Protein AF-0000000066044391 (afdb_homodimer)

Solvent-accessible surface area (backbone atoms only — not comparable to full-atom values): 20456 Å² total; per-residue (Å²): 114,46,36,28,33,41,29,33,33,55,57,51,50,66,40,23,49,61,48,52,45,46,54,51,49,52,53,56,59,72,56,76,51,90,59,51,43,80,39,83,39,55,53,52,81,45,66,66,61,47,66,81,55,76,64,58,34,76,39,36,69,87,78,39,71,77,81,49,68,50,56,47,52,49,51,53,56,56,49,72,38,58,28,38,34,41,37,34,52,39,45,64,68,19,57,29,19,54,38,42,30,60,58,63,59,52,37,68,68,40,56,50,29,20,29,24,49,34,16,26,31,75,77,4,15,59,53,14,43,50,51,49,49,47,19,39,33,75,61,37,40,26,41,62,30,85,52,72,40,62,44,43,41,32,79,65,68,30,43,50,35,26,68,73,63,21,38,68,35,67,62,23,54,50,50,38,58,74,69,43,45,58,58,46,51,52,49,22,50,52,41,30,55,56,49,62,71,45,79,66,122,116,45,38,27,33,41,29,33,33,54,56,51,49,66,40,22,50,62,50,53,45,47,53,51,49,52,54,54,58,71,56,76,49,88,58,53,42,80,39,82,39,56,52,53,81,46,65,65,59,46,66,81,55,78,64,58,35,76,39,35,68,86,78,39,70,78,82,49,67,49,55,47,52,49,51,53,55,57,50,71,38,59,28,39,34,41,37,33,51,37,44,65,69,20,57,30,19,53,38,42,29,60,56,62,60,50,36,70,67,38,56,52,29,18,28,25,50,35,15,25,31,76,79,4,16,60,52,14,42,52,52,49,50,46,19,39,35,75,60,38,40,26,42,62,30,85,51,72,39,64,45,43,40,31,79,66,67,30,43,50,34,26,68,73,63,21,39,70,37,67,62,23,52,51,50,37,56,74,69,43,46,57,58,46,50,52,49,19,51,52,41,30,55,56,48,62,72,44,80,65,126

Organism: Nectria sp. (NCBI:txid1755444)

Foldseek 3Di:
DFEEEEEQQDQDVPALSVVVSVLLVVLQVVDDDPVYHYHYDYLNVLVDDQQDFPDQQVCPPVNHHGDDPSLVVLLVVLLRGQEYEYEFEADPQEGDPRSVSSVRSHAPSQALGEYEYFYEEQFQHVRHQVVVQCCSCVPSHHHYQPQYQGQHADPDPQRVCRVPVSHGDPVSVVVCVVVCSSVSSVSSVVSSVVSSPDDRD/DFEEEEEQQDQDVPALSVVVSVLLVVLQVVDDDPVYHYHYDYLNVLVDDQQDFPDQQVCPPVNHHGDDPSLVVLLVVLLRGQAYEYEFEADPQEGDPRNVSSVRSHAPSQALGEYEYFYEAQFQHVRHQVVVQCCSCVPSHHHYQPQYQGQHADPDPQRVCRVPVSHGDPVSVVVCVVVCSSVSSVSSVVSSVVSSPDDRD

pLDDT: mean 96.24, std 4.88, range [59.78, 98.94]

Radius of gyration: 21.35 Å; Cα contacts (8 Å, |Δi|>4): 854; chains: 2; bounding box: 52×64×43 Å

Structure (mmCIF, N/CA/C/O backbone):
data_AF-0000000066044391-model_v1
#
loop_
_entity.id
_entity.type
_entity.pdbx_description
1 polymer 'NAD(P)H-dependent FMN reductase ntnL'
#
loop_
_atom_site.group_PDB
_atom_site.id
_atom_site.type_symbol
_atom_site.label_atom_id
_atom_site.label_alt_id
_atom_site.label_comp_id
_atom_site.label_asym_id
_atom_site.label_entity_id
_atom_site.label_seq_id
_atom_site.pdbx_PDB_ins_code
_atom_site.Cartn_x
_atom_site.Cartn_y
_atom_site.Cartn_z
_atom_site.occupancy
_atom_site.B_iso_or_equiv
_atom_site.auth_seq_id
_atom_site.auth_comp_id
_atom_site.auth_asym_id
_atom_site.auth_atom_id
_atom_site.pdbx_PDB_model_num
ATOM 1 N N . MET A 1 1 ? -11.797 -29.219 -12.312 1 88.69 1 MET A N 1
ATOM 2 C CA . MET A 1 1 ? -10.453 -28.703 -12.062 1 88.69 1 MET A CA 1
ATOM 3 C C . MET A 1 1 ? -10.5 -27.281 -11.547 1 88.69 1 MET A C 1
ATOM 5 O O . MET A 1 1 ? -11.203 -26.438 -12.109 1 88.69 1 MET A O 1
ATOM 9 N N . ALA A 1 2 ? -9.852 -27.078 -10.406 1 94.5 2 ALA A N 1
ATOM 10 C CA . ALA A 1 2 ? -9.852 -25.734 -9.836 1 94.5 2 ALA A CA 1
ATOM 11 C C . ALA A 1 2 ? -8.828 -24.844 -10.523 1 94.5 2 ALA A C 1
ATOM 13 O O . ALA A 1 2 ? -7.715 -25.297 -10.836 1 94.5 2 ALA A O 1
ATOM 14 N N . LYS A 1 3 ? -9.172 -23.656 -10.828 1 97.31 3 LYS A N 1
ATOM 15 C CA . LYS A 1 3 ? -8.273 -22.688 -11.43 1 97.31 3 LYS A CA 1
ATOM 16 C C . LYS A 1 3 ? -7.602 -21.812 -10.367 1 97.31 3 LYS A C 1
ATOM 18 O O . LYS A 1 3 ? -8.281 -21.219 -9.531 1 97.31 3 LYS A O 1
ATOM 23 N N . ILE A 1 4 ? -6.281 -21.781 -10.445 1 97.62 4 ILE A N 1
ATOM 24 C CA . ILE A 1 4 ? -5.473 -20.969 -9.531 1 97.62 4 ILE A CA 1
ATOM 25 C C . ILE A 1 4 ? -4.777 -19.859 -10.312 1 97.62 4 ILE A C 1
ATOM 27 O O . ILE A 1 4 ? -4.098 -20.125 -11.305 1 97.62 4 ILE A O 1
ATOM 31 N N . ALA A 1 5 ? -4.965 -18.641 -9.922 1 98.75 5 ALA A N 1
ATOM 32 C CA . ALA A 1 5 ? -4.258 -17.531 -10.555 1 98.75 5 ALA A CA 1
ATOM 33 C C . ALA A 1 5 ? -2.863 -17.359 -9.969 1 98.75 5 ALA A C 1
ATOM 35 O O . ALA A 1 5 ? -2.707 -17.25 -8.75 1 98.75 5 ALA A O 1
ATOM 36 N N . LEU A 1 6 ? -1.839 -17.469 -10.781 1 98.81 6 LEU A N 1
ATOM 37 C CA . LEU A 1 6 ? -0.506 -16.984 -10.43 1 98.81 6 LEU A CA 1
ATOM 38 C C . LEU A 1 6 ? -0.366 -15.492 -10.742 1 98.81 6 LEU A C 1
ATOM 40 O O . LEU A 1 6 ? -0.185 -15.109 -11.898 1 98.81 6 LEU A O 1
ATOM 44 N N . ILE A 1 7 ? -0.467 -14.695 -9.711 1 98.94 7 ILE A N 1
ATOM 45 C CA . ILE A 1 7 ? -0.642 -13.258 -9.891 1 98.94 7 ILE A CA 1
ATOM 46 C C . ILE A 1 7 ? 0.713 -12.562 -9.805 1 98.94 7 ILE A C 1
ATOM 48 O O . ILE A 1 7 ? 1.393 -12.633 -8.773 1 98.94 7 ILE A O 1
ATOM 52 N N . LEU A 1 8 ? 1.102 -11.953 -10.914 1 98.88 8 LEU A N 1
ATOM 53 C CA . LEU A 1 8 ? 2.232 -11.031 -10.898 1 98.88 8 LEU A CA 1
ATOM 54 C C . LEU A 1 8 ? 1.831 -9.688 -10.305 1 98.88 8 LEU A C 1
ATOM 56 O O . LEU A 1 8 ? 1.086 -8.922 -10.922 1 98.88 8 LEU A O 1
ATOM 60 N N . GLY A 1 9 ? 2.367 -9.367 -9.141 1 98.69 9 GLY A N 1
ATOM 61 C CA . GLY A 1 9 ? 1.879 -8.266 -8.328 1 98.69 9 GLY A CA 1
ATOM 62 C C . GLY A 1 9 ? 2.465 -6.926 -8.727 1 98.69 9 GLY A C 1
ATOM 63 O O . GLY A 1 9 ? 1.819 -5.891 -8.562 1 98.69 9 GLY A O 1
ATOM 64 N N . SER A 1 10 ? 3.703 -6.922 -9.227 1 97.56 10 SER A N 1
ATOM 65 C CA . SER A 1 10 ? 4.359 -5.664 -9.57 1 97.56 10 SER A CA 1
ATOM 66 C C . SER A 1 10 ? 3.766 -5.062 -10.836 1 97.56 10 SER A C 1
ATOM 68 O O . SER A 1 10 ? 3.48 -5.781 -11.797 1 97.56 10 SER A O 1
ATOM 70 N N . VAL A 1 11 ? 3.639 -3.766 -10.875 1 96.12 11 VAL A N 1
ATOM 71 C CA . VAL A 1 11 ? 3.109 -3.078 -12.047 1 96.12 11 VAL A CA 1
ATOM 72 C C . VAL A 1 11 ? 4.172 -2.148 -12.625 1 96.12 11 VAL A C 1
ATOM 74 O O . VAL A 1 11 ? 3.912 -1.414 -13.586 1 96.12 11 VAL A O 1
ATOM 77 N N . ARG A 1 12 ? 5.344 -2.162 -12.07 1 93.06 12 ARG A N 1
ATOM 78 C CA . ARG A 1 12 ? 6.41 -1.256 -12.484 1 93.06 12 ARG A CA 1
ATOM 79 C C . ARG A 1 12 ? 6.938 -1.628 -13.867 1 93.06 12 ARG A C 1
ATOM 81 O O . ARG A 1 12 ? 6.828 -2.779 -14.289 1 93.06 12 ARG A O 1
ATOM 88 N N . SER A 1 13 ? 7.465 -0.585 -14.594 1 91.69 13 SER A N 1
ATOM 89 C CA . SER A 1 13 ? 8.227 -0.796 -15.828 1 91.69 13 SER A CA 1
ATOM 90 C C . SER A 1 13 ? 9.555 -0.048 -15.789 1 91.69 13 SER A C 1
ATOM 92 O O . SER A 1 13 ? 9.586 1.173 -15.617 1 91.69 13 SER A O 1
ATOM 94 N N . PRO A 1 14 ? 10.602 -0.828 -16.016 1 93.38 14 PRO A N 1
ATOM 95 C CA . PRO A 1 14 ? 10.688 -2.289 -16.078 1 93.38 14 PRO A CA 1
ATOM 96 C C . PRO A 1 14 ? 10.453 -2.959 -14.727 1 93.38 14 PRO A C 1
ATOM 98 O O . PRO A 1 14 ? 10.414 -2.281 -13.695 1 93.38 14 PRO A O 1
ATOM 101 N N . ARG A 1 15 ? 10.227 -4.258 -14.773 1 95.44 15 ARG A N 1
ATOM 102 C CA . ARG A 1 15 ? 10.039 -4.977 -13.516 1 95.44 15 ARG A CA 1
ATOM 103 C C . ARG A 1 15 ? 10.711 -6.344 -13.562 1 95.44 15 ARG A C 1
ATOM 105 O O . ARG A 1 15 ? 10.586 -7.066 -14.555 1 95.44 15 ARG A O 1
ATOM 112 N N . VAL A 1 16 ? 11.367 -6.699 -12.508 1 98 16 VAL A N 1
ATOM 113 C CA . VAL A 1 16 ? 11.984 -8.008 -12.352 1 98 16 VAL A CA 1
ATOM 114 C C . VAL A 1 16 ? 10.914 -9.055 -12.07 1 98 16 VAL A C 1
ATOM 116 O O . VAL A 1 16 ? 11.148 -10.258 -12.219 1 98 16 VAL A O 1
ATOM 119 N N . GLY A 1 17 ? 9.703 -8.57 -11.695 1 98.38 17 GLY A N 1
ATOM 120 C CA . GLY A 1 17 ? 8.594 -9.445 -11.375 1 98.38 17 GLY A CA 1
ATOM 121 C C . GLY A 1 17 ? 8.266 -10.43 -12.484 1 98.38 17 GLY A C 1
ATOM 122 O O . GLY A 1 17 ? 7.793 -11.539 -12.219 1 98.38 17 GLY A O 1
ATOM 123 N N . ASN A 1 18 ? 8.5 -10.039 -13.742 1 98.25 18 ASN A N 1
ATOM 124 C CA . ASN A 1 18 ? 8.289 -10.953 -14.859 1 98.25 18 ASN A CA 1
ATOM 125 C C . ASN A 1 18 ? 9.141 -12.219 -14.719 1 98.25 18 ASN A C 1
ATOM 127 O O . ASN A 1 18 ? 8.617 -13.328 -14.805 1 98.25 18 ASN A O 1
ATOM 131 N N . ASP A 1 19 ? 10.414 -12 -14.492 1 98.69 19 ASP A N 1
ATOM 132 C CA . ASP A 1 19 ? 11.352 -13.117 -14.391 1 98.69 19 ASP A CA 1
ATOM 133 C C . ASP A 1 19 ? 11.102 -13.93 -13.125 1 98.69 19 ASP A C 1
ATOM 135 O O . ASP A 1 19 ? 11.156 -15.164 -13.156 1 98.69 19 ASP A O 1
ATOM 139 N N . VAL A 1 20 ? 10.844 -13.266 -11.977 1 98.81 20 VAL A N 1
ATOM 140 C CA . VAL A 1 20 ? 10.594 -13.938 -10.711 1 98.81 20 VAL A CA 1
ATOM 141 C C . VAL A 1 20 ? 9.352 -14.82 -10.828 1 98.81 20 VAL A C 1
ATOM 143 O O . VAL A 1 20 ? 9.383 -16 -10.469 1 98.81 20 VAL A O 1
ATOM 146 N N . THR A 1 21 ? 8.289 -14.234 -11.328 1 98.81 21 THR A N 1
ATOM 147 C CA . THR A 1 21 ? 7.055 -14.992 -11.484 1 98.81 21 THR A CA 1
ATOM 148 C C . THR A 1 21 ? 7.238 -16.141 -12.477 1 98.81 21 THR A C 1
ATOM 150 O O . THR A 1 21 ? 6.656 -17.203 -12.312 1 98.81 21 THR A O 1
ATOM 153 N N . GLY A 1 22 ? 8.016 -15.891 -13.531 1 98.38 22 GLY A N 1
ATOM 154 C CA . GLY A 1 22 ? 8.367 -16.969 -14.453 1 98.38 22 GLY A CA 1
ATOM 155 C C . GLY A 1 22 ? 9.07 -18.125 -13.781 1 98.38 22 GLY A C 1
ATOM 156 O O . GLY A 1 22 ? 8.734 -19.281 -14.023 1 98.38 22 GLY A O 1
ATOM 157 N N . TRP A 1 23 ? 10.047 -17.828 -12.984 1 98.44 23 TRP A N 1
ATOM 158 C CA . TRP A 1 23 ? 10.766 -18.859 -12.234 1 98.44 23 TRP A CA 1
ATOM 159 C C . TRP A 1 23 ? 9.812 -19.641 -11.336 1 98.44 23 TRP A C 1
ATOM 161 O O . TRP A 1 23 ? 9.875 -20.875 -11.289 1 98.44 23 TRP A O 1
ATOM 171 N N . VAL A 1 24 ? 8.922 -18.922 -10.609 1 98.62 24 VAL A N 1
ATOM 172 C CA . VAL A 1 24 ? 7.922 -19.562 -9.758 1 98.62 24 VAL A CA 1
ATOM 173 C C . VAL A 1 24 ? 7.02 -20.453 -10.602 1 98.62 24 VAL A C 1
ATOM 175 O O . VAL A 1 24 ? 6.723 -21.594 -10.211 1 98.62 24 VAL A O 1
ATOM 178 N N . HIS A 1 25 ? 6.582 -19.938 -11.711 1 98 25 HIS A N 1
ATOM 179 C CA . HIS A 1 25 ? 5.719 -20.688 -12.609 1 98 25 HIS A CA 1
ATOM 180 C C . HIS A 1 25 ? 6.379 -22 -13.039 1 98 25 HIS A C 1
ATOM 182 O O . HIS A 1 25 ? 5.738 -23.047 -13.055 1 98 25 HIS A O 1
ATOM 188 N N . ASP A 1 26 ? 7.672 -21.953 -13.383 1 97 26 ASP A N 1
ATOM 189 C CA . ASP A 1 26 ? 8.422 -23.141 -13.773 1 97 26 ASP A CA 1
ATOM 190 C C . ASP A 1 26 ? 8.453 -24.172 -12.648 1 97 26 ASP A C 1
ATOM 192 O O . ASP A 1 26 ? 8.312 -25.375 -12.891 1 97 26 ASP A O 1
ATOM 196 N N . VAL A 1 27 ? 8.656 -23.703 -11.469 1 97.31 27 VAL A N 1
ATOM 197 C CA . VAL A 1 27 ? 8.664 -24.594 -10.305 1 97.31 27 VAL A CA 1
ATOM 198 C C . VAL A 1 27 ? 7.305 -25.266 -10.156 1 97.31 27 VAL A C 1
ATOM 200 O O . VAL A 1 27 ? 7.227 -26.484 -9.977 1 97.31 27 VAL A O 1
ATOM 203 N N . LEU A 1 28 ? 6.238 -24.484 -10.227 1 96.5 28 LEU A N 1
ATOM 204 C CA . LEU A 1 28 ? 4.883 -25 -10.047 1 96.5 28 LEU A CA 1
ATOM 205 C C . LEU A 1 28 ? 4.543 -26.016 -11.125 1 96.5 28 LEU A C 1
ATOM 207 O O . LEU A 1 28 ? 3.854 -27.016 -10.852 1 96.5 28 LEU A O 1
ATOM 211 N N . LYS A 1 29 ? 5.043 -25.844 -12.273 1 93.25 29 LYS A N 1
ATOM 212 C CA . LYS A 1 29 ? 4.77 -26.734 -13.398 1 93.25 29 LYS A CA 1
ATOM 213 C C . LYS A 1 29 ? 5.562 -28.031 -13.273 1 93.25 29 LYS A C 1
ATOM 215 O O . LYS A 1 29 ? 5.25 -29.016 -13.945 1 93.25 29 LYS A O 1
ATOM 220 N N . SER A 1 30 ? 6.582 -27.938 -12.547 1 90.94 30 SER A N 1
ATOM 221 C CA . SER A 1 30 ? 7.422 -29.109 -12.406 1 90.94 30 SER A CA 1
ATOM 222 C C . SER A 1 30 ? 6.691 -30.234 -11.656 1 90.94 30 SER A C 1
ATOM 224 O O . SER A 1 30 ? 7.105 -31.391 -11.703 1 90.94 30 SER A O 1
ATOM 226 N N . ARG A 1 31 ? 5.59 -29.906 -10.969 1 85 31 ARG A N 1
ATOM 227 C CA . ARG A 1 31 ? 4.719 -30.891 -10.312 1 85 31 ARG A CA 1
ATOM 228 C C . ARG A 1 31 ? 3.277 -30.734 -10.797 1 85 31 ARG A C 1
ATOM 230 O O . ARG A 1 31 ? 2.432 -30.188 -10.086 1 85 31 ARG A O 1
ATOM 237 N N . PRO A 1 32 ? 3.125 -31.234 -11.891 1 70.56 32 PRO A N 1
ATOM 238 C CA . PRO A 1 32 ? 1.766 -31.094 -12.414 1 70.56 32 PRO A CA 1
ATOM 239 C C . PRO A 1 32 ? 0.73 -31.859 -11.586 1 70.56 32 PRO A C 1
ATOM 241 O O . PRO A 1 32 ? 1.048 -32.875 -10.984 1 70.56 32 PRO A O 1
ATOM 244 N N . SER A 1 33 ? -0.237 -31.141 -11.297 1 75.31 33 SER A N 1
ATOM 245 C CA . SER A 1 33 ? -1.387 -31.734 -10.617 1 75.31 33 SER A CA 1
ATOM 246 C C . SER A 1 33 ? -2.598 -31.797 -11.547 1 75.31 33 SER A C 1
ATOM 248 O O . SER A 1 33 ? -2.854 -30.859 -12.305 1 75.31 33 SER A O 1
ATOM 250 N N . ASP A 1 34 ? -3.268 -32.844 -11.438 1 78.81 34 ASP A N 1
ATOM 251 C CA . ASP A 1 34 ? -4.438 -33.062 -12.281 1 78.81 34 ASP A CA 1
ATOM 252 C C . ASP A 1 34 ? -5.645 -32.281 -11.742 1 78.81 34 ASP A C 1
ATOM 254 O O . ASP A 1 34 ? -6.629 -32.094 -12.461 1 78.81 34 ASP A O 1
ATOM 258 N N . ASP A 1 35 ? -5.52 -31.812 -10.633 1 88.88 35 ASP A N 1
ATOM 259 C CA . ASP A 1 35 ? -6.723 -31.234 -10.039 1 88.88 35 ASP A CA 1
ATOM 260 C C . ASP A 1 35 ? -6.625 -29.719 -9.961 1 88.88 35 ASP A C 1
ATOM 262 O O . ASP A 1 35 ? -7.566 -29.047 -9.516 1 88.88 35 ASP A O 1
ATOM 266 N N . LEU A 1 36 ? -5.453 -29.203 -10.43 1 93.19 36 LEU A N 1
ATOM 267 C CA . LEU A 1 36 ? -5.273 -27.766 -10.391 1 93.19 36 LEU A CA 1
ATOM 268 C C . LEU A 1 36 ? -4.801 -27.234 -11.742 1 93.19 36 LEU A C 1
ATOM 270 O O . LEU A 1 36 ? -3.967 -27.859 -12.398 1 93.19 36 LEU A O 1
ATOM 274 N N . GLN A 1 37 ? -5.359 -26.203 -12.164 1 95.19 37 GLN A N 1
ATOM 275 C CA . GLN A 1 37 ? -4.883 -25.438 -13.312 1 95.19 37 GLN A CA 1
ATOM 276 C C . GLN A 1 37 ? -4.332 -24.078 -12.883 1 95.19 37 GLN A C 1
ATOM 278 O O . GLN A 1 37 ? -5.07 -23.25 -12.359 1 95.19 37 GLN A O 1
ATOM 283 N N . ILE A 1 38 ? -3.074 -23.906 -13.094 1 96.56 38 ILE A N 1
ATOM 284 C CA . ILE A 1 38 ? -2.436 -22.641 -12.727 1 96.56 38 ILE A CA 1
ATOM 285 C C . ILE A 1 38 ? -2.396 -21.719 -13.938 1 96.56 38 ILE A C 1
ATOM 287 O O . ILE A 1 38 ? -1.862 -22.078 -14.992 1 96.56 38 ILE A O 1
ATOM 291 N N . GLU A 1 39 ? -2.93 -20.516 -13.844 1 97.19 39 GLU A N 1
ATOM 292 C CA . GLU A 1 39 ? -2.986 -19.547 -14.93 1 97.19 39 GLU A CA 1
ATOM 293 C C . GLU A 1 39 ? -2.338 -18.234 -14.516 1 97.19 39 GLU A C 1
ATOM 295 O O . GLU A 1 39 ? -2.594 -17.719 -13.422 1 97.19 39 GLU A O 1
ATOM 300 N N . PRO A 1 40 ? -1.477 -17.719 -15.391 1 98.19 40 PRO A N 1
ATOM 301 C CA . PRO A 1 40 ? -0.887 -16.422 -15.086 1 98.19 40 PRO A CA 1
ATOM 302 C C . PRO A 1 40 ? -1.917 -15.289 -15.094 1 98.19 40 PRO A C 1
ATOM 304 O O . PRO A 1 40 ? -2.844 -15.297 -15.906 1 98.19 40 PRO A O 1
ATOM 307 N N . LEU A 1 41 ? -1.849 -14.43 -14.25 1 98.81 41 LEU A N 1
ATOM 308 C CA . LEU A 1 41 ? -2.621 -13.195 -14.172 1 98.81 41 LEU A CA 1
ATOM 309 C C . LEU A 1 41 ? -1.728 -12.023 -13.805 1 98.81 41 LEU A C 1
ATOM 311 O O . LEU A 1 41 ? -1.113 -12.016 -12.734 1 98.81 41 LEU A O 1
ATOM 315 N N . VAL A 1 42 ? -1.63 -11.023 -14.68 1 98.75 42 VAL A N 1
ATOM 316 C CA . VAL A 1 42 ? -0.718 -9.898 -14.508 1 98.75 42 VAL A CA 1
ATOM 317 C C . VAL A 1 42 ? -1.51 -8.641 -14.156 1 98.75 42 VAL A C 1
ATOM 319 O O . VAL A 1 42 ? -2.311 -8.156 -14.953 1 98.75 42 VAL A O 1
ATOM 322 N N . ILE A 1 43 ? -1.275 -8.078 -12.969 1 98.81 43 ILE A N 1
ATOM 323 C CA . ILE A 1 43 ? -2.031 -6.922 -12.492 1 98.81 43 ILE A CA 1
ATOM 324 C C . ILE A 1 43 ? -1.905 -5.777 -13.5 1 98.81 43 ILE A C 1
ATOM 326 O O . ILE A 1 43 ? -2.891 -5.102 -13.805 1 98.81 43 ILE A O 1
ATOM 330 N N . ALA A 1 44 ? -0.728 -5.609 -14.047 1 98.19 44 ALA A N 1
ATOM 331 C CA . ALA A 1 44 ? -0.45 -4.484 -14.938 1 98.19 44 ALA A CA 1
ATOM 332 C C . ALA A 1 44 ? -1.343 -4.531 -16.172 1 98.19 44 ALA A C 1
ATOM 334 O O . ALA A 1 44 ? -1.627 -3.496 -16.781 1 98.19 44 ALA A O 1
ATOM 335 N N . ASP A 1 45 ? -1.843 -5.719 -16.578 1 98.19 45 ASP A N 1
ATOM 336 C CA . ASP A 1 45 ? -2.652 -5.887 -17.781 1 98.19 45 ASP A CA 1
ATOM 337 C C . ASP A 1 45 ? -4.027 -5.246 -17.609 1 98.19 45 ASP A C 1
ATOM 339 O O . ASP A 1 45 ? -4.75 -5.043 -18.594 1 98.19 45 ASP A O 1
ATOM 343 N N . PHE A 1 46 ? -4.398 -4.906 -16.438 1 98.62 46 PHE A N 1
ATOM 344 C CA . PHE A 1 46 ? -5.738 -4.391 -16.188 1 98.62 46 PHE A 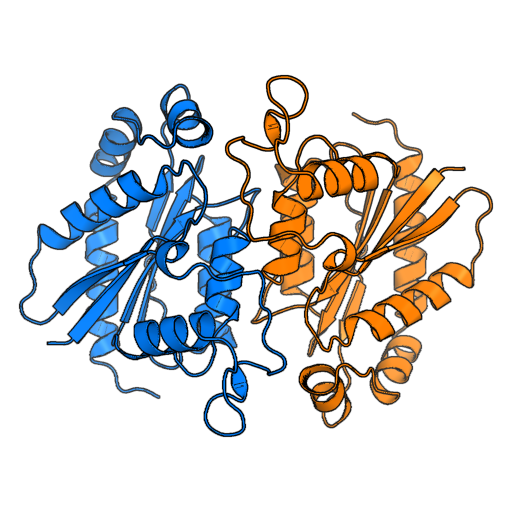CA 1
ATOM 345 C C . PHE A 1 46 ? -5.723 -2.869 -16.094 1 98.62 46 PHE A C 1
ATOM 347 O O . PHE A 1 46 ? -6.777 -2.234 -16 1 98.62 46 PHE A O 1
ATOM 354 N N . ASN A 1 47 ? -4.547 -2.254 -16.047 1 97.38 47 ASN A N 1
ATOM 355 C CA . ASN A 1 47 ? -4.395 -0.803 -16.047 1 97.38 47 ASN A CA 1
ATOM 356 C C . ASN A 1 47 ? -5.262 -0.148 -14.984 1 97.38 47 ASN A C 1
ATOM 358 O O . ASN A 1 47 ? -6.039 0.763 -15.281 1 97.38 47 ASN A O 1
ATOM 362 N N . LEU A 1 48 ? -5.117 -0.611 -13.773 1 98.38 48 LEU A N 1
ATOM 363 C CA . LEU A 1 48 ? -5.883 -0.057 -12.664 1 98.38 48 LEU A CA 1
ATOM 364 C C . LEU A 1 48 ? -5.293 1.273 -12.203 1 98.38 48 LEU A C 1
ATOM 366 O O . LEU A 1 48 ? -4.164 1.321 -11.711 1 98.38 48 LEU A O 1
ATOM 370 N N . PRO A 1 49 ? -5.973 2.367 -12.406 1 97.94 49 PRO A N 1
ATOM 371 C CA . PRO A 1 49 ? -5.539 3.592 -11.727 1 97.94 49 PRO A CA 1
ATOM 372 C C . PRO A 1 49 ? -5.598 3.479 -10.203 1 97.94 49 PRO A C 1
ATOM 374 O O . PRO A 1 49 ? -6.031 2.451 -9.68 1 97.94 49 PRO A O 1
ATOM 377 N N . VAL A 1 50 ? -5.055 4.488 -9.508 1 98.06 50 VAL A N 1
ATOM 378 C CA . VAL A 1 50 ? -5.391 4.531 -8.086 1 98.06 50 VAL A CA 1
ATOM 379 C C . VAL A 1 50 ? -6.91 4.539 -7.914 1 98.06 50 VAL A C 1
ATOM 381 O O . VAL A 1 50 ? -7.621 5.211 -8.664 1 98.06 50 VAL A O 1
ATOM 384 N N . TYR A 1 51 ? -7.398 3.744 -6.996 1 97.56 51 TYR A N 1
ATOM 385 C CA . TYR A 1 51 ? -8.82 3.439 -6.898 1 97.56 51 TYR A CA 1
ATOM 386 C C . TYR A 1 51 ? -9.664 4.66 -7.246 1 97.56 51 TYR A C 1
ATOM 388 O O . TYR A 1 51 ? -9.57 5.699 -6.586 1 97.56 51 TYR A O 1
ATOM 396 N N . ASP A 1 52 ? -10.523 4.508 -8.25 1 96.94 52 ASP A N 1
ATOM 397 C CA . ASP A 1 52 ? -11.227 5.68 -8.766 1 96.94 52 ASP A CA 1
ATOM 398 C C . ASP A 1 52 ? -12.711 5.395 -8.945 1 96.94 52 ASP A C 1
ATOM 400 O O . ASP A 1 52 ? -13.359 5.977 -9.82 1 96.94 52 ASP A O 1
ATOM 404 N N . GLU A 1 53 ? -13.281 4.469 -8.227 1 96.12 53 GLU A N 1
ATOM 405 C CA . GLU A 1 53 ? -14.719 4.227 -8.188 1 96.12 53 GLU A CA 1
ATOM 406 C C . GLU A 1 53 ? -15.391 5.066 -7.102 1 96.12 53 GLU A C 1
ATOM 408 O O . GLU A 1 53 ? -14.82 5.277 -6.031 1 96.12 53 GLU A O 1
ATOM 413 N N . PRO A 1 54 ? -16.594 5.469 -7.27 1 93.12 54 PRO A N 1
ATOM 414 C CA . PRO A 1 54 ? -17.328 6.238 -6.262 1 93.12 54 PRO A CA 1
ATOM 415 C C . PRO A 1 54 ? -18.031 5.348 -5.234 1 93.12 54 PRO A C 1
ATOM 417 O O . PRO A 1 54 ? -18.906 5.812 -4.512 1 93.12 54 PRO A O 1
ATOM 420 N N . VAL A 1 55 ? -17.688 3.998 -5.234 1 92.12 55 VAL A N 1
ATOM 421 C CA . VAL A 1 55 ? -18.375 3.049 -4.367 1 92.12 55 VAL A CA 1
ATOM 422 C C . VAL A 1 55 ? -17.359 2.271 -3.535 1 92.12 55 VAL A C 1
ATOM 424 O O . VAL A 1 55 ? -16.219 2.076 -3.961 1 92.12 55 VAL A O 1
ATOM 427 N N . MET A 1 56 ? -17.766 1.844 -2.414 1 91.69 56 MET A N 1
ATOM 428 C CA . MET A 1 56 ? -16.953 0.95 -1.593 1 91.69 56 MET A CA 1
ATOM 429 C C . MET A 1 56 ? -16.984 -0.47 -2.146 1 91.69 56 MET A C 1
ATOM 431 O O . MET A 1 56 ? -18.047 -1.029 -2.385 1 91.69 56 MET A O 1
ATOM 435 N N . PRO A 1 57 ? -15.844 -1.074 -2.279 1 95.19 57 PRO A N 1
ATOM 436 C CA . PRO A 1 57 ? -15.805 -2.418 -2.863 1 95.19 57 PRO A CA 1
ATOM 437 C C . PRO A 1 57 ? -16.672 -3.418 -2.104 1 95.19 57 PRO A C 1
ATOM 439 O O . PRO A 1 57 ? -17.281 -4.301 -2.713 1 95.19 57 PRO A O 1
ATOM 442 N N . ALA A 1 58 ? -16.812 -3.258 -0.822 1 93.94 58 ALA A N 1
ATOM 443 C CA . ALA A 1 58 ? -17.578 -4.188 -0.001 1 93.94 58 ALA A CA 1
ATOM 444 C C . ALA A 1 58 ? -19.047 -4.16 -0.376 1 93.94 58 ALA A C 1
ATOM 446 O O . ALA A 1 58 ? -19.797 -5.09 -0.063 1 93.94 58 ALA A O 1
ATOM 447 N N . MET A 1 59 ? -19.516 -3.131 -1.032 1 93.94 59 MET A N 1
ATOM 448 C CA . MET A 1 59 ? -20.922 -2.984 -1.388 1 93.94 59 MET A CA 1
ATOM 449 C C . MET A 1 59 ? -21.203 -3.57 -2.768 1 93.94 59 MET A C 1
ATOM 451 O O . MET A 1 59 ? -22.359 -3.668 -3.186 1 93.94 59 MET A O 1
ATOM 455 N N . VAL A 1 60 ? -20.234 -3.938 -3.494 1 95.5 60 VAL A N 1
ATOM 456 C CA . VAL A 1 60 ? -20.344 -4.477 -4.844 1 95.5 60 VAL A CA 1
ATOM 457 C C . VAL A 1 60 ? -20.344 -6.004 -4.797 1 95.5 60 VAL A C 1
ATOM 459 O O . VAL A 1 60 ? -19.484 -6.609 -4.145 1 95.5 60 VAL A O 1
ATOM 462 N N . PRO A 1 61 ? -21.219 -6.691 -5.422 1 93.81 61 PRO A N 1
ATOM 463 C CA . PRO A 1 61 ? -22.234 -6.16 -6.336 1 93.81 61 PRO A CA 1
ATOM 464 C C . PRO A 1 61 ? -23.609 -6.043 -5.688 1 93.81 61 PRO A C 1
ATOM 466 O O . PRO A 1 61 ? -24.562 -5.566 -6.32 1 93.81 61 PRO A O 1
ATOM 469 N N . ALA A 1 62 ? -23.766 -6.422 -4.473 1 91.19 62 ALA A N 1
ATOM 470 C CA . ALA A 1 62 ? -25.094 -6.598 -3.879 1 91.19 62 ALA A CA 1
ATOM 471 C C . ALA A 1 62 ? -25.828 -5.266 -3.768 1 91.19 62 ALA A C 1
ATOM 473 O O . ALA A 1 62 ? -27.031 -5.191 -4.016 1 91.19 62 ALA A O 1
ATOM 474 N N . MET A 1 63 ? -25.172 -4.246 -3.5 1 92.12 63 MET A N 1
ATOM 475 C CA . MET A 1 63 ? -25.797 -2.959 -3.232 1 92.12 63 MET A CA 1
ATOM 476 C C . MET A 1 63 ? -25.422 -1.931 -4.293 1 92.12 63 MET A C 1
ATOM 478 O O . MET A 1 63 ? -26.188 -1.016 -4.582 1 92.12 63 MET A O 1
ATOM 482 N N . LYS A 1 64 ? -24.234 -2.045 -4.766 1 93.81 64 LYS A N 1
ATOM 483 C CA . LYS A 1 64 ? -23.703 -1.127 -5.766 1 93.81 64 LYS A CA 1
ATOM 484 C C . LYS A 1 64 ? -23 -1.886 -6.891 1 93.81 64 LYS A C 1
ATOM 486 O O . LYS A 1 64 ? -22.984 -3.119 -6.902 1 93.81 64 LYS A O 1
ATOM 491 N N . GLN A 1 65 ? -22.594 -1.098 -7.922 1 96.06 65 GLN A N 1
ATOM 492 C CA . GLN A 1 65 ? -21.859 -1.668 -9.047 1 96.06 65 GLN A CA 1
ATOM 493 C C . GLN A 1 65 ? -20.641 -0.824 -9.391 1 96.06 65 GLN A C 1
ATOM 495 O O . GLN A 1 65 ? -20.641 0.396 -9.211 1 96.06 65 GLN A O 1
ATOM 500 N N . PHE A 1 66 ? -19.609 -1.511 -9.805 1 97.44 66 PHE A N 1
ATOM 501 C CA . PHE A 1 66 ? -18.5 -0.764 -10.383 1 97.44 66 PHE A CA 1
ATOM 502 C C . PHE A 1 66 ? -18.953 0.023 -11.602 1 97.44 66 PHE A C 1
ATOM 504 O O . PHE A 1 66 ? -19.797 -0.447 -12.375 1 97.44 66 PHE A O 1
ATOM 511 N N . THR A 1 67 ? -18.391 1.134 -11.797 1 97.38 67 THR A N 1
ATOM 512 C CA . THR A 1 67 ? -18.797 1.989 -12.906 1 97.38 67 THR A CA 1
ATOM 513 C C . THR A 1 67 ? -17.75 1.94 -14.031 1 97.38 67 THR A C 1
ATOM 515 O O . THR A 1 67 ? -18.078 2.176 -15.195 1 97.38 67 THR A O 1
ATOM 518 N N . LYS A 1 68 ? -16.5 1.671 -13.75 1 98 68 LYS A N 1
ATOM 519 C CA . LYS A 1 68 ? -15.414 1.726 -14.719 1 98 68 LYS A CA 1
ATOM 520 C C . LYS A 1 68 ? -15.117 0.344 -15.297 1 98 68 LYS A C 1
ATOM 522 O O . LYS A 1 68 ? -15.156 -0.656 -14.578 1 98 68 LYS A O 1
ATOM 527 N N . GLU A 1 69 ? -14.773 0.284 -16.562 1 98.5 69 GLU A N 1
ATOM 528 C CA . GLU A 1 69 ? -14.523 -0.975 -17.266 1 98.5 69 GLU A CA 1
ATOM 529 C C . GLU A 1 69 ? -13.344 -1.722 -16.641 1 98.5 69 GLU A C 1
ATOM 531 O O . GLU A 1 69 ? -13.375 -2.947 -16.516 1 98.5 69 GLU A O 1
ATOM 536 N N . HIS A 1 70 ? -12.25 -1.024 -16.297 1 98.69 70 HIS A N 1
ATOM 537 C CA . HIS A 1 70 ? -11.094 -1.69 -15.711 1 98.69 70 HIS A CA 1
ATOM 538 C C . HIS A 1 70 ? -11.453 -2.371 -14.398 1 98.69 70 HIS A C 1
ATOM 540 O O . HIS A 1 70 ? -10.945 -3.457 -14.102 1 98.69 70 HIS A O 1
ATOM 546 N N . SER A 1 71 ? -12.359 -1.723 -13.586 1 98.5 71 SER A N 1
ATOM 547 C CA . SER A 1 71 ? -12.82 -2.318 -12.336 1 98.5 71 SER A CA 1
ATOM 548 C C . SER A 1 71 ? -13.625 -3.588 -12.586 1 98.5 71 SER A C 1
ATOM 550 O O . SER A 1 71 ? -13.414 -4.605 -11.93 1 98.5 71 SER A O 1
ATOM 552 N N . LYS A 1 72 ? -14.5 -3.492 -13.539 1 98.5 72 LYS A N 1
ATOM 553 C CA . LYS A 1 72 ? -15.336 -4.633 -13.891 1 98.5 72 LYS A CA 1
ATOM 554 C C . LYS A 1 72 ? -14.5 -5.801 -14.406 1 98.5 72 LYS A C 1
ATOM 556 O O . LYS A 1 72 ? -14.727 -6.949 -14.023 1 98.5 72 LYS A O 1
ATOM 561 N N . ARG A 1 73 ? -13.555 -5.512 -15.281 1 98.75 73 ARG A N 1
ATOM 562 C CA . ARG A 1 73 ? -12.688 -6.547 -15.836 1 98.75 73 ARG A CA 1
ATOM 563 C C . ARG A 1 73 ? -11.852 -7.203 -14.734 1 98.75 73 ARG A C 1
ATOM 565 O O . ARG A 1 73 ? -11.695 -8.422 -14.719 1 98.75 73 ARG A O 1
ATOM 572 N N . TRP A 1 74 ? -11.289 -6.402 -13.859 1 98.81 74 TRP A N 1
ATOM 573 C CA . TRP A 1 74 ? -10.484 -6.91 -12.742 1 98.81 74 TRP A CA 1
ATOM 574 C C . TRP A 1 74 ? -11.328 -7.777 -11.82 1 98.81 74 TRP A C 1
ATOM 576 O O . TRP A 1 74 ? -10.93 -8.891 -11.469 1 98.81 74 TRP A O 1
ATOM 586 N N . SER A 1 75 ? -12.492 -7.27 -11.453 1 98.69 75 SER A N 1
ATOM 587 C CA . SER A 1 75 ? -13.422 -8.016 -10.609 1 98.69 75 SER A CA 1
ATOM 588 C C . SER A 1 75 ? -13.789 -9.352 -11.242 1 98.69 75 SER A C 1
ATOM 590 O O . SER A 1 75 ? -13.719 -10.391 -10.586 1 98.69 75 SER A O 1
ATOM 592 N N . ALA A 1 76 ? -14.141 -9.336 -12.484 1 98.69 76 ALA A N 1
ATOM 593 C CA . ALA A 1 76 ? -14.539 -10.547 -13.195 1 98.69 76 ALA A CA 1
ATOM 594 C C . ALA A 1 76 ? -13.391 -11.547 -13.258 1 98.69 76 ALA A C 1
ATOM 596 O O . ALA A 1 76 ? -13.594 -12.75 -13.062 1 98.69 76 ALA A O 1
ATOM 597 N N . ALA A 1 77 ? -12.227 -11.055 -13.57 1 98.81 77 ALA A N 1
ATOM 598 C CA . ALA A 1 77 ? -11.062 -11.93 -13.656 1 98.81 77 ALA A CA 1
ATOM 599 C C . ALA A 1 77 ? -10.797 -12.617 -12.32 1 98.81 77 ALA A C 1
ATOM 601 O O . ALA A 1 77 ? -10.711 -13.844 -12.25 1 98.81 77 ALA A O 1
ATOM 602 N N . ILE A 1 78 ? -10.719 -11.875 -11.258 1 98.81 78 ILE A N 1
ATOM 603 C CA . ILE A 1 78 ? -10.406 -12.406 -9.938 1 98.81 78 ILE A CA 1
ATOM 604 C C . ILE A 1 78 ? -11.492 -13.383 -9.5 1 98.81 78 ILE A C 1
ATOM 606 O O . ILE A 1 78 ? -11.203 -14.461 -8.984 1 98.81 78 ILE A O 1
ATOM 610 N N . ALA A 1 79 ? -12.734 -13.031 -9.742 1 98.31 79 ALA A N 1
ATOM 611 C CA . ALA A 1 79 ? -13.875 -13.852 -9.328 1 98.31 79 ALA A CA 1
ATOM 612 C C . ALA A 1 79 ? -13.852 -15.211 -10.016 1 98.31 79 ALA A C 1
ATOM 614 O O . ALA A 1 79 ? -14.398 -16.188 -9.492 1 98.31 79 ALA A O 1
ATOM 615 N N . SER A 1 80 ? -13.25 -15.312 -11.148 1 98.44 80 SER A N 1
ATOM 616 C CA . SER A 1 80 ? -13.32 -16.531 -11.961 1 98.44 80 SER A CA 1
ATOM 617 C C . SER A 1 80 ? -12.391 -17.609 -11.422 1 98.44 80 SER A C 1
ATOM 619 O O . SER A 1 80 ? -12.492 -18.766 -11.82 1 98.44 80 SER A O 1
ATOM 621 N N . TYR A 1 81 ? -11.484 -17.281 -10.5 1 98.56 81 TYR A N 1
ATOM 622 C CA . TYR A 1 81 ? -10.539 -18.266 -9.953 1 98.56 81 TYR A CA 1
ATOM 623 C C . TYR A 1 81 ? -11.023 -18.781 -8.602 1 98.56 81 TYR A C 1
ATOM 625 O O . TYR A 1 81 ? -11.812 -18.125 -7.922 1 98.56 81 TYR A O 1
ATOM 633 N N . GLN A 1 82 ? -10.531 -19.953 -8.227 1 97.81 82 GLN A N 1
ATOM 634 C CA . GLN A 1 82 ? -10.898 -20.594 -6.973 1 97.81 82 GLN A CA 1
ATOM 635 C C . GLN A 1 82 ? -9.812 -20.422 -5.918 1 97.81 82 GLN A C 1
ATOM 637 O O . GLN A 1 82 ? -10.039 -20.688 -4.734 1 97.81 82 GLN A O 1
ATOM 642 N N . GLY A 1 83 ? -8.609 -19.938 -6.336 1 98.12 83 GLY A N 1
ATOM 643 C CA . GLY A 1 83 ? -7.496 -19.641 -5.445 1 98.12 83 GLY A CA 1
ATOM 644 C C . GLY A 1 83 ? -6.387 -18.859 -6.109 1 98.12 83 GLY A C 1
ATOM 645 O O . GLY A 1 83 ? -6.445 -18.578 -7.309 1 98.12 83 GLY A O 1
ATOM 646 N N . TYR A 1 84 ? -5.371 -18.578 -5.297 1 98.81 84 TYR A N 1
ATOM 647 C CA . TYR A 1 84 ? -4.391 -17.625 -5.809 1 98.81 84 TYR A CA 1
ATOM 648 C C . TYR A 1 84 ? -2.996 -17.953 -5.281 1 98.81 84 TYR A C 1
ATOM 650 O O . TYR A 1 84 ? -2.852 -18.516 -4.199 1 98.81 84 TYR A O 1
ATOM 658 N N . ILE A 1 85 ? -2.035 -17.594 -6.023 1 98.81 85 ILE A N 1
ATOM 659 C CA . ILE A 1 85 ? -0.645 -17.422 -5.621 1 98.81 85 ILE A CA 1
ATOM 660 C C . ILE A 1 85 ? -0.178 -16.016 -5.996 1 98.81 85 ILE A C 1
ATOM 662 O O . ILE A 1 85 ? -0.021 -15.703 -7.18 1 98.81 85 ILE A O 1
ATOM 666 N N . PHE A 1 86 ? 0.01 -15.188 -5.027 1 98.94 86 PHE A N 1
ATOM 667 C CA . PHE A 1 86 ? 0.527 -13.844 -5.258 1 98.94 86 PHE A CA 1
ATOM 668 C C . PHE A 1 86 ? 2.051 -13.844 -5.258 1 98.94 86 PHE A C 1
ATOM 670 O O . PHE A 1 86 ? 2.68 -14.336 -4.316 1 98.94 86 PHE A O 1
ATOM 677 N N . VAL A 1 87 ? 2.668 -13.359 -6.27 1 98.94 87 VAL A N 1
ATOM 678 C CA . VAL A 1 87 ? 4.094 -13.047 -6.316 1 98.94 87 VAL A CA 1
ATOM 679 C C . VAL A 1 87 ? 4.289 -11.539 -6.266 1 98.94 87 VAL A C 1
ATOM 681 O O . VAL A 1 87 ? 3.959 -10.828 -7.223 1 98.94 87 VAL A O 1
ATOM 684 N N . ILE A 1 88 ? 4.871 -11.047 -5.121 1 98.94 88 ILE A N 1
ATOM 685 C CA . ILE A 1 88 ? 4.789 -9.609 -4.902 1 98.94 88 ILE A CA 1
ATOM 686 C C . ILE A 1 88 ? 6.172 -9.062 -4.551 1 98.94 88 ILE A C 1
ATOM 688 O O . ILE A 1 88 ? 6.973 -9.742 -3.91 1 98.94 88 ILE A O 1
ATOM 692 N N . PRO A 1 89 ? 6.441 -7.824 -4.988 1 98.5 89 PRO A N 1
ATOM 693 C CA . PRO A 1 89 ? 7.66 -7.137 -4.559 1 98.5 89 PRO A CA 1
ATOM 694 C C . PRO A 1 89 ? 7.516 -6.473 -3.191 1 98.5 89 PRO A C 1
ATOM 696 O O . PRO A 1 89 ? 6.398 -6.309 -2.699 1 98.5 89 PRO A O 1
ATOM 699 N N . GLU A 1 90 ? 8.602 -6.207 -2.625 1 97.94 90 GLU A N 1
ATOM 700 C CA . GLU A 1 90 ? 8.641 -5.273 -1.507 1 97.94 90 GLU A CA 1
ATOM 701 C C . GLU A 1 90 ? 9.219 -3.926 -1.933 1 97.94 90 GLU A C 1
ATOM 703 O O . GLU A 1 90 ? 10.328 -3.863 -2.467 1 97.94 90 GLU A O 1
ATOM 708 N N . TYR A 1 91 ? 8.43 -2.85 -1.759 1 96.81 91 TYR A N 1
ATOM 709 C CA . TYR A 1 91 ? 8.898 -1.487 -1.971 1 96.81 91 TYR A CA 1
ATOM 710 C C . TYR A 1 91 ? 9 -0.732 -0.651 1 96.81 91 TYR A C 1
ATOM 712 O O . TYR A 1 91 ? 8.039 -0.684 0.118 1 96.81 91 TYR A O 1
ATOM 720 N N . ASN A 1 92 ? 10.211 -0.234 -0.383 1 96.44 92 ASN A N 1
ATOM 721 C CA . ASN A 1 92 ? 10.461 0.647 0.753 1 96.44 92 ASN A CA 1
ATOM 722 C C . ASN A 1 92 ? 9.938 0.046 2.053 1 96.44 92 ASN A C 1
ATOM 724 O O . ASN A 1 92 ? 9.219 0.71 2.805 1 96.44 92 ASN A O 1
ATOM 728 N N . GLY A 1 93 ? 10.133 -1.233 2.262 1 96.44 93 GLY A N 1
ATOM 729 C CA . GLY A 1 93 ? 9.867 -1.878 3.539 1 96.44 93 GLY A CA 1
ATOM 730 C C . GLY A 1 93 ? 8.43 -2.334 3.688 1 96.44 93 GLY A C 1
ATOM 731 O O . GLY A 1 93 ? 7.941 -2.521 4.805 1 96.44 93 GLY A O 1
ATOM 732 N N . GLY A 1 94 ? 7.742 -2.521 2.623 1 97.81 94 GLY A N 1
ATOM 733 C CA . GLY A 1 94 ? 6.371 -2.99 2.723 1 97.81 94 GLY A CA 1
ATOM 734 C C . GLY A 1 94 ? 5.754 -3.322 1.378 1 97.81 94 GLY A C 1
ATOM 735 O O . GLY A 1 94 ? 6.445 -3.328 0.357 1 97.81 94 GLY A O 1
ATOM 736 N N . ILE A 1 95 ? 4.488 -3.613 1.431 1 98.38 95 ILE A N 1
ATOM 737 C CA . ILE A 1 95 ? 3.738 -3.936 0.221 1 98.38 95 ILE A CA 1
ATOM 738 C C . ILE A 1 95 ? 3.812 -2.766 -0.759 1 98.38 95 ILE A C 1
ATOM 740 O O . ILE A 1 95 ? 3.738 -1.604 -0.354 1 98.38 95 ILE A O 1
ATOM 744 N N . ALA A 1 96 ? 4.059 -3.061 -2.039 1 98.06 96 ALA A N 1
ATOM 745 C CA . ALA A 1 96 ? 4.09 -2.025 -3.066 1 98.06 96 ALA A CA 1
ATOM 746 C C . ALA A 1 96 ? 2.721 -1.368 -3.227 1 98.06 96 ALA A C 1
ATOM 748 O O . ALA A 1 96 ? 1.692 -2.047 -3.186 1 98.06 96 ALA A O 1
ATOM 749 N N . GLY A 1 97 ? 2.713 -0.051 -3.457 1 98.12 97 GLY A N 1
ATO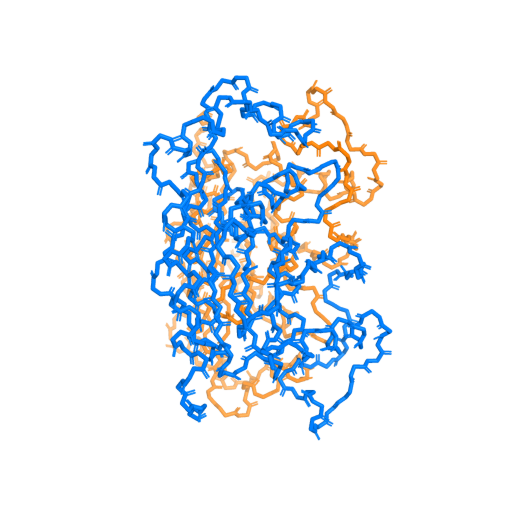M 750 C CA . GLY A 1 97 ? 1.469 0.685 -3.617 1 98.12 97 GLY A CA 1
ATOM 751 C C . GLY A 1 97 ? 0.565 0.103 -4.688 1 98.12 97 GLY A C 1
ATOM 752 O O . GLY A 1 97 ? -0.641 -0.04 -4.48 1 98.12 97 GLY A O 1
ATOM 753 N N . GLY A 1 98 ? 1.15 -0.233 -5.832 1 97.75 98 GLY A N 1
ATOM 754 C CA . GLY A 1 98 ? 0.371 -0.785 -6.93 1 97.75 98 GLY A CA 1
ATOM 755 C C . GLY A 1 98 ? -0.272 -2.117 -6.594 1 97.75 98 GLY A C 1
ATOM 756 O O . GLY A 1 98 ? -1.419 -2.371 -6.965 1 97.75 98 GLY A O 1
ATOM 757 N N . THR A 1 99 ? 0.47 -2.98 -5.914 1 98.56 99 THR A N 1
ATOM 758 C CA . THR A 1 99 ? -0.072 -4.266 -5.48 1 98.56 99 THR A CA 1
ATOM 759 C C . THR A 1 99 ? -1.227 -4.062 -4.504 1 98.56 99 THR A C 1
ATOM 761 O O . THR A 1 99 ? -2.293 -4.656 -4.66 1 98.56 99 THR A O 1
ATOM 764 N N . LYS A 1 100 ? -1.005 -3.197 -3.502 1 98.56 100 LYS A N 1
ATOM 765 C CA . LYS A 1 100 ? -2.025 -2.934 -2.492 1 98.56 100 LYS A CA 1
ATOM 766 C C . LYS A 1 100 ? -3.268 -2.307 -3.117 1 98.56 100 LYS A C 1
ATOM 768 O O . LYS A 1 100 ? -4.395 -2.625 -2.727 1 98.56 100 LYS A O 1
ATOM 773 N N . ASN A 1 101 ? -3.006 -1.375 -4.047 1 98.44 101 ASN A N 1
ATOM 774 C CA . ASN A 1 101 ? -4.109 -0.751 -4.766 1 98.44 101 ASN A CA 1
ATOM 775 C C . ASN A 1 101 ? -4.992 -1.792 -5.449 1 98.44 101 ASN A C 1
ATOM 777 O O . ASN A 1 101 ? -6.219 -1.744 -5.336 1 98.44 101 ASN A O 1
ATOM 781 N N . ALA A 1 102 ? -4.375 -2.762 -6.137 1 98.62 102 ALA A N 1
ATOM 782 C CA . ALA A 1 102 ? -5.117 -3.801 -6.844 1 98.62 102 ALA A CA 1
ATOM 783 C C . ALA A 1 102 ? -5.941 -4.645 -5.875 1 98.62 102 ALA A C 1
ATOM 785 O O . ALA A 1 102 ? -7.09 -4.992 -6.164 1 98.62 102 ALA A O 1
ATOM 786 N N . VAL A 1 103 ? -5.363 -4.98 -4.738 1 98.38 103 VAL A N 1
ATOM 787 C CA . VAL A 1 103 ? -6.059 -5.766 -3.725 1 98.38 103 VAL A CA 1
ATOM 788 C C . VAL A 1 103 ? -7.227 -4.965 -3.158 1 98.38 103 VAL A C 1
ATOM 790 O O . VAL A 1 103 ? -8.328 -5.496 -2.986 1 98.38 103 VAL A O 1
ATOM 793 N N . ASP A 1 104 ? -7.062 -3.652 -2.938 1 97.62 104 ASP A N 1
ATOM 794 C CA . ASP A 1 104 ? -8.055 -2.773 -2.326 1 97.62 104 ASP A CA 1
ATOM 795 C C . ASP A 1 104 ? -9.227 -2.518 -3.277 1 97.62 104 ASP A C 1
ATOM 797 O O . ASP A 1 104 ? -10.281 -2.053 -2.855 1 97.62 104 ASP A O 1
ATOM 801 N N . TYR A 1 105 ? -9.047 -2.807 -4.535 1 98.12 105 TYR A N 1
ATOM 802 C CA . TYR A 1 105 ? -10.086 -2.566 -5.527 1 98.12 105 TYR A CA 1
ATOM 803 C C . TYR A 1 105 ? -11.305 -3.445 -5.266 1 98.12 105 TYR A C 1
ATOM 805 O O . TYR A 1 105 ? -12.406 -3.143 -5.723 1 98.12 105 TYR A O 1
ATOM 813 N N . LEU A 1 106 ? -11.047 -4.562 -4.594 1 98.19 106 LEU A N 1
ATOM 814 C CA . LEU A 1 106 ? -12.07 -5.59 -4.473 1 98.19 106 LEU A CA 1
ATOM 815 C C . LEU A 1 106 ? -12.305 -5.961 -3.012 1 98.19 106 LEU A C 1
ATOM 817 O O . LEU A 1 106 ? -11.484 -5.645 -2.15 1 98.19 106 LEU A O 1
ATOM 821 N N . TYR A 1 107 ? -13.375 -6.621 -2.744 1 97.62 107 TYR A N 1
ATOM 822 C CA . TYR A 1 107 ? -13.633 -7.176 -1.421 1 97.62 107 TYR A CA 1
ATOM 823 C C . TYR A 1 107 ? -14.383 -8.5 -1.521 1 97.62 107 TYR A C 1
ATOM 825 O O . TYR A 1 107 ? -13.852 -9.547 -1.15 1 97.62 107 TYR A O 1
ATOM 833 N N . ASN A 1 108 ? -15.523 -8.523 -2.158 1 97.69 108 ASN A N 1
ATOM 834 C CA . ASN A 1 108 ? -16.422 -9.672 -2.127 1 97.69 108 ASN A CA 1
ATOM 835 C C . ASN A 1 108 ? -15.922 -10.812 -3.006 1 97.69 108 ASN A C 1
ATOM 837 O O . ASN A 1 108 ? -16.438 -11.93 -2.936 1 97.69 108 ASN A O 1
ATOM 841 N N . GLU A 1 109 ? -14.898 -10.617 -3.822 1 98 109 GLU A N 1
ATOM 842 C CA . GLU A 1 109 ? -14.305 -11.648 -4.668 1 98 109 GLU A CA 1
ATOM 843 C C . GLU A 1 109 ? -13.414 -12.578 -3.854 1 98 109 GLU A C 1
ATOM 845 O O . GLU A 1 109 ? -13.125 -13.703 -4.281 1 98 109 GLU A O 1
ATOM 850 N N . TRP A 1 110 ? -12.992 -12.195 -2.598 1 97.75 110 TRP A N 1
ATOM 851 C CA . TRP A 1 110 ? -11.859 -12.812 -1.92 1 97.75 110 TRP A CA 1
ATOM 852 C C . TRP A 1 110 ? -12.328 -13.844 -0.901 1 97.75 110 TRP A C 1
ATOM 854 O O . TRP A 1 110 ? -11.781 -14.945 -0.824 1 97.75 110 TRP A O 1
ATOM 864 N N . PRO A 1 111 ? -13.438 -13.602 -0.117 1 97.31 111 PRO A N 1
ATOM 865 C CA . PRO A 1 111 ? -13.719 -14.406 1.073 1 97.31 111 PRO A CA 1
ATOM 866 C C . PRO A 1 111 ? -13.82 -15.898 0.766 1 97.31 111 PRO A C 1
ATOM 868 O O . PRO A 1 111 ? -14.453 -16.281 -0.219 1 97.31 111 PRO A O 1
ATOM 871 N N . GLY A 1 112 ? -13.062 -16.578 1.632 1 97.5 112 GLY A N 1
ATOM 872 C CA . GLY A 1 112 ? -13.141 -18.031 1.634 1 97.5 112 GLY A CA 1
ATOM 873 C C . GLY A 1 112 ? -12.18 -18.688 0.664 1 97.5 112 GLY A C 1
ATOM 874 O O . GLY A 1 112 ? -12 -19.906 0.687 1 97.5 112 GLY A O 1
ATOM 875 N N . LYS A 1 113 ? -11.57 -17.969 -0.234 1 98 113 LYS A N 1
ATOM 876 C CA . LYS A 1 113 ? -10.68 -18.547 -1.24 1 98 113 LYS A CA 1
ATOM 877 C C . LYS A 1 113 ? -9.25 -18.641 -0.718 1 98 113 LYS A C 1
ATOM 879 O O . LYS A 1 113 ? -8.773 -17.75 -0.027 1 98 113 LYS A O 1
ATOM 884 N N . PRO A 1 114 ? -8.539 -19.703 -1.008 1 98.5 114 PRO A N 1
ATOM 885 C CA . PRO A 1 114 ? -7.164 -19.875 -0.538 1 98.5 114 PRO A CA 1
ATOM 886 C C . PRO A 1 114 ? -6.164 -19.031 -1.322 1 98.5 114 PRO A C 1
ATOM 888 O O . PRO A 1 114 ? -6.379 -18.75 -2.504 1 98.5 114 PRO A O 1
ATOM 891 N N . VAL A 1 115 ? -5.074 -18.672 -0.634 1 98.81 115 VAL A N 1
ATOM 892 C CA . VAL A 1 115 ? -4.035 -17.875 -1.281 1 98.81 115 VAL A CA 1
ATOM 893 C C . VAL A 1 115 ? -2.678 -18.188 -0.659 1 98.81 115 VAL A C 1
ATOM 895 O O . VAL A 1 115 ? -2.57 -18.359 0.559 1 98.81 115 VAL A O 1
ATOM 898 N N . ALA A 1 116 ? -1.701 -18.375 -1.455 1 98.81 116 ALA A N 1
ATOM 899 C CA . ALA A 1 116 ? -0.302 -18.375 -1.036 1 98.81 116 ALA A CA 1
ATOM 900 C C . ALA A 1 116 ? 0.392 -17.078 -1.423 1 98.81 116 ALA A C 1
ATOM 902 O O . ALA A 1 116 ? 0.066 -16.469 -2.447 1 98.81 116 ALA A O 1
ATOM 903 N N . ILE A 1 117 ? 1.361 -16.656 -0.62 1 98.94 117 ILE A N 1
ATOM 904 C CA . ILE A 1 117 ? 2.088 -15.422 -0.882 1 98.94 117 ILE A CA 1
ATOM 905 C C . ILE A 1 117 ? 3.578 -15.727 -1.03 1 98.94 117 ILE A C 1
ATOM 907 O O . ILE A 1 117 ? 4.184 -16.344 -0.154 1 98.94 117 ILE A O 1
ATOM 911 N N . ILE A 1 118 ? 4.121 -15.344 -2.096 1 98.94 118 ILE A N 1
ATOM 912 C CA . ILE A 1 118 ? 5.547 -15.367 -2.404 1 98.94 118 ILE A CA 1
ATOM 913 C C . ILE A 1 118 ? 6.062 -13.945 -2.602 1 98.94 118 ILE A C 1
ATOM 915 O O . ILE A 1 118 ? 5.516 -13.188 -3.408 1 98.94 118 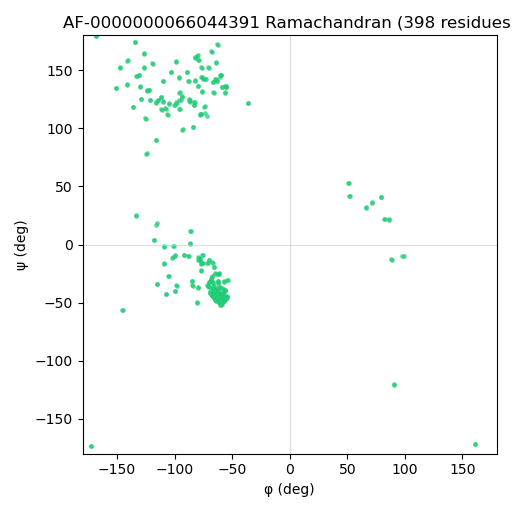ILE A O 1
ATOM 919 N N . SER A 1 119 ? 7.047 -13.562 -1.829 1 98.94 119 SER A N 1
ATOM 920 C CA . SER A 1 119 ? 7.566 -12.203 -1.94 1 98.94 119 SER A CA 1
ATOM 921 C C . SER A 1 119 ? 9.039 -12.211 -2.326 1 98.94 119 SER A C 1
ATOM 923 O O . SER A 1 119 ? 9.734 -13.203 -2.131 1 98.94 119 SER A O 1
ATOM 925 N N . TYR A 1 120 ? 9.461 -11.133 -2.908 1 98.81 120 TYR A N 1
ATOM 926 C CA . TYR A 1 120 ? 10.859 -11 -3.295 1 98.81 120 TYR A CA 1
ATOM 927 C C . TYR A 1 120 ? 11.359 -9.578 -3.043 1 98.81 120 TYR A C 1
ATOM 929 O O . TYR A 1 120 ? 10.57 -8.641 -2.971 1 98.81 120 TYR A O 1
ATOM 937 N N . GLY A 1 121 ? 12.578 -9.43 -2.926 1 97.06 121 GLY A N 1
ATOM 938 C CA . GLY A 1 121 ? 13.328 -8.211 -2.664 1 97.06 121 GLY A CA 1
ATOM 939 C C . GLY A 1 121 ? 14.727 -8.469 -2.145 1 97.06 121 GLY A C 1
ATOM 940 O O . GLY A 1 121 ? 15.195 -9.609 -2.162 1 97.06 121 GLY A O 1
ATOM 941 N N . THR A 1 122 ? 15.383 -7.406 -1.725 1 94.56 122 THR A N 1
ATOM 942 C CA . THR A 1 122 ? 16.75 -7.523 -1.25 1 94.56 122 THR A CA 1
ATOM 943 C C . THR A 1 122 ? 16.859 -8.539 -0.116 1 94.56 122 THR A C 1
ATOM 945 O O . THR A 1 122 ? 17.766 -9.367 -0.092 1 94.56 122 THR A O 1
ATOM 948 N N . GLN A 1 123 ? 15.891 -8.586 0.795 1 95.25 123 GLN A N 1
ATOM 949 C CA . GLN A 1 123 ? 15.875 -9.531 1.903 1 95.25 123 GLN A CA 1
ATOM 950 C C . GLN A 1 123 ? 14.695 -10.492 1.797 1 95.25 123 GLN A C 1
ATOM 952 O O . GLN A 1 123 ? 14.219 -11.008 2.809 1 95.25 123 GLN A O 1
ATOM 957 N N . GLY A 1 124 ? 14.141 -10.586 0.636 1 98.12 124 GLY A N 1
ATOM 958 C CA . GLY A 1 124 ? 13.094 -11.57 0.386 1 98.12 124 GLY A CA 1
ATOM 959 C C . GLY A 1 124 ? 11.695 -10.992 0.485 1 98.12 124 GLY A C 1
ATOM 960 O O . GLY A 1 124 ? 10.711 -11.68 0.203 1 98.12 124 GLY A O 1
ATOM 961 N N . GLY A 1 125 ? 11.602 -9.781 0.959 1 98.12 125 GLY A N 1
ATOM 962 C CA . GLY A 1 125 ? 10.305 -9.125 0.995 1 98.12 125 GLY A CA 1
ATOM 963 C C . GLY A 1 125 ? 9.438 -9.578 2.152 1 98.12 125 GLY A C 1
ATOM 964 O O . GLY A 1 125 ? 8.234 -9.781 1.99 1 98.12 125 GLY A O 1
ATOM 965 N N . ASN A 1 126 ? 10.062 -9.758 3.344 1 98.06 126 ASN A N 1
ATOM 966 C CA . ASN A 1 126 ? 9.367 -10.32 4.5 1 98.06 126 ASN A CA 1
ATOM 967 C C . ASN A 1 126 ? 8.266 -9.383 4.996 1 98.06 126 ASN A C 1
ATOM 969 O O . ASN A 1 126 ? 7.176 -9.844 5.359 1 98.06 126 ASN A O 1
ATOM 973 N N . ARG A 1 127 ? 8.469 -8.078 5.039 1 98.12 127 ARG A N 1
ATOM 974 C CA . ARG A 1 127 ? 7.465 -7.133 5.52 1 98.12 127 ARG A CA 1
ATOM 975 C C . ARG A 1 127 ? 6.27 -7.07 4.574 1 98.12 127 ARG A C 1
ATOM 977 O O . ARG A 1 127 ? 5.117 -7.074 5.02 1 98.12 127 ARG A O 1
ATOM 984 N N . ALA A 1 128 ? 6.566 -7.027 3.273 1 98.56 128 ALA A N 1
ATOM 985 C CA . ALA A 1 128 ? 5.488 -7.027 2.287 1 98.56 128 ALA A CA 1
ATOM 986 C C . ALA A 1 128 ? 4.641 -8.289 2.402 1 98.56 128 ALA A C 1
ATOM 988 O O . ALA A 1 128 ? 3.408 -8.227 2.346 1 98.56 128 ALA A O 1
ATOM 989 N N . ASN A 1 129 ? 5.293 -9.453 2.551 1 98.81 129 ASN A N 1
ATOM 990 C CA . ASN A 1 129 ? 4.613 -10.734 2.711 1 98.81 129 ASN A CA 1
ATOM 991 C C . ASN A 1 129 ? 3.688 -10.727 3.922 1 98.81 129 ASN A C 1
ATOM 993 O O . ASN A 1 129 ? 2.508 -11.062 3.807 1 98.81 129 ASN A O 1
ATOM 997 N N . ALA A 1 130 ? 4.203 -10.273 5.008 1 98.31 130 ALA A N 1
ATOM 998 C CA . ALA A 1 130 ? 3.441 -10.258 6.254 1 98.31 130 ALA A CA 1
ATOM 999 C C . ALA A 1 130 ? 2.252 -9.305 6.152 1 98.31 130 ALA A C 1
ATOM 1001 O O . ALA A 1 130 ? 1.144 -9.641 6.574 1 98.31 130 ALA A O 1
ATOM 1002 N N . GLN A 1 131 ? 2.494 -8.133 5.645 1 98.5 131 GLN A N 1
ATOM 1003 C CA . GLN A 1 131 ? 1.454 -7.113 5.527 1 98.5 131 GLN A CA 1
ATOM 1004 C C . GLN A 1 131 ? 0.306 -7.602 4.648 1 98.5 131 GLN A C 1
ATOM 1006 O O . GLN A 1 131 ? -0.863 -7.469 5.016 1 98.5 131 GLN A O 1
ATOM 1011 N N . LEU A 1 132 ? 0.645 -8.18 3.51 1 98.69 132 LEU A N 1
ATOM 1012 C CA . LEU A 1 132 ? -0.409 -8.672 2.629 1 98.69 132 LEU A CA 1
ATOM 1013 C C . LEU A 1 132 ? -1.139 -9.852 3.258 1 98.69 132 LEU A C 1
ATOM 1015 O O . LEU A 1 132 ? -2.369 -9.93 3.199 1 98.69 132 LEU A O 1
ATOM 1019 N N . SER A 1 133 ? -0.392 -10.773 3.848 1 98.56 133 SER A N 1
ATOM 1020 C CA . SER A 1 133 ? -0.995 -11.93 4.504 1 98.56 133 SER A CA 1
ATOM 1021 C C . SER A 1 133 ? -2.02 -11.5 5.551 1 98.56 133 SER A C 1
ATOM 1023 O O . SER A 1 133 ? -3.133 -12.023 5.59 1 98.56 133 SER A O 1
ATOM 1025 N N . GLU A 1 134 ? -1.623 -10.547 6.309 1 97.62 134 GLU A N 1
ATOM 1026 C CA . GLU A 1 134 ? -2.512 -10.062 7.359 1 97.62 134 GLU A CA 1
ATOM 1027 C C . GLU A 1 134 ? -3.77 -9.43 6.773 1 97.62 134 GLU A C 1
ATOM 1029 O O . GLU A 1 134 ? -4.879 -9.711 7.227 1 97.62 134 GLU A O 1
ATOM 1034 N N . SER A 1 135 ? -3.605 -8.562 5.812 1 97.75 135 SER A N 1
ATOM 1035 C CA . SER A 1 135 ? -4.742 -7.922 5.152 1 97.75 135 SER A CA 1
ATOM 1036 C C . SER A 1 135 ? -5.703 -8.961 4.578 1 97.75 135 SER A C 1
ATOM 1038 O O . SER A 1 135 ? -6.906 -8.898 4.824 1 97.75 135 SER A O 1
ATOM 1040 N N . LEU A 1 136 ? -5.16 -9.961 3.867 1 98.31 136 LEU A N 1
ATOM 1041 C CA . LEU A 1 136 ? -5.969 -10.953 3.166 1 98.31 136 LEU A CA 1
ATOM 1042 C C . LEU A 1 136 ? -6.664 -11.883 4.152 1 98.31 136 LEU A C 1
ATOM 1044 O O . LEU A 1 136 ? -7.805 -12.305 3.922 1 98.31 136 LEU A O 1
ATOM 1048 N N . GLU A 1 137 ? -6 -12.195 5.215 1 97.75 137 GLU A N 1
ATOM 1049 C CA . GLU A 1 137 ? -6.555 -13.148 6.172 1 97.75 137 GLU A CA 1
ATOM 1050 C C . GLU A 1 137 ? -7.566 -12.477 7.098 1 97.75 137 GLU A C 1
ATOM 1052 O O . GLU A 1 137 ? -8.703 -12.93 7.219 1 97.75 137 GLU A O 1
ATOM 1057 N N . LEU A 1 138 ? -7.258 -11.375 7.703 1 95.19 138 LEU A N 1
ATOM 1058 C CA . LEU A 1 138 ? -8.008 -10.812 8.82 1 95.19 138 LEU A CA 1
ATOM 1059 C C . LEU A 1 138 ? -9.188 -9.984 8.32 1 95.19 138 LEU A C 1
ATOM 1061 O O . LEU A 1 138 ? -10.258 -9.977 8.93 1 95.19 138 LEU A O 1
ATOM 1065 N N . VAL A 1 139 ? -8.969 -9.305 7.191 1 94.19 139 VAL A N 1
ATOM 1066 C CA . VAL A 1 139 ? -10 -8.367 6.75 1 94.19 139 VAL A CA 1
ATOM 1067 C C . VAL A 1 139 ? -10.734 -8.938 5.535 1 94.19 139 VAL A C 1
ATOM 1069 O O . VAL A 1 139 ? -11.961 -8.969 5.504 1 94.19 139 VAL A O 1
ATOM 1072 N N . MET A 1 140 ? -10.008 -9.492 4.648 1 96.06 140 MET A N 1
ATOM 1073 C CA . MET A 1 140 ? -10.609 -9.953 3.404 1 96.06 140 MET A CA 1
ATOM 1074 C C . MET A 1 140 ? -11.117 -11.383 3.547 1 96.06 140 MET A C 1
ATOM 1076 O O . MET A 1 140 ? -11.719 -11.93 2.617 1 96.06 140 MET A O 1
ATOM 1080 N N . LYS A 1 141 ? -10.797 -12.094 4.645 1 97.31 141 LYS A N 1
ATOM 1081 C CA . LYS A 1 141 ? -11.344 -13.391 5.051 1 97.31 141 LYS A CA 1
ATOM 1082 C C . LYS A 1 141 ? -10.938 -14.492 4.074 1 97.31 141 LYS A C 1
ATOM 1084 O O . LYS A 1 141 ? -11.742 -15.367 3.754 1 97.31 141 LYS A O 1
ATOM 1089 N N . MET A 1 142 ? -9.773 -14.336 3.498 1 98.31 142 MET A N 1
ATOM 1090 C CA . MET A 1 142 ? -9.211 -15.414 2.686 1 98.31 142 MET A CA 1
ATOM 1091 C C . MET A 1 142 ? -8.578 -16.484 3.566 1 98.31 142 MET A C 1
ATOM 1093 O O . MET A 1 142 ? -8.359 -16.266 4.758 1 98.31 142 MET A O 1
ATOM 1097 N N . LYS A 1 143 ? -8.352 -17.672 2.996 1 98.5 143 LYS A N 1
ATOM 1098 C CA . LYS A 1 143 ? -7.566 -18.734 3.629 1 98.5 143 LYS A CA 1
ATOM 1099 C C . LYS A 1 143 ? -6.105 -18.656 3.195 1 98.5 143 LYS A C 1
ATOM 1101 O O . LYS A 1 143 ? -5.746 -19.172 2.131 1 98.5 143 LYS A O 1
ATOM 1106 N N . VAL A 1 144 ? -5.277 -18.078 4.035 1 98.75 144 VAL A N 1
ATOM 1107 C CA . VAL A 1 144 ? -3.885 -17.828 3.668 1 98.75 144 VAL A CA 1
ATOM 1108 C C . VAL A 1 144 ? -3.041 -19.062 4.012 1 98.75 144 VAL A C 1
ATOM 1110 O O . VAL A 1 144 ? -3.066 -19.531 5.148 1 98.75 144 VAL A O 1
ATOM 1113 N N . ALA A 1 145 ? -2.383 -19.562 3.004 1 98.62 145 ALA A N 1
ATOM 1114 C CA . ALA A 1 145 ? -1.459 -20.672 3.238 1 98.62 145 ALA A CA 1
ATOM 1115 C C . ALA A 1 145 ? -0.416 -20.297 4.289 1 98.62 145 ALA A C 1
ATOM 1117 O O . ALA A 1 145 ? 0.141 -19.203 4.258 1 98.62 145 ALA A O 1
ATOM 1118 N N . PRO A 1 146 ? -0.119 -21.188 5.234 1 98.38 146 PRO A N 1
ATOM 1119 C CA . PRO A 1 146 ? 0.8 -20.875 6.332 1 98.38 146 PRO A CA 1
ATOM 1120 C C . PRO A 1 146 ? 2.234 -20.656 5.855 1 98.38 146 PRO A C 1
ATOM 1122 O O . PRO A 1 146 ? 2.973 -19.859 6.441 1 98.38 146 PRO A O 1
ATOM 1125 N N . THR A 1 147 ? 2.66 -21.328 4.82 1 98.38 147 THR A N 1
ATOM 1126 C CA . THR A 1 147 ? 4.023 -21.188 4.32 1 98.38 147 THR A CA 1
ATOM 1127 C C . THR A 1 147 ? 4.18 -19.859 3.58 1 98.38 147 THR A C 1
ATOM 1129 O O . THR A 1 147 ? 3.475 -19.594 2.602 1 98.38 147 THR A O 1
ATOM 1132 N N . LYS A 1 148 ? 5.02 -19.062 4.066 1 98.06 148 LYS A N 1
ATOM 1133 C CA . LYS A 1 148 ? 5.422 -17.812 3.412 1 98.06 148 LYS A CA 1
ATOM 1134 C C . LYS A 1 148 ? 6.758 -17.984 2.689 1 98.06 148 LYS A C 1
ATOM 1136 O O . LYS A 1 148 ? 7.762 -18.344 3.307 1 98.06 148 LYS A O 1
ATOM 1141 N N . VAL A 1 149 ? 6.746 -17.781 1.434 1 98.81 149 VAL A N 1
ATOM 1142 C CA . VAL A 1 149 ? 7.965 -17.969 0.655 1 98.81 149 VAL A CA 1
ATOM 1143 C C . VAL A 1 149 ? 8.656 -16.641 0.42 1 98.81 149 VAL A C 1
ATOM 1145 O O . VAL A 1 149 ? 8.039 -15.688 -0.081 1 98.81 149 VAL A O 1
ATOM 1148 N N . LEU A 1 150 ? 9.867 -16.531 0.836 1 98.81 150 LEU A N 1
ATOM 1149 C CA . LEU A 1 150 ? 10.672 -15.328 0.668 1 98.81 150 LEU A CA 1
ATOM 1150 C C . LEU A 1 150 ? 11.82 -15.578 -0.306 1 98.81 150 LEU A C 1
ATOM 1152 O O . LEU A 1 150 ? 12.578 -16.531 -0.146 1 98.81 150 LEU A O 1
ATOM 1156 N N . LEU A 1 151 ? 11.953 -14.734 -1.33 1 98.88 151 LEU A N 1
ATOM 1157 C CA . LEU A 1 151 ? 12.984 -14.875 -2.354 1 98.88 151 LEU A CA 1
ATOM 1158 C C . LEU A 1 151 ? 13.938 -13.688 -2.332 1 98.88 151 LEU A C 1
ATOM 1160 O O . LEU A 1 151 ? 13.703 -12.688 -3.018 1 98.88 151 LEU A O 1
ATOM 1164 N N . PRO A 1 152 ? 15.023 -13.766 -1.545 1 98.62 152 PRO A N 1
ATOM 1165 C CA . PRO A 1 152 ? 16 -12.672 -1.492 1 98.62 152 PRO A CA 1
ATOM 1166 C C . PRO A 1 152 ? 16.891 -12.625 -2.727 1 98.62 152 PRO A C 1
ATOM 1168 O O . PRO A 1 152 ? 17.281 -13.672 -3.262 1 98.62 152 PRO A O 1
ATOM 1171 N N . PHE A 1 153 ? 17.203 -11.477 -3.158 1 98.06 153 PHE A N 1
ATOM 1172 C CA . PHE A 1 153 ? 18.188 -11.344 -4.227 1 98.06 153 PHE A CA 1
ATOM 1173 C C . PHE A 1 153 ? 19.609 -11.547 -3.695 1 98.06 153 PHE A C 1
ATOM 1175 O O . PHE A 1 153 ? 19.922 -11.117 -2.582 1 98.06 153 PHE A O 1
ATOM 1182 N N . ALA A 1 154 ? 20.375 -12.148 -4.516 1 97.38 154 ALA A N 1
ATOM 1183 C CA . ALA A 1 154 ? 21.797 -12.18 -4.188 1 97.38 154 ALA A CA 1
ATOM 1184 C C . ALA A 1 154 ? 22.391 -10.773 -4.16 1 97.38 154 ALA A C 1
ATOM 1186 O O . ALA A 1 154 ? 22.078 -9.945 -5.02 1 97.38 154 ALA A O 1
ATOM 1187 N N . ALA A 1 155 ? 23.25 -10.547 -3.225 1 93.81 155 ALA A N 1
ATOM 1188 C CA . ALA A 1 155 ? 23.844 -9.227 -3.049 1 93.81 155 ALA A CA 1
ATOM 1189 C C . ALA A 1 155 ? 24.688 -8.836 -4.258 1 93.81 155 ALA A C 1
ATOM 1191 O O . ALA A 1 155 ? 25.125 -9.695 -5.023 1 93.81 155 ALA A O 1
ATOM 1192 N N . GLY A 1 156 ? 24.844 -7.543 -4.414 1 93 156 GLY A N 1
ATOM 1193 C CA . GLY A 1 156 ? 25.734 -7.039 -5.453 1 93 156 GLY A CA 1
ATOM 1194 C C . GLY A 1 156 ? 25.031 -6.801 -6.773 1 93 156 GLY A C 1
ATOM 1195 O O . GLY A 1 156 ? 24.016 -6.102 -6.828 1 93 156 GLY A O 1
ATOM 1196 N N . THR A 1 157 ? 25.484 -7.496 -7.828 1 93.31 157 THR A N 1
ATOM 1197 C CA . THR A 1 157 ? 25.062 -7.203 -9.195 1 93.31 157 THR A CA 1
ATOM 1198 C C . THR A 1 157 ? 23.609 -7.609 -9.406 1 93.31 157 THR A C 1
ATOM 1200 O O . THR A 1 157 ? 22.875 -6.949 -10.141 1 93.31 157 THR A O 1
ATOM 1203 N N . ASP A 1 158 ? 23.125 -8.609 -8.789 1 96.12 158 ASP A N 1
ATOM 1204 C CA . ASP A 1 158 ? 21.75 -9.094 -8.977 1 96.12 158 ASP A CA 1
ATOM 1205 C C . ASP A 1 158 ? 20.734 -8.086 -8.461 1 96.12 158 ASP A C 1
ATOM 1207 O O . ASP A 1 158 ? 19.688 -7.887 -9.07 1 96.12 158 ASP A O 1
ATOM 1211 N N . VAL A 1 159 ? 21.078 -7.469 -7.359 1 93.5 159 VAL A N 1
ATOM 1212 C CA . VAL A 1 159 ? 20.172 -6.473 -6.805 1 93.5 159 VAL A CA 1
ATOM 1213 C C . VAL A 1 159 ? 20.062 -5.285 -7.762 1 93.5 159 VAL A C 1
ATOM 1215 O O . VAL A 1 159 ? 18.953 -4.828 -8.07 1 93.5 159 VAL A O 1
ATOM 1218 N N . PHE A 1 160 ? 21.188 -4.902 -8.227 1 91.19 160 PHE A N 1
ATOM 1219 C CA . PHE A 1 160 ? 21.25 -3.756 -9.125 1 91.19 160 PHE A CA 1
ATOM 1220 C C . PHE A 1 160 ? 20.469 -4.035 -10.414 1 91.19 160 PHE A C 1
ATOM 1222 O O . PHE A 1 160 ? 19.672 -3.217 -10.852 1 91.19 160 PHE A O 1
ATOM 1229 N N . SER A 1 161 ? 20.703 -5.188 -11.008 1 94.56 161 SER A N 1
ATOM 1230 C CA . SER A 1 161 ? 20.031 -5.562 -12.25 1 94.56 161 SER A CA 1
ATOM 1231 C C . SER A 1 161 ? 18.531 -5.695 -12.047 1 94.56 161 SER A C 1
ATOM 1233 O O . SER A 1 161 ? 17.75 -5.297 -12.906 1 94.56 161 SER A O 1
ATOM 1235 N N . ALA A 1 162 ? 18.141 -6.266 -10.93 1 94.75 162 ALA A N 1
ATOM 1236 C CA . ALA A 1 162 ? 16.734 -6.418 -10.625 1 94.75 162 ALA A CA 1
ATOM 1237 C C . ALA A 1 162 ? 16.031 -5.062 -10.523 1 94.75 162 ALA A C 1
ATOM 1239 O O . ALA A 1 162 ? 14.984 -4.852 -11.133 1 94.75 162 ALA A O 1
ATOM 1240 N N . ILE A 1 163 ? 16.656 -4.137 -9.836 1 88.62 163 ILE A N 1
ATOM 1241 C CA . ILE A 1 163 ? 16.031 -2.861 -9.477 1 88.62 163 ILE A CA 1
ATOM 1242 C C . ILE A 1 163 ? 16.078 -1.912 -10.672 1 88.62 163 ILE A C 1
ATOM 1244 O O . ILE A 1 163 ? 15.109 -1.208 -10.961 1 88.62 163 ILE A O 1
ATOM 1248 N N . ASN A 1 164 ? 17.141 -1.934 -11.445 1 88.25 164 ASN A N 1
ATOM 1249 C CA . ASN A 1 164 ? 17.344 -0.929 -12.484 1 88.25 164 ASN A CA 1
ATOM 1250 C C . ASN A 1 164 ? 16.906 -1.447 -13.852 1 88.25 164 ASN A C 1
ATOM 1252 O O . ASN A 1 164 ? 16.359 -0.698 -14.656 1 88.25 164 ASN A O 1
ATOM 1256 N N . ASP A 1 165 ? 17.141 -2.74 -14.07 1 92.69 165 ASP A N 1
ATOM 1257 C CA . ASP A 1 165 ? 16.938 -3.271 -15.414 1 92.69 165 ASP A CA 1
ATOM 1258 C C . ASP A 1 165 ? 15.711 -4.18 -15.461 1 92.69 165 ASP A C 1
ATOM 1260 O O . ASP A 1 165 ? 15.227 -4.516 -16.547 1 92.69 165 ASP A O 1
ATOM 1264 N N . GLY A 1 166 ? 15.258 -4.609 -14.32 1 95.94 166 GLY A N 1
ATOM 1265 C CA . GLY A 1 166 ? 14.141 -5.535 -14.273 1 95.94 166 GLY A CA 1
ATOM 1266 C C . GLY A 1 166 ? 14.5 -6.934 -14.742 1 95.94 166 GLY A C 1
ATOM 1267 O O . GLY A 1 166 ? 13.711 -7.598 -15.414 1 95.94 166 GLY A O 1
ATOM 1268 N N . VAL A 1 167 ? 15.734 -7.305 -14.391 1 97.19 167 VAL A N 1
ATOM 1269 C CA . VAL A 1 167 ? 16.234 -8.609 -14.82 1 97.19 167 VAL A CA 1
ATOM 1270 C C . VAL A 1 167 ? 16.641 -9.43 -13.594 1 97.19 167 VAL A C 1
ATOM 1272 O O . VAL A 1 167 ? 17.328 -8.922 -12.703 1 97.19 167 VAL A O 1
ATOM 1275 N N . LEU A 1 168 ? 16.234 -10.648 -13.547 1 98.19 168 LEU A N 1
ATOM 1276 C CA . LEU A 1 168 ? 16.594 -11.562 -12.469 1 98.19 168 LEU A CA 1
ATOM 1277 C C . LEU A 1 168 ? 17.969 -12.18 -12.727 1 98.19 168 LEU A C 1
ATOM 1279 O O . LEU A 1 168 ? 18.172 -12.828 -13.758 1 98.19 168 LEU A O 1
ATOM 1283 N N . GLY A 1 169 ? 18.859 -12.008 -11.828 1 97.56 169 GLY A N 1
ATOM 1284 C CA . GLY A 1 169 ? 20.203 -12.516 -11.977 1 97.56 169 GLY A CA 1
ATOM 1285 C C . GLY A 1 169 ? 20.328 -14 -11.695 1 97.56 169 GLY A C 1
ATOM 1286 O O . GLY A 1 169 ? 19.531 -14.555 -10.93 1 97.56 169 GLY A O 1
ATOM 1287 N N . GLU A 1 170 ? 21.359 -14.633 -12.195 1 97.06 170 GLU A N 1
ATOM 1288 C CA . GLU A 1 170 ? 21.594 -16.062 -12.062 1 97.06 170 GLU A CA 1
ATOM 1289 C C . GLU A 1 170 ? 21.969 -16.438 -10.633 1 97.06 170 GLU A C 1
ATOM 1291 O O . GLU A 1 170 ? 21.609 -17.516 -10.156 1 97.06 170 GLU A O 1
ATOM 1296 N N . GLU A 1 171 ? 22.672 -15.57 -10.031 1 98.12 171 GLU A N 1
ATOM 1297 C CA . GLU A 1 171 ? 23.109 -15.875 -8.672 1 98.12 171 GLU A CA 1
ATOM 1298 C C . GLU A 1 171 ? 21.922 -15.953 -7.715 1 98.12 171 GLU A C 1
ATOM 1300 O O . GLU A 1 171 ? 21.922 -16.766 -6.793 1 98.12 171 GLU A O 1
ATOM 1305 N N . SER A 1 172 ? 20.969 -15.133 -7.871 1 98.62 172 SER A N 1
ATOM 1306 C CA . SER A 1 172 ? 19.75 -15.188 -7.074 1 98.62 172 SER A CA 1
ATOM 1307 C C . SER A 1 172 ? 19 -16.5 -7.281 1 98.62 172 SER A C 1
ATOM 1309 O O . SER A 1 172 ? 18.641 -17.172 -6.316 1 98.62 172 SER A O 1
ATOM 1311 N N . GLN A 1 173 ? 18.859 -16.906 -8.508 1 98 173 GLN A N 1
ATOM 1312 C CA . GLN A 1 173 ? 18.156 -18.141 -8.828 1 98 173 GLN A CA 1
ATOM 1313 C C . GLN A 1 173 ? 18.875 -19.359 -8.227 1 98 173 GLN A C 1
ATOM 1315 O O . GLN A 1 173 ? 18.234 -20.25 -7.676 1 98 173 GLN A O 1
ATOM 1320 N N . LYS A 1 174 ? 20.203 -19.328 -8.406 1 97.56 174 LYS A N 1
ATOM 1321 C CA . LYS A 1 174 ? 21 -20.406 -7.84 1 97.56 174 LYS A CA 1
ATOM 1322 C C . LYS A 1 174 ? 20.844 -20.469 -6.324 1 97.56 174 LYS A C 1
ATOM 1324 O O . LYS A 1 174 ? 20.656 -21.547 -5.754 1 97.56 174 LYS A O 1
ATOM 1329 N N . ALA A 1 175 ? 20.906 -19.297 -5.695 1 98.19 175 ALA A N 1
ATOM 1330 C CA . ALA A 1 175 ? 20.781 -19.203 -4.242 1 98.19 175 ALA A CA 1
ATOM 1331 C C . ALA A 1 175 ? 19.406 -19.719 -3.791 1 98.19 175 ALA A C 1
ATOM 1333 O O . ALA A 1 175 ? 19.297 -20.391 -2.768 1 98.19 175 ALA A O 1
ATOM 1334 N N . TRP A 1 176 ? 18.328 -19.391 -4.5 1 98.56 176 TRP A N 1
ATOM 1335 C CA . TRP A 1 176 ? 16.984 -19.859 -4.184 1 98.56 176 TRP A CA 1
ATOM 1336 C C . TRP A 1 176 ? 16.906 -21.375 -4.234 1 98.56 176 TRP A C 1
ATOM 1338 O O . TRP A 1 176 ? 16.375 -22.016 -3.324 1 98.56 176 TRP A O 1
ATOM 1348 N N . ALA A 1 177 ? 17.453 -21.922 -5.32 1 96.81 177 ALA A N 1
ATOM 1349 C CA . ALA A 1 177 ? 17.438 -23.375 -5.492 1 96.81 177 ALA A CA 1
ATOM 1350 C C . ALA A 1 177 ? 18.188 -24.062 -4.355 1 96.81 177 ALA A C 1
ATOM 1352 O O . ALA A 1 177 ? 17.703 -25.047 -3.793 1 96.81 177 ALA A O 1
ATOM 1353 N N . GLU A 1 178 ? 19.344 -23.516 -4.023 1 97.94 178 GLU A N 1
ATOM 1354 C CA . GLU A 1 178 ? 20.188 -24.109 -2.986 1 97.94 178 GLU A CA 1
ATOM 1355 C C . GLU A 1 178 ? 19.531 -23.984 -1.611 1 97.94 178 GLU A C 1
ATOM 1357 O O . GLU A 1 178 ? 19.734 -24.844 -0.744 1 97.94 178 GLU A O 1
ATOM 1362 N N . ALA A 1 179 ? 18.766 -22.969 -1.444 1 98.12 179 ALA A N 1
ATOM 1363 C CA . ALA A 1 179 ? 18.141 -22.703 -0.151 1 98.12 179 ALA A CA 1
ATOM 1364 C C . ALA A 1 179 ? 16.828 -23.453 -0.012 1 98.12 179 ALA A C 1
ATOM 1366 O O . ALA A 1 179 ? 16.094 -23.266 0.962 1 98.12 179 ALA A O 1
ATOM 1367 N N . GLY A 1 180 ? 16.422 -24.219 -1 1 98 180 GLY A N 1
ATOM 1368 C CA . GLY A 1 180 ? 15.234 -25.047 -0.919 1 98 180 GLY A CA 1
ATOM 1369 C C . GLY A 1 180 ? 13.961 -24.297 -1.21 1 98 180 GLY A C 1
ATOM 1370 O O . GLY A 1 180 ? 12.883 -24.672 -0.747 1 98 180 GLY A O 1
ATOM 1371 N N . LYS A 1 181 ? 14.086 -23.188 -1.909 1 98.62 181 LYS A N 1
ATOM 1372 C CA . LYS A 1 181 ? 12.914 -22.359 -2.168 1 98.62 181 LYS A CA 1
ATOM 1373 C C . LYS A 1 181 ? 11.938 -23.078 -3.102 1 98.62 181 LYS A C 1
ATOM 1375 O O . LYS A 1 181 ? 10.727 -22.828 -3.053 1 98.62 181 LYS A O 1
ATOM 1380 N N . LYS A 1 182 ? 12.438 -23.969 -3.967 1 98.06 182 LYS A N 1
ATOM 1381 C CA . LYS A 1 182 ? 11.547 -24.766 -4.805 1 98.06 182 LYS A CA 1
ATOM 1382 C C . LYS A 1 182 ? 10.609 -25.625 -3.953 1 98.06 182 LYS A C 1
ATOM 1384 O O . LYS A 1 182 ? 9.398 -25.656 -4.203 1 98.06 182 LYS A O 1
ATOM 1389 N N . GLU A 1 183 ? 11.148 -26.219 -2.998 1 97.94 183 GLU A N 1
ATOM 1390 C CA . GLU A 1 183 ? 10.359 -27.047 -2.09 1 97.94 183 GLU A CA 1
ATOM 1391 C C . GLU A 1 183 ? 9.359 -26.203 -1.309 1 97.94 183 GLU A C 1
ATOM 1393 O O . GLU A 1 183 ? 8.227 -26.625 -1.063 1 97.94 183 GLU A O 1
ATOM 1398 N N . ASP A 1 184 ? 9.789 -25.016 -0.896 1 98.5 184 ASP A N 1
ATOM 1399 C CA . ASP A 1 184 ? 8.898 -24.109 -0.182 1 98.5 184 ASP A CA 1
ATOM 1400 C C . ASP A 1 184 ? 7.699 -23.719 -1.048 1 98.5 184 ASP A C 1
ATOM 1402 O O . ASP A 1 184 ? 6.566 -23.672 -0.564 1 98.5 184 ASP A O 1
ATOM 1406 N N . ILE A 1 185 ? 7.949 -23.422 -2.312 1 98.44 185 ILE A N 1
ATOM 1407 C CA . ILE A 1 185 ? 6.898 -23.031 -3.25 1 98.44 185 ILE A CA 1
ATOM 1408 C C . ILE A 1 185 ? 5.91 -24.188 -3.426 1 98.44 185 ILE A C 1
ATOM 1410 O O . ILE A 1 185 ? 4.695 -23.969 -3.387 1 98.44 185 ILE A O 1
ATOM 1414 N N . LEU A 1 186 ? 6.402 -25.375 -3.607 1 97.5 186 LEU A N 1
ATOM 1415 C CA . LEU A 1 186 ? 5.543 -26.547 -3.795 1 97.5 186 LEU A CA 1
ATOM 1416 C C . LEU A 1 186 ? 4.754 -26.844 -2.525 1 97.5 186 LEU A C 1
ATOM 1418 O O . LEU A 1 186 ? 3.6 -27.266 -2.594 1 97.5 186 LEU A O 1
ATOM 1422 N N . LYS A 1 187 ? 5.402 -26.656 -1.428 1 97.88 187 LYS A N 1
ATOM 1423 C CA . LYS A 1 187 ? 4.688 -26.797 -0.164 1 97.88 187 LYS A CA 1
ATOM 1424 C C . LYS A 1 187 ? 3.525 -25.812 -0.066 1 97.88 187 LYS A C 1
ATOM 1426 O O . LYS A 1 187 ? 2.426 -26.188 0.351 1 97.88 187 LYS A O 1
ATOM 1431 N N . ALA A 1 188 ? 3.762 -24.578 -0.408 1 97.81 188 ALA A N 1
ATOM 1432 C CA . ALA A 1 188 ? 2.715 -23.562 -0.404 1 97.81 188 ALA A CA 1
ATOM 1433 C C . ALA A 1 188 ? 1.563 -23.953 -1.325 1 97.81 188 ALA A C 1
ATOM 1435 O O . ALA A 1 188 ? 0.394 -23.766 -0.986 1 97.81 188 ALA A O 1
ATOM 1436 N N . LEU A 1 189 ? 1.901 -24.484 -2.484 1 96.69 189 LEU A N 1
ATOM 1437 C CA . LEU A 1 189 ? 0.875 -24.969 -3.406 1 96.69 189 LEU A CA 1
ATOM 1438 C C . LEU A 1 189 ? 0.054 -26.078 -2.777 1 96.69 189 LEU A C 1
ATOM 1440 O O . LEU A 1 189 ? -1.174 -26.094 -2.896 1 96.69 189 LEU A O 1
ATOM 1444 N N . ASP A 1 190 ? 0.723 -27.047 -2.129 1 96.31 190 ASP A N 1
ATOM 1445 C CA . ASP A 1 190 ? 0.026 -28.141 -1.465 1 96.31 190 ASP A CA 1
ATOM 1446 C C . ASP A 1 190 ? -0.944 -27.609 -0.409 1 96.31 190 ASP A C 1
ATOM 1448 O O . ASP A 1 190 ? -2.043 -28.156 -0.246 1 96.31 190 ASP A O 1
ATOM 1452 N N . GLU A 1 191 ? -0.539 -26.641 0.222 1 97.56 191 GLU A N 1
ATOM 1453 C CA . GLU A 1 191 ? -1.393 -26.047 1.244 1 97.56 191 GLU A CA 1
ATOM 1454 C C . GLU A 1 191 ? -2.613 -25.375 0.62 1 97.56 191 GLU A C 1
ATOM 1456 O O . GLU A 1 191 ? -3.719 -25.453 1.157 1 97.56 191 GLU A O 1
ATOM 1461 N N . VAL A 1 192 ? -2.416 -24.672 -0.497 1 96.75 192 VAL A N 1
ATOM 1462 C CA . VAL A 1 192 ? -3.543 -24.094 -1.22 1 96.75 192 VAL A CA 1
ATOM 1463 C C . VAL A 1 192 ? -4.52 -25.188 -1.621 1 96.75 192 VAL A C 1
ATOM 1465 O O . VAL A 1 192 ? -5.734 -25.031 -1.464 1 96.75 192 VAL A O 1
ATOM 1468 N N . LYS A 1 193 ? -4.008 -26.281 -2.092 1 95.31 193 LYS A N 1
ATOM 1469 C CA . LYS A 1 193 ? -4.832 -27.422 -2.49 1 95.31 193 LYS A CA 1
ATOM 1470 C C . LYS A 1 193 ? -5.648 -27.953 -1.314 1 95.31 193 LYS A C 1
ATOM 1472 O O . LYS A 1 193 ? -6.84 -28.234 -1.459 1 95.31 193 LYS A O 1
ATOM 1477 N N . GLU A 1 194 ? -4.969 -28.094 -0.237 1 96 194 GLU A N 1
ATOM 1478 C CA . GLU A 1 194 ? -5.648 -28.594 0.959 1 96 194 GLU A CA 1
ATOM 1479 C C . GLU A 1 194 ? -6.742 -27.625 1.408 1 96 194 GLU A C 1
ATOM 1481 O O . GLU A 1 194 ? -7.828 -28.047 1.811 1 96 194 GLU A O 1
ATOM 1486 N N . LEU A 1 195 ? -6.488 -26.359 1.318 1 97.25 195 LEU A N 1
ATOM 1487 C CA . LEU A 1 195 ? -7.441 -25.328 1.733 1 97.25 195 LEU A CA 1
ATOM 1488 C C . LEU A 1 195 ? -8.648 -25.297 0.8 1 97.25 195 LEU A C 1
ATOM 1490 O O . LEU A 1 195 ? -9.766 -25 1.231 1 97.25 195 LEU A O 1
ATOM 1494 N N . LEU A 1 196 ? -8.422 -25.625 -0.47 1 95.56 196 LEU A N 1
ATOM 1495 C CA . LEU A 1 196 ? -9.5 -25.672 -1.455 1 95.56 196 LEU A CA 1
ATOM 1496 C C . LEU A 1 196 ? -10.531 -26.734 -1.079 1 95.56 196 LEU A C 1
ATOM 1498 O O . LEU A 1 196 ? -11.719 -26.578 -1.391 1 95.56 196 LEU A O 1
ATOM 1502 N N . LYS A 1 197 ? -10.039 -27.766 -0.445 1 93.38 197 LYS A N 1
ATOM 1503 C CA . LYS A 1 197 ? -10.906 -28.891 -0.102 1 93.38 197 LYS A CA 1
ATOM 1504 C C . LYS A 1 197 ? -11.742 -28.578 1.136 1 93.38 197 LYS A C 1
ATOM 1506 O O . LYS A 1 197 ? -12.711 -29.281 1.422 1 93.38 197 LYS A O 1
ATOM 1511 N N . GLN A 1 198 ? -11.367 -27.578 1.771 1 91.25 198 GLN A N 1
ATOM 1512 C CA . GLN A 1 198 ? -12.102 -27.203 2.977 1 91.25 198 GLN A CA 1
ATOM 1513 C C . GLN A 1 198 ? -13.352 -26.406 2.633 1 91.25 198 GLN A C 1
ATOM 1515 O O . GLN A 1 198 ? -13.359 -25.641 1.672 1 91.25 198 GLN A O 1
ATOM 1520 N N . PRO A 1 199 ? -14.398 -26.672 3.357 1 79.69 199 PRO A N 1
ATOM 1521 C CA . PRO A 1 199 ? -15.617 -25.891 3.125 1 79.69 199 PRO A CA 1
ATOM 1522 C C . PRO A 1 199 ? -15.422 -24.391 3.363 1 79.69 199 PRO A C 1
ATOM 1524 O O . PRO A 1 199 ? -14.562 -24 4.156 1 79.69 199 PRO A O 1
ATOM 1527 N N . LYS A 1 200 ? -16.094 -23.688 2.562 1 71.88 200 LYS A N 1
ATOM 1528 C CA . LYS A 1 200 ? -16.094 -22.25 2.738 1 71.88 200 LYS A CA 1
ATOM 1529 C C . LYS A 1 200 ? -16.906 -21.844 3.969 1 71.88 200 LYS A C 1
ATOM 1531 O O . LYS A 1 200 ? -18.016 -22.328 4.18 1 71.88 200 LYS A O 1
ATOM 1536 N N . GLU A 1 201 ? -16.25 -21.375 4.984 1 60.22 201 GLU A N 1
ATOM 1537 C CA . GLU A 1 201 ? -17.031 -20.969 6.145 1 60.22 201 GLU A CA 1
ATOM 1538 C C . GLU A 1 201 ? -18.078 -19.922 5.762 1 60.22 201 GLU A C 1
ATOM 1540 O O . GLU A 1 201 ? -17.875 -19.156 4.824 1 60.22 201 GLU A O 1
ATOM 1545 N N . MET B 1 1 ? 11.211 30.562 9.195 1 88.62 1 MET B N 1
ATOM 1546 C CA . MET B 1 1 ? 10.078 29.734 9.594 1 88.62 1 MET B CA 1
ATOM 1547 C C . MET B 1 1 ? 10.047 28.422 8.805 1 88.62 1 MET B C 1
ATOM 1549 O O . MET B 1 1 ? 10.195 28.438 7.578 1 88.62 1 MET B O 1
ATOM 1553 N N . ALA B 1 2 ? 9.984 27.344 9.547 1 94.56 2 ALA B N 1
ATOM 1554 C CA . ALA B 1 2 ? 9.953 26.047 8.875 1 94.56 2 ALA B CA 1
ATOM 1555 C C . ALA B 1 2 ? 8.555 25.719 8.359 1 94.56 2 ALA B C 1
ATOM 1557 O O . ALA B 1 2 ? 7.562 25.984 9.039 1 94.56 2 ALA B O 1
ATOM 1558 N N . LYS B 1 3 ? 8.445 25.234 7.184 1 97.38 3 LYS B N 1
ATOM 1559 C CA . LYS B 1 3 ? 7.176 24.828 6.594 1 97.38 3 LYS B CA 1
ATOM 1560 C C . LYS B 1 3 ? 6.91 23.344 6.82 1 97.38 3 LYS B C 1
ATOM 1562 O O . LYS B 1 3 ? 7.746 22.5 6.492 1 97.38 3 LYS B O 1
ATOM 1567 N N . ILE B 1 4 ? 5.727 23.094 7.363 1 97.62 4 ILE B N 1
ATOM 1568 C CA . ILE B 1 4 ? 5.285 21.719 7.617 1 97.62 4 ILE B CA 1
ATOM 1569 C C . ILE B 1 4 ? 4.074 21.391 6.738 1 97.62 4 ILE B C 1
ATOM 1571 O O . ILE B 1 4 ? 3.088 22.141 6.738 1 97.62 4 ILE B O 1
ATOM 1575 N N . ALA B 1 5 ? 4.152 20.359 5.973 1 98.75 5 ALA B N 1
ATOM 1576 C CA . ALA B 1 5 ? 3.002 19.938 5.18 1 98.75 5 ALA B CA 1
ATOM 1577 C C . ALA B 1 5 ? 2.047 19.078 6.008 1 98.75 5 ALA B C 1
ATOM 1579 O O . ALA B 1 5 ? 2.461 18.094 6.621 1 98.75 5 ALA B O 1
ATOM 1580 N N . LEU B 1 6 ? 0.817 19.516 6.148 1 98.81 6 LEU B N 1
ATOM 1581 C CA . LEU B 1 6 ? -0.267 18.641 6.598 1 98.81 6 LEU B CA 1
ATOM 1582 C C . LEU B 1 6 ? -0.862 17.859 5.43 1 98.81 6 LEU B C 1
ATOM 1584 O O . LEU B 1 6 ? -1.644 18.406 4.648 1 98.81 6 LEU B O 1
ATOM 1588 N N . ILE B 1 7 ? -0.468 16.625 5.332 1 98.94 7 ILE B N 1
ATOM 1589 C CA . ILE B 1 7 ? -0.72 15.852 4.121 1 98.94 7 ILE B CA 1
ATOM 1590 C C . ILE B 1 7 ? -1.994 15.031 4.289 1 98.94 7 ILE B C 1
ATOM 1592 O O . ILE B 1 7 ? -2.078 14.18 5.18 1 98.94 7 ILE B O 1
ATOM 1596 N N . LEU B 1 8 ? -2.988 15.336 3.457 1 98.88 8 LEU B N 1
ATOM 1597 C CA . LEU B 1 8 ? -4.152 14.469 3.33 1 98.88 8 LEU B CA 1
ATOM 1598 C C . LEU B 1 8 ? -3.832 13.25 2.469 1 98.88 8 LEU B C 1
ATOM 1600 O O . LEU B 1 8 ? -3.658 13.375 1.254 1 98.88 8 LEU B O 1
ATOM 1604 N N . GLY B 1 9 ? -3.822 12.086 3.078 1 98.69 9 GLY B N 1
ATOM 1605 C CA . GLY B 1 9 ? -3.271 10.891 2.465 1 98.69 9 GLY B CA 1
ATOM 1606 C C . GLY B 1 9 ? -4.262 10.172 1.566 1 98.69 9 GLY B C 1
ATOM 1607 O O . GLY B 1 9 ? -3.869 9.523 0.593 1 98.69 9 GLY B O 1
ATOM 1608 N N . SER B 1 10 ? -5.547 10.25 1.884 1 97.62 10 SER B N 1
ATOM 1609 C CA . SER B 1 10 ? -6.555 9.539 1.105 1 97.62 10 SER B CA 1
ATOM 1610 C C . SER B 1 10 ? -6.773 10.195 -0.252 1 97.62 10 SER B C 1
ATOM 1612 O O . SER B 1 10 ? -6.812 11.43 -0.352 1 97.62 10 SER B O 1
ATOM 1614 N N . VAL B 1 11 ? -6.977 9.406 -1.268 1 96.31 11 VAL B N 1
ATOM 1615 C CA . VAL B 1 11 ? -7.223 9.93 -2.607 1 96.31 11 VAL B CA 1
ATOM 1616 C C . VAL B 1 11 ? -8.609 9.508 -3.084 1 96.31 11 VAL B C 1
ATOM 1618 O O . VAL B 1 11 ? -8.992 9.781 -4.223 1 96.31 11 VAL B O 1
ATOM 1621 N N . ARG B 1 12 ? -9.352 8.852 -2.254 1 93.38 12 ARG B N 1
ATOM 1622 C CA . ARG B 1 12 ? -10.664 8.32 -2.631 1 93.38 12 ARG B CA 1
ATOM 1623 C C . ARG B 1 12 ? -11.68 9.445 -2.811 1 93.38 12 ARG B C 1
ATOM 1625 O O . ARG B 1 12 ? -11.523 10.523 -2.23 1 93.38 12 ARG B O 1
ATOM 1632 N N . SER B 1 13 ? -12.719 9.18 -3.682 1 91.94 13 SER B N 1
ATOM 1633 C CA . SER B 1 13 ? -13.898 10.031 -3.789 1 91.94 13 SER B CA 1
ATOM 1634 C C . SER B 1 13 ? -15.18 9.211 -3.689 1 91.94 13 SER B C 1
ATOM 1636 O O . SER B 1 13 ? -15.398 8.281 -4.477 1 91.94 13 SER B O 1
ATOM 1638 N N . PRO B 1 14 ? -16 9.641 -2.752 1 93.81 14 PRO B N 1
ATOM 1639 C CA . PRO B 1 14 ? -15.773 10.617 -1.69 1 93.81 14 PRO B CA 1
ATOM 1640 C C . PRO B 1 14 ? -14.789 10.133 -0.63 1 93.81 14 PRO B C 1
ATOM 1642 O O . PRO B 1 14 ? -14.422 8.953 -0.623 1 93.81 14 PRO B O 1
ATOM 1645 N N . ARG B 1 15 ? -14.336 11.055 0.179 1 95.62 15 ARG B N 1
ATOM 1646 C CA . ARG B 1 15 ? -13.43 10.664 1.249 1 95.62 15 ARG B CA 1
ATOM 1647 C C . ARG B 1 15 ? -13.719 11.438 2.529 1 95.62 15 ARG B C 1
ATOM 1649 O O . ARG B 1 15 ? -13.93 12.656 2.492 1 95.62 15 ARG B O 1
ATOM 1656 N N . VAL B 1 16 ? -13.695 10.766 3.637 1 98.06 16 VAL B N 1
ATOM 1657 C CA . VAL B 1 16 ? -13.859 11.375 4.949 1 98.06 16 VAL B CA 1
ATOM 1658 C C . VAL B 1 16 ? -12.578 12.094 5.352 1 98.06 16 VAL B C 1
ATOM 1660 O O . VAL B 1 16 ? -12.586 12.93 6.254 1 98.06 16 VAL B O 1
ATOM 1663 N N . GLY B 1 17 ? -11.469 11.758 4.629 1 98.38 17 GLY B N 1
ATOM 1664 C CA . GLY B 1 17 ? -10.172 12.352 4.91 1 98.38 17 GLY B CA 1
ATOM 1665 C C . GLY B 1 17 ? -10.195 13.867 4.906 1 98.38 17 GLY B C 1
ATOM 16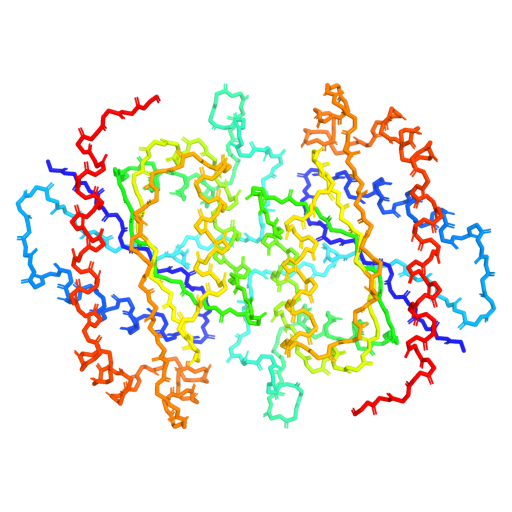66 O O . GLY B 1 17 ? -9.414 14.508 5.617 1 98.38 17 GLY B O 1
ATOM 1667 N N . ASN B 1 18 ? -11.07 14.484 4.094 1 98.25 18 ASN B N 1
ATOM 1668 C CA . ASN B 1 18 ? -11.203 15.93 4.09 1 98.25 18 ASN B CA 1
ATOM 1669 C C . ASN B 1 18 ? -11.586 16.469 5.469 1 98.25 18 ASN B C 1
ATOM 1671 O O . ASN B 1 18 ? -10.93 17.375 5.992 1 98.25 18 ASN B O 1
ATOM 1675 N N . ASP B 1 19 ? -12.617 15.867 6.027 1 98.69 19 ASP B N 1
ATOM 1676 C CA . ASP B 1 19 ? -13.125 16.312 7.324 1 98.69 19 ASP B CA 1
ATOM 1677 C C . ASP B 1 19 ? -12.133 15.984 8.438 1 98.69 19 ASP B C 1
ATOM 1679 O O . ASP B 1 19 ? -11.914 16.797 9.344 1 98.69 19 ASP B O 1
ATOM 1683 N N . VAL B 1 20 ? -11.523 14.773 8.414 1 98.81 20 VAL B N 1
ATOM 1684 C CA . VAL B 1 20 ? -10.562 14.359 9.43 1 98.81 20 VAL B CA 1
ATOM 1685 C C . VAL B 1 20 ? -9.359 15.297 9.422 1 98.81 20 VAL B C 1
ATOM 1687 O O . VAL B 1 20 ? -8.953 15.805 10.477 1 98.81 20 VAL B O 1
ATOM 1690 N N . THR B 1 21 ? -8.82 15.523 8.258 1 98.81 21 THR B N 1
ATOM 1691 C CA . THR B 1 21 ? -7.668 16.406 8.148 1 98.81 21 THR B CA 1
ATOM 1692 C C . THR B 1 21 ? -8.039 17.828 8.562 1 98.81 21 THR B C 1
ATOM 1694 O O . THR B 1 21 ? -7.219 18.547 9.148 1 98.81 21 THR B O 1
ATOM 1697 N N . GLY B 1 22 ? -9.242 18.266 8.211 1 98.31 22 GLY B N 1
ATOM 1698 C CA . GLY B 1 22 ? -9.734 19.547 8.68 1 98.31 22 GLY B CA 1
ATOM 1699 C C . GLY B 1 22 ? -9.758 19.656 10.195 1 98.31 22 GLY B C 1
ATOM 1700 O O . GLY B 1 22 ? -9.328 20.672 10.75 1 98.31 22 GLY B O 1
ATOM 1701 N N . TRP B 1 23 ? -10.281 18.672 10.844 1 98.44 23 TRP B N 1
ATOM 1702 C CA . TRP B 1 23 ? -10.32 18.641 12.297 1 98.44 23 TRP B CA 1
ATOM 1703 C C . TRP B 1 23 ? -8.906 18.719 12.875 1 98.44 23 TRP B C 1
ATOM 1705 O O . TRP B 1 23 ? -8.664 19.469 13.82 1 98.44 23 TRP B O 1
ATOM 1715 N N . VAL B 1 24 ? -7.977 17.938 12.312 1 98.62 24 VAL B N 1
ATOM 1716 C CA . VAL B 1 24 ? -6.582 17.953 12.734 1 98.62 24 VAL B CA 1
ATOM 1717 C C . VAL B 1 24 ? -6 19.344 12.539 1 98.62 24 VAL B C 1
ATOM 1719 O O . VAL B 1 24 ? -5.309 19.875 13.414 1 98.62 24 VAL B O 1
ATOM 1722 N N . HIS B 1 25 ? -6.266 19.906 11.391 1 98 25 HIS B N 1
ATOM 1723 C CA . HI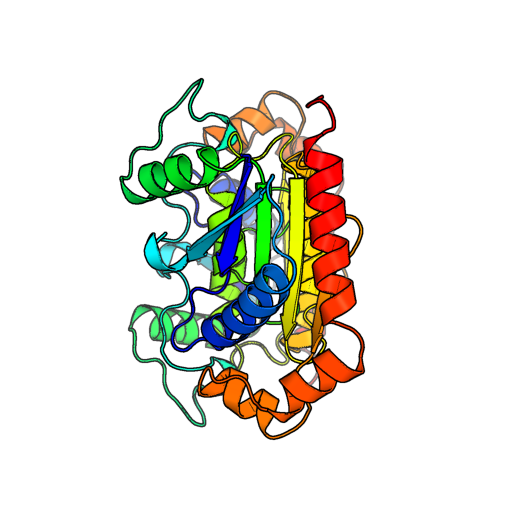S B 1 25 ? -5.777 21.234 11.078 1 98 25 HIS B CA 1
ATOM 1724 C C . HIS B 1 25 ? -6.254 22.25 12.117 1 98 25 HIS B C 1
ATOM 1726 O O . HIS B 1 25 ? -5.48 23.094 12.57 1 98 25 HIS B O 1
ATOM 1732 N N . ASP B 1 26 ? -7.527 22.172 12.516 1 96.94 26 ASP B N 1
ATOM 1733 C CA . ASP B 1 26 ? -8.086 23.078 13.523 1 96.94 26 ASP B CA 1
ATOM 1734 C C . ASP B 1 26 ? -7.363 22.922 14.859 1 96.94 26 ASP B C 1
ATOM 1736 O O . ASP B 1 26 ? -7.086 23.906 15.539 1 96.94 26 ASP B O 1
ATOM 1740 N N . VAL B 1 27 ? -7.082 21.719 15.211 1 97.31 27 VAL B N 1
ATOM 1741 C CA . VAL B 1 27 ? -6.352 21.453 16.438 1 97.31 27 VAL B CA 1
ATOM 1742 C C . VAL B 1 27 ? -4.965 22.094 16.375 1 97.31 27 VAL B C 1
ATOM 1744 O O . VAL B 1 27 ? -4.543 22.781 17.312 1 97.31 27 VAL B O 1
ATOM 1747 N N . LEU B 1 28 ? -4.27 21.875 15.273 1 96.5 28 LEU B N 1
ATOM 1748 C CA . LEU B 1 28 ? -2.912 22.391 15.109 1 96.5 28 LEU B CA 1
ATOM 1749 C C . LEU B 1 28 ? -2.896 23.906 15.148 1 96.5 28 LEU B C 1
ATOM 1751 O O . LEU B 1 28 ? -1.961 24.516 15.68 1 96.5 28 LEU B O 1
ATOM 1755 N N . LYS B 1 29 ? -3.896 24.516 14.672 1 93.19 29 LYS B N 1
ATOM 1756 C CA . LYS B 1 29 ? -3.99 25.969 14.617 1 93.19 29 LYS B CA 1
ATOM 1757 C C . LYS B 1 29 ? -4.328 26.547 15.992 1 93.19 29 LYS B C 1
ATOM 1759 O O . LYS B 1 29 ? -4.16 27.75 16.219 1 93.19 29 LYS B O 1
ATOM 1764 N N . SER B 1 30 ? -4.875 25.719 16.766 1 90.94 30 SER B N 1
ATOM 1765 C CA . SER B 1 30 ? -5.27 26.203 18.078 1 90.94 30 SER B CA 1
ATOM 1766 C C . SER B 1 30 ? -4.055 26.547 18.938 1 90.94 30 SER B C 1
ATOM 1768 O O . SER B 1 30 ? -4.176 27.25 19.938 1 90.94 30 SER B O 1
ATOM 1770 N N . ARG B 1 31 ? -2.857 26.094 18.547 1 85.31 31 ARG B N 1
ATOM 1771 C CA . ARG B 1 31 ? -1.592 26.453 19.172 1 85.31 31 ARG B CA 1
ATOM 1772 C C . ARG B 1 31 ? -0.618 27.031 18.156 1 85.31 31 ARG B C 1
ATOM 1774 O O . ARG B 1 31 ? 0.312 26.359 17.719 1 85.31 31 ARG B O 1
ATOM 1781 N N . PRO B 1 32 ? -0.873 28.203 17.906 1 71.38 32 PRO B N 1
ATOM 1782 C CA . PRO B 1 32 ? 0.011 28.797 16.891 1 71.38 32 PRO B CA 1
ATOM 1783 C C . PRO B 1 32 ? 1.457 28.922 17.375 1 71.38 32 PRO B C 1
ATOM 1785 O O . PRO B 1 32 ? 1.706 29.062 18.578 1 71.38 32 PRO B O 1
ATOM 1788 N N . SER B 1 33 ? 2.262 28.484 16.547 1 75.69 33 SER B N 1
ATOM 1789 C CA . SER B 1 33 ? 3.697 28.625 16.766 1 75.69 33 SER B CA 1
ATOM 1790 C C . SER B 1 33 ? 4.312 29.625 15.797 1 75.69 33 SER B C 1
ATOM 1792 O O . SER B 1 33 ? 3.949 29.656 14.617 1 75.69 33 SER B O 1
ATOM 1794 N N . ASP B 1 34 ? 5.184 30.359 16.297 1 78.88 34 ASP B N 1
ATOM 1795 C CA . ASP B 1 34 ? 5.844 31.359 15.469 1 78.88 34 ASP B CA 1
ATOM 1796 C C . ASP B 1 34 ? 6.945 30.734 14.617 1 78.88 34 ASP B C 1
ATOM 1798 O O . ASP B 1 34 ? 7.418 31.344 13.656 1 78.88 34 ASP B O 1
ATOM 1802 N N . ASP B 1 35 ? 7.25 29.594 14.891 1 88.75 35 ASP B N 1
ATOM 1803 C CA . ASP B 1 35 ? 8.43 29.047 14.219 1 88.75 35 ASP B CA 1
ATOM 1804 C C . ASP B 1 35 ? 8.031 27.984 13.195 1 88.75 35 ASP B C 1
ATOM 1806 O O . ASP B 1 35 ? 8.891 27.453 12.484 1 88.75 35 ASP B O 1
ATOM 1810 N N . LEU B 1 36 ? 6.691 27.734 13.141 1 93.19 36 LEU B N 1
ATOM 1811 C CA . LEU B 1 36 ? 6.23 26.719 12.195 1 93.19 36 LEU B CA 1
ATOM 1812 C C . LEU B 1 36 ? 5.078 27.25 11.352 1 93.19 36 LEU B C 1
ATOM 1814 O O . LEU B 1 36 ? 4.195 27.938 11.867 1 93.19 36 LEU B O 1
ATOM 1818 N N . GLN B 1 37 ? 5.125 27 10.133 1 95.19 37 GLN B N 1
ATOM 1819 C CA . GLN B 1 37 ? 4.012 27.234 9.219 1 95.19 37 GLN B CA 1
ATOM 1820 C C . GLN B 1 37 ? 3.439 25.906 8.711 1 95.19 37 GLN B C 1
ATOM 1822 O O . GLN B 1 37 ? 4.129 25.156 8.031 1 95.19 37 GLN B O 1
ATOM 1827 N N . ILE B 1 38 ? 2.219 25.672 9.047 1 96.56 38 ILE B N 1
ATOM 1828 C CA . ILE B 1 38 ? 1.563 24.438 8.625 1 96.56 38 ILE B CA 1
ATOM 1829 C C . ILE B 1 38 ? 0.758 24.703 7.352 1 96.56 38 ILE B C 1
ATOM 1831 O O . ILE B 1 38 ? -0.11 25.578 7.324 1 96.56 38 ILE B O 1
ATOM 1835 N N . GLU B 1 39 ? 1.006 23.969 6.297 1 97.19 39 GLU B N 1
ATOM 1836 C CA . GLU B 1 39 ? 0.323 24.125 5.016 1 97.19 39 GLU B CA 1
ATOM 1837 C C . GLU B 1 39 ? -0.333 22.828 4.574 1 97.19 39 GLU B C 1
ATOM 1839 O O . GLU B 1 39 ? 0.282 21.75 4.648 1 97.19 39 GLU B O 1
ATOM 1844 N N . PRO B 1 40 ? -1.593 22.938 4.152 1 98.12 40 PRO B N 1
ATOM 1845 C CA . PRO B 1 40 ? -2.246 21.734 3.643 1 98.12 40 PRO B CA 1
ATOM 1846 C C . PRO B 1 40 ? -1.623 21.219 2.342 1 98.12 40 PRO B C 1
ATOM 1848 O O . PRO B 1 40 ? -1.213 22.031 1.5 1 98.12 40 PRO B O 1
ATOM 1851 N N . LEU B 1 41 ? -1.477 20.047 2.184 1 98.81 41 LEU B N 1
ATOM 1852 C CA . LEU B 1 41 ? -1.059 19.359 0.968 1 98.81 41 LEU B CA 1
ATOM 1853 C C . LEU B 1 41 ? -1.914 18.109 0.721 1 98.81 41 LEU B C 1
ATOM 1855 O O . LEU B 1 41 ? -1.941 17.203 1.547 1 98.81 41 LEU B O 1
ATOM 1859 N N . VAL B 1 42 ? -2.639 18.078 -0.399 1 98.75 42 VAL B N 1
ATOM 1860 C CA . VAL B 1 42 ? -3.59 17.016 -0.7 1 98.75 42 VAL B CA 1
ATOM 1861 C C . VAL B 1 42 ? -3.029 16.109 -1.8 1 98.75 42 VAL B C 1
ATOM 1863 O O . VAL B 1 42 ? -2.834 16.562 -2.934 1 98.75 42 VAL B O 1
ATOM 1866 N N . ILE B 1 43 ? -2.791 14.836 -1.492 1 98.81 43 ILE B N 1
ATOM 1867 C CA . ILE B 1 43 ? -2.182 13.906 -2.443 1 98.81 43 ILE B CA 1
ATOM 1868 C C . ILE B 1 43 ? -3.018 13.859 -3.721 1 98.81 43 ILE B C 1
ATOM 1870 O O . ILE B 1 43 ? -2.471 13.859 -4.828 1 98.81 43 ILE B O 1
ATOM 1874 N N . ALA B 1 44 ? -4.312 13.875 -3.57 1 98.25 44 ALA B N 1
ATOM 1875 C CA . ALA B 1 44 ? -5.219 13.719 -4.703 1 98.25 44 ALA B CA 1
ATOM 1876 C C . ALA B 1 44 ? -5.031 14.852 -5.715 1 98.25 44 ALA B C 1
ATOM 1878 O O . ALA B 1 44 ? -5.305 14.68 -6.906 1 98.25 44 ALA B O 1
ATOM 1879 N N . ASP B 1 45 ? -4.531 16.031 -5.297 1 98.25 45 ASP B N 1
ATOM 1880 C CA . ASP B 1 45 ? -4.367 17.188 -6.168 1 98.25 45 ASP B CA 1
ATOM 1881 C C . ASP B 1 45 ? -3.256 16.969 -7.188 1 98.25 45 ASP B C 1
ATOM 1883 O O . ASP B 1 45 ? -3.145 17.703 -8.172 1 98.25 45 ASP B O 1
ATOM 1887 N N . PHE B 1 46 ? -2.465 15.977 -7.008 1 98.62 46 PHE B N 1
ATOM 1888 C CA . PHE B 1 46 ? -1.318 15.75 -7.883 1 98.62 46 PHE B CA 1
ATOM 1889 C C . PHE B 1 46 ? -1.632 14.68 -8.922 1 98.62 46 PHE B C 1
ATOM 1891 O O . PHE B 1 46 ? -0.834 14.445 -9.836 1 98.62 46 PHE B O 1
ATOM 1898 N N . ASN B 1 47 ? -2.76 13.992 -8.797 1 97.38 47 ASN B N 1
ATOM 1899 C CA . ASN B 1 47 ? -3.217 13.008 -9.773 1 97.38 47 ASN B CA 1
ATOM 1900 C C . ASN B 1 47 ? -2.119 12.008 -10.109 1 97.38 47 ASN B C 1
ATOM 1902 O O . ASN B 1 47 ? -1.807 11.789 -11.289 1 97.38 47 ASN B O 1
ATOM 1906 N N . LEU B 1 48 ? -1.565 11.406 -9.102 1 98.38 48 LEU B N 1
ATOM 1907 C CA . LEU B 1 48 ? -0.515 10.414 -9.297 1 98.38 48 LEU B CA 1
ATOM 1908 C C . LEU B 1 48 ? -1.104 9.086 -9.758 1 98.38 48 LEU B C 1
ATOM 1910 O O . LEU B 1 48 ? -1.851 8.438 -9.016 1 98.38 48 LEU B O 1
ATOM 1914 N N . PRO B 1 49 ? -0.85 8.656 -10.961 1 97.94 49 PRO B N 1
ATOM 1915 C CA . PRO B 1 49 ? -1.18 7.27 -11.297 1 97.94 49 PRO B CA 1
ATOM 1916 C C . PRO B 1 49 ? -0.389 6.258 -10.469 1 97.94 49 PRO B C 1
ATOM 1918 O O . PRO B 1 49 ? 0.46 6.645 -9.664 1 97.94 49 PRO B O 1
ATOM 1921 N N . VAL B 1 50 ? -0.747 4.969 -10.602 1 98.06 50 VAL B N 1
ATOM 1922 C CA . VAL B 1 50 ? 0.196 3.99 -10.07 1 98.06 50 VAL B CA 1
ATOM 1923 C C . VAL B 1 50 ? 1.572 4.207 -10.695 1 98.06 50 VAL B C 1
ATOM 1925 O O . VAL B 1 50 ? 1.682 4.473 -11.891 1 98.06 50 VAL B O 1
ATOM 1928 N N . TYR B 1 51 ? 2.602 4.176 -9.891 1 97.5 51 TYR B N 1
ATOM 1929 C CA . TYR B 1 51 ? 3.932 4.625 -10.281 1 97.5 51 TYR B CA 1
ATOM 1930 C C . TYR B 1 51 ? 4.219 4.273 -11.742 1 97.5 51 TYR B C 1
ATOM 1932 O O . TYR B 1 51 ? 4.211 3.098 -12.109 1 97.5 51 TYR B O 1
ATOM 1940 N N . ASP B 1 52 ? 4.504 5.297 -12.531 1 96.88 52 ASP B N 1
ATOM 1941 C CA . ASP B 1 52 ? 4.594 5.066 -13.969 1 96.88 52 ASP B CA 1
ATOM 1942 C C . ASP B 1 52 ? 5.848 5.719 -14.555 1 96.88 52 ASP B C 1
ATOM 1944 O O . ASP B 1 52 ? 5.863 6.117 -15.719 1 96.88 52 ASP B O 1
ATOM 1948 N N . GLU B 1 53 ? 6.883 5.934 -13.773 1 96 53 GLU B N 1
ATOM 1949 C CA . GLU B 1 53 ? 8.188 6.387 -14.258 1 96 53 GLU B CA 1
ATOM 1950 C C . GLU B 1 53 ? 9.078 5.203 -14.625 1 96 53 GLU B C 1
ATOM 1952 O O . GLU B 1 53 ? 9.039 4.16 -13.977 1 96 53 GLU B O 1
ATOM 1957 N N . PRO B 1 54 ? 9.938 5.324 -15.57 1 93 54 PRO B N 1
ATOM 1958 C CA . PRO B 1 54 ? 10.859 4.254 -15.961 1 93 54 PRO B CA 1
ATOM 1959 C C . PRO B 1 54 ? 12.141 4.246 -15.125 1 93 54 PRO B C 1
ATOM 1961 O O . PRO B 1 54 ? 13.125 3.617 -15.508 1 93 54 PRO B O 1
ATOM 1964 N N . VAL B 1 55 ? 12.156 5.055 -13.992 1 92.06 55 VAL B N 1
ATOM 1965 C CA . VAL B 1 55 ? 13.367 5.191 -13.188 1 92.06 55 VAL B CA 1
ATOM 1966 C C . VAL B 1 55 ? 13.062 4.867 -11.727 1 92.06 55 VAL B C 1
ATOM 1968 O O . VAL B 1 55 ? 11.922 5.039 -11.273 1 92.06 55 VAL B O 1
ATOM 1971 N N . MET B 1 56 ? 14.023 4.43 -11.031 1 91.62 56 MET B N 1
ATOM 1972 C CA . MET B 1 56 ? 13.914 4.234 -9.594 1 91.62 56 MET B CA 1
ATOM 1973 C C . MET B 1 56 ? 13.992 5.57 -8.852 1 91.62 56 MET B C 1
ATOM 1975 O O . MET B 1 56 ? 14.914 6.348 -9.07 1 91.62 56 MET B O 1
ATOM 1979 N N . PRO B 1 57 ? 13.094 5.797 -7.957 1 95.19 57 PRO B N 1
ATOM 1980 C CA . PRO B 1 57 ? 13.086 7.086 -7.254 1 95.19 57 PRO B CA 1
ATOM 1981 C C . PRO B 1 57 ? 14.406 7.379 -6.551 1 95.19 57 PRO B C 1
ATOM 1983 O O . PRO B 1 57 ? 14.844 8.531 -6.504 1 95.19 57 PRO B O 1
ATOM 1986 N N . ALA B 1 58 ? 15.086 6.379 -6.086 1 93.94 58 ALA B N 1
ATOM 1987 C CA . ALA B 1 58 ? 16.344 6.559 -5.355 1 93.94 58 ALA B CA 1
ATOM 1988 C C . ALA B 1 58 ? 17.422 7.141 -6.258 1 93.94 58 ALA B C 1
ATOM 1990 O O . ALA B 1 58 ? 18.422 7.684 -5.77 1 93.94 58 ALA B O 1
ATOM 1991 N N . MET B 1 59 ? 17.281 7.059 -7.547 1 93.94 59 MET B N 1
ATOM 1992 C CA . MET B 1 59 ? 18.281 7.539 -8.492 1 93.94 59 MET B CA 1
ATOM 1993 C C . MET B 1 59 ? 18 8.984 -8.891 1 93.94 59 MET B C 1
ATOM 1995 O O . MET B 1 59 ? 18.812 9.609 -9.57 1 93.94 59 MET B O 1
ATOM 1999 N N . VAL B 1 60 ? 16.922 9.531 -8.539 1 95.5 60 VAL B N 1
ATOM 2000 C CA . VAL B 1 60 ? 16.5 10.883 -8.891 1 95.5 60 VAL B CA 1
ATOM 2001 C C . VAL B 1 60 ? 16.859 11.844 -7.758 1 95.5 60 VAL B C 1
ATOM 2003 O O . VAL B 1 60 ? 16.578 11.57 -6.59 1 95.5 60 VAL B O 1
ATOM 2006 N N . PRO B 1 61 ? 17.484 12.953 -7.992 1 93.81 61 PRO B N 1
ATOM 2007 C CA . PRO B 1 61 ? 17.797 13.492 -9.312 1 93.81 61 PRO B CA 1
ATOM 2008 C C . PRO B 1 61 ? 19.25 13.258 -9.719 1 93.81 61 PRO B C 1
ATOM 2010 O O . PRO B 1 61 ? 19.656 13.617 -10.82 1 93.81 61 PRO B O 1
ATOM 2013 N N . ALA B 1 62 ? 20.047 12.656 -8.906 1 91.44 62 ALA B N 1
ATOM 2014 C CA . ALA B 1 62 ? 21.484 12.641 -9.094 1 91.44 62 ALA B CA 1
ATOM 2015 C C . ALA B 1 62 ? 21.875 11.852 -10.344 1 91.44 62 ALA B C 1
ATOM 2017 O O . ALA B 1 62 ? 22.766 12.258 -11.086 1 91.44 62 ALA B O 1
ATOM 2018 N N . MET B 1 63 ? 21.203 10.836 -10.633 1 92.19 63 MET B N 1
ATOM 2019 C CA . MET B 1 63 ? 21.578 9.945 -11.719 1 92.19 63 MET B CA 1
ATOM 2020 C C . MET B 1 63 ? 20.531 9.953 -12.828 1 92.19 63 MET B C 1
ATOM 2022 O O . MET B 1 63 ? 20.859 9.742 -14 1 92.19 63 MET B O 1
ATOM 2026 N N . LYS B 1 64 ? 19.328 10.109 -12.438 1 93.75 64 LYS B N 1
ATOM 2027 C CA . LYS B 1 64 ? 18.203 10.109 -13.359 1 93.75 64 LYS B CA 1
ATOM 2028 C C . LYS B 1 64 ? 17.234 11.266 -13.055 1 93.75 64 LYS B C 1
ATOM 2030 O O . LYS B 1 64 ? 17.5 12.07 -12.156 1 93.75 64 LYS B O 1
ATOM 2035 N N . GLN B 1 65 ? 16.219 11.406 -13.953 1 96.06 65 GLN B N 1
ATOM 2036 C CA . GLN B 1 65 ? 15.203 12.43 -13.766 1 96.06 65 GLN B CA 1
ATOM 2037 C C . GLN B 1 65 ? 13.805 11.859 -13.984 1 96.06 65 GLN B C 1
ATOM 2039 O O . GLN B 1 65 ? 13.617 10.938 -14.781 1 96.06 65 GLN B O 1
ATOM 2044 N N . PHE B 1 66 ? 12.891 12.375 -13.219 1 97.44 66 PHE B N 1
ATOM 2045 C CA . PHE B 1 66 ? 11.508 12.07 -13.539 1 97.44 66 PHE B CA 1
ATOM 2046 C C . PHE B 1 66 ? 11.148 12.547 -14.938 1 97.44 66 PHE B C 1
ATOM 2048 O O . PHE B 1 66 ? 11.617 13.602 -15.375 1 97.44 66 PHE B O 1
ATOM 2055 N N . THR B 1 67 ? 10.32 11.836 -15.578 1 97.38 67 THR B N 1
ATOM 2056 C CA . THR B 1 67 ? 9.961 12.172 -16.953 1 97.38 67 THR B CA 1
ATOM 2057 C C . THR B 1 67 ? 8.562 12.781 -17 1 97.38 67 THR B C 1
ATOM 2059 O O . THR B 1 67 ? 8.242 13.539 -17.922 1 97.38 67 THR B O 1
ATOM 2062 N N . LYS B 1 68 ? 7.684 12.477 -16.078 1 98 68 LYS B N 1
ATOM 2063 C CA . LYS B 1 68 ? 6.285 12.898 -16.094 1 98 68 LYS B CA 1
ATOM 2064 C C . LYS B 1 68 ? 6.074 14.156 -15.25 1 98 68 LYS B C 1
ATOM 2066 O O . LYS B 1 68 ? 6.66 14.289 -14.172 1 98 68 LYS B O 1
ATOM 2071 N N . GLU B 1 69 ? 5.199 15.031 -15.688 1 98.5 69 GLU B N 1
ATOM 2072 C CA . GLU B 1 69 ? 4.945 16.297 -15.008 1 98.5 69 GLU B CA 1
ATOM 2073 C C . GLU B 1 69 ? 4.387 16.078 -13.602 1 98.5 69 GLU B C 1
ATOM 2075 O O . GLU B 1 69 ? 4.746 16.781 -12.664 1 98.5 69 GLU B O 1
ATOM 2080 N N . HIS B 1 70 ? 3.463 15.117 -13.422 1 98.69 70 HIS B N 1
ATOM 2081 C CA . HIS B 1 70 ? 2.891 14.867 -12.109 1 98.69 70 HIS B CA 1
ATOM 2082 C C . HIS B 1 70 ? 3.963 14.438 -11.109 1 98.69 70 HIS B C 1
ATOM 2084 O O . HIS B 1 70 ? 3.914 14.812 -9.938 1 98.69 70 HIS B O 1
ATOM 2090 N N . SER B 1 71 ? 4.98 13.641 -11.594 1 98.56 71 SER B N 1
ATOM 2091 C CA . SER B 1 71 ? 6.09 13.227 -10.742 1 98.56 71 SER B CA 1
ATOM 2092 C C . SER B 1 71 ? 6.941 14.414 -10.328 1 98.56 71 SER B C 1
ATOM 2094 O O . SER B 1 71 ? 7.293 14.555 -9.148 1 98.56 71 SER B O 1
ATOM 2096 N N . LYS B 1 72 ? 7.215 15.242 -11.289 1 98.5 72 LYS B N 1
ATOM 2097 C CA . LYS B 1 72 ? 8.031 16.422 -11.023 1 98.5 72 LYS B CA 1
ATOM 2098 C C . LYS B 1 72 ? 7.328 17.375 -10.047 1 98.5 72 LYS B C 1
ATOM 2100 O O . LYS B 1 72 ? 7.957 17.891 -9.125 1 98.5 72 LYS B O 1
ATOM 2105 N N . ARG B 1 73 ? 6.055 17.609 -10.266 1 98.75 73 ARG B N 1
ATOM 2106 C CA . ARG B 1 73 ? 5.281 18.484 -9.383 1 98.75 73 ARG B CA 1
ATOM 2107 C C . ARG B 1 73 ? 5.23 17.922 -7.965 1 98.75 73 ARG B C 1
ATOM 2109 O O . ARG B 1 73 ? 5.371 18.672 -6.996 1 98.75 73 ARG B O 1
ATOM 2116 N N . TRP B 1 74 ? 4.98 16.641 -7.832 1 98.81 74 TRP B N 1
ATOM 2117 C CA . TRP B 1 74 ? 4.93 15.984 -6.531 1 98.81 74 TRP B CA 1
ATOM 2118 C C . TRP B 1 74 ? 6.277 16.078 -5.828 1 98.81 74 TRP B C 1
ATOM 2120 O O . TRP B 1 74 ? 6.352 16.453 -4.656 1 98.81 74 TRP B O 1
ATOM 2130 N N . SER B 1 75 ? 7.328 15.742 -6.551 1 98.69 75 SER B N 1
ATOM 2131 C CA . SER B 1 75 ? 8.688 15.828 -6.02 1 98.69 75 SER B CA 1
ATOM 2132 C C . SER B 1 75 ? 9.008 17.234 -5.543 1 98.69 75 SER B C 1
ATOM 2134 O O . SER B 1 75 ? 9.484 17.422 -4.422 1 98.69 75 SER B O 1
ATOM 2136 N N . ALA B 1 76 ? 8.719 18.203 -6.352 1 98.69 76 ALA B N 1
ATOM 2137 C CA . ALA B 1 76 ? 9 19.609 -6.02 1 98.69 76 ALA B CA 1
ATOM 2138 C C . ALA B 1 76 ? 8.211 20.047 -4.793 1 98.69 76 ALA B C 1
ATOM 2140 O O . ALA B 1 76 ? 8.742 20.734 -3.918 1 98.69 76 ALA B O 1
ATOM 2141 N N . ALA B 1 77 ? 6.957 19.672 -4.758 1 98.81 77 ALA B N 1
ATOM 2142 C CA . ALA B 1 77 ? 6.117 20.047 -3.619 1 98.81 77 ALA B CA 1
ATOM 2143 C C . ALA B 1 77 ? 6.672 19.469 -2.32 1 98.81 77 ALA B C 1
ATOM 2145 O O . ALA B 1 77 ? 6.902 20.203 -1.355 1 98.81 77 ALA B O 1
ATOM 2146 N N . ILE B 1 78 ? 6.934 18.203 -2.287 1 98.81 78 ILE B N 1
ATOM 2147 C CA . ILE B 1 78 ? 7.402 17.516 -1.084 1 98.81 78 ILE B CA 1
ATOM 2148 C C . ILE B 1 78 ? 8.758 18.094 -0.669 1 98.81 78 ILE B C 1
ATOM 2150 O O . ILE B 1 78 ? 8.992 18.344 0.512 1 98.81 78 ILE B O 1
ATOM 2154 N N . ALA B 1 79 ? 9.633 18.312 -1.625 1 98.38 79 ALA B N 1
ATOM 2155 C CA . ALA B 1 79 ? 10.977 18.797 -1.35 1 98.38 79 ALA B CA 1
ATOM 2156 C C . ALA B 1 79 ? 10.945 20.172 -0.708 1 98.38 79 ALA B C 1
ATOM 2158 O O . ALA B 1 79 ? 11.875 20.562 0.007 1 98.38 79 ALA B O 1
ATOM 2159 N N . SER B 1 80 ? 9.93 20.938 -0.922 1 98.44 80 SER B N 1
ATOM 2160 C CA . SER B 1 80 ? 9.875 22.328 -0.493 1 98.44 80 SER B CA 1
ATOM 2161 C C . SER B 1 80 ? 9.57 22.438 0.997 1 98.44 80 SER B C 1
ATOM 2163 O O . SER B 1 80 ? 9.734 23.5 1.594 1 98.44 80 SER B O 1
ATOM 2165 N N . TYR B 1 81 ? 9.156 21.359 1.656 1 98.56 81 TYR B N 1
ATOM 2166 C CA . TYR B 1 81 ? 8.82 21.375 3.076 1 98.56 81 TYR B CA 1
ATOM 2167 C C . TYR B 1 81 ? 9.977 20.859 3.916 1 98.56 81 TYR B C 1
ATOM 2169 O O . TYR B 1 81 ? 10.828 20.109 3.422 1 98.56 81 TYR B O 1
ATOM 2177 N N . GLN B 1 82 ? 9.992 21.25 5.188 1 97.88 82 GLN B N 1
ATOM 2178 C CA . GLN B 1 82 ? 11.039 20.844 6.113 1 97.88 82 GLN B CA 1
ATOM 2179 C C . GLN B 1 82 ? 10.562 19.719 7.023 1 97.88 82 GLN B C 1
ATOM 2181 O O . GLN B 1 82 ? 11.367 19.078 7.711 1 97.88 82 GLN B O 1
ATOM 2186 N N . GLY B 1 83 ? 9.227 19.422 7.02 1 98.19 83 GLY B N 1
ATOM 2187 C CA . GLY B 1 83 ? 8.633 18.344 7.785 1 98.19 83 GLY B CA 1
ATOM 2188 C C . GLY B 1 83 ? 7.195 18.062 7.395 1 98.19 83 GLY B C 1
ATOM 2189 O O . GLY B 1 83 ? 6.621 18.766 6.559 1 98.19 83 GLY B O 1
ATOM 2190 N N . TYR B 1 84 ? 6.652 17.062 8.086 1 98.81 84 TYR B N 1
ATOM 2191 C CA . TYR B 1 84 ? 5.359 16.594 7.602 1 98.81 84 TYR B CA 1
ATOM 2192 C C . TYR B 1 84 ? 4.484 16.109 8.75 1 98.81 84 TYR B C 1
ATOM 2194 O O . TYR B 1 84 ? 4.996 15.664 9.781 1 98.81 84 TYR B O 1
ATOM 2202 N N . ILE B 1 85 ? 3.238 16.203 8.57 1 98.81 85 ILE B N 1
ATOM 2203 C CA . ILE B 1 85 ? 2.197 15.484 9.289 1 98.81 85 ILE B CA 1
ATOM 2204 C C . ILE B 1 85 ? 1.308 14.734 8.305 1 98.81 85 ILE B C 1
ATOM 2206 O O . ILE B 1 85 ? 0.547 15.352 7.551 1 98.81 85 ILE B O 1
ATOM 2210 N N . PHE B 1 86 ? 1.424 13.445 8.281 1 98.94 86 PHE B N 1
ATOM 2211 C CA . PHE B 1 86 ? 0.575 12.617 7.434 1 98.94 86 PHE B CA 1
ATOM 2212 C C . PHE B 1 86 ? -0.73 12.273 8.141 1 98.94 86 PHE B C 1
ATOM 2214 O O . PHE B 1 86 ? -0.719 11.773 9.266 1 98.94 86 PHE B O 1
ATOM 2221 N N . VAL B 1 87 ? -1.841 12.562 7.574 1 98.94 87 VAL B N 1
ATOM 2222 C CA . VAL B 1 87 ? -3.152 12.07 7.988 1 98.94 87 VAL B CA 1
ATOM 2223 C C . VAL B 1 87 ? -3.639 11 7.012 1 98.94 87 VAL B C 1
ATOM 2225 O O . VAL B 1 87 ? -3.961 11.305 5.859 1 98.94 87 VAL B O 1
ATOM 2228 N N . ILE B 1 88 ? -3.713 9.727 7.504 1 98.94 88 ILE B N 1
ATOM 2229 C CA . ILE B 1 88 ? -3.859 8.641 6.535 1 98.94 88 ILE B CA 1
ATOM 2230 C C . ILE B 1 88 ? -5 7.719 6.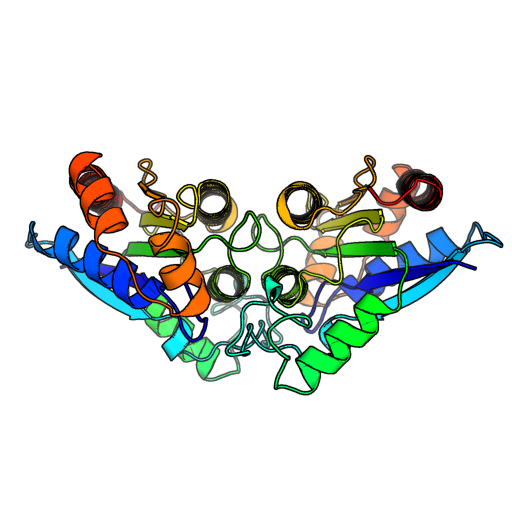961 1 98.94 88 ILE B C 1
ATOM 2232 O O . ILE B 1 88 ? -5.23 7.52 8.156 1 98.94 88 ILE B O 1
ATOM 2236 N N . PRO B 1 89 ? -5.711 7.168 5.973 1 98.56 89 PRO B N 1
ATOM 2237 C CA . PRO B 1 89 ? -6.707 6.137 6.258 1 98.56 89 PRO B CA 1
ATOM 2238 C C . PRO B 1 89 ? -6.094 4.746 6.406 1 98.56 89 PRO B C 1
ATOM 2240 O O . PRO B 1 89 ? -4.941 4.531 6.012 1 98.56 89 PRO B O 1
ATOM 2243 N N . GLU B 1 90 ? -6.816 3.918 7.008 1 98 90 GLU B N 1
ATOM 2244 C CA . GLU B 1 90 ? -6.535 2.488 6.918 1 98 90 GLU B CA 1
ATOM 2245 C C . GLU B 1 90 ? -7.531 1.788 6 1 98 90 GLU B C 1
ATOM 2247 O O . GLU B 1 90 ? -8.742 1.882 6.203 1 98 90 GLU B O 1
ATOM 2252 N N . TYR B 1 91 ? -7.016 1.14 4.93 1 96.94 91 TYR B N 1
ATOM 2253 C CA . TYR B 1 91 ? -7.828 0.299 4.055 1 96.94 91 TYR B CA 1
ATOM 2254 C C . TYR B 1 91 ? -7.465 -1.172 4.227 1 96.94 91 TYR B C 1
ATOM 2256 O O . TYR B 1 91 ? -6.297 -1.546 4.133 1 96.94 91 TYR B O 1
ATOM 2264 N N . ASN B 1 92 ? -8.492 -1.969 4.566 1 96.5 92 ASN B N 1
ATOM 2265 C CA . ASN B 1 92 ? -8.367 -3.422 4.625 1 96.5 92 ASN B CA 1
ATOM 2266 C C . ASN B 1 92 ? -7.176 -3.848 5.477 1 96.5 92 ASN B C 1
ATOM 2268 O O . ASN B 1 92 ? -6.359 -4.664 5.043 1 96.5 92 ASN B O 1
ATOM 2272 N N . GLY B 1 93 ? -6.965 -3.205 6.609 1 96.5 93 GLY B N 1
ATOM 2273 C CA . GLY B 1 93 ? -5.996 -3.646 7.602 1 96.5 93 GLY B CA 1
ATOM 2274 C C . GLY B 1 93 ? -4.594 -3.133 7.34 1 96.5 93 GLY B C 1
ATOM 2275 O O . GLY B 1 93 ? -3.617 -3.701 7.832 1 96.5 93 GLY B O 1
ATOM 2276 N N . GLY B 1 94 ? -4.461 -2.09 6.602 1 97.81 94 GLY B N 1
ATOM 2277 C CA . GLY B 1 94 ? -3.135 -1.552 6.348 1 97.81 94 GLY B CA 1
ATOM 2278 C C . GLY B 1 94 ? -3.16 -0.223 5.617 1 97.81 94 GLY B C 1
ATOM 2279 O O . GLY B 1 94 ? -4.227 0.363 5.422 1 97.81 94 GLY B O 1
ATOM 2280 N N . ILE B 1 95 ? -1.988 0.215 5.266 1 98.44 95 ILE B N 1
ATOM 2281 C CA . ILE B 1 95 ? -1.841 1.469 4.535 1 98.44 95 ILE B CA 1
ATOM 2282 C C . ILE B 1 95 ? -2.623 1.397 3.225 1 98.44 95 ILE B C 1
ATOM 2284 O O . ILE B 1 95 ? -2.627 0.364 2.553 1 98.44 95 ILE B O 1
ATOM 2288 N N . ALA B 1 96 ? -3.359 2.465 2.904 1 98.06 96 ALA B N 1
ATOM 2289 C CA . ALA B 1 96 ? -4.098 2.523 1.646 1 98.06 96 ALA B CA 1
ATOM 2290 C C . ALA B 1 96 ? -3.148 2.52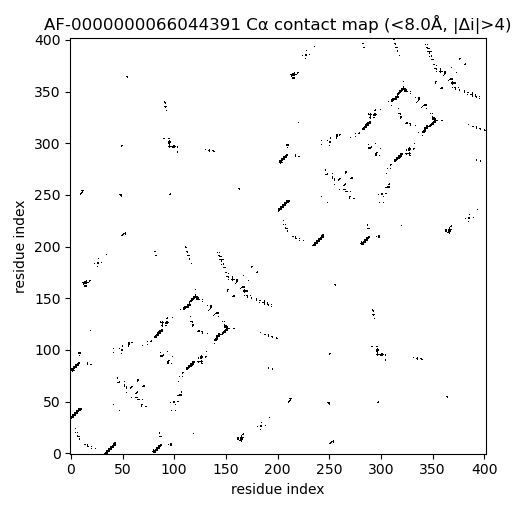 0.451 1 98.06 96 ALA B C 1
ATOM 2292 O O . ALA B 1 96 ? -2.1 3.166 0.483 1 98.06 96 ALA B O 1
ATOM 2293 N N . GLY B 1 97 ? -3.543 1.827 -0.625 1 98.12 97 GLY B N 1
ATOM 2294 C CA . GLY B 1 97 ? -2.717 1.744 -1.82 1 98.12 97 GLY B CA 1
ATOM 2295 C C . GLY B 1 97 ? -2.316 3.104 -2.363 1 98.12 97 GLY B C 1
ATOM 2296 O O . GLY B 1 97 ? -1.156 3.316 -2.723 1 98.12 97 GLY B O 1
ATOM 2297 N N . GLY B 1 98 ? -3.277 4.02 -2.422 1 97.81 98 GLY B N 1
ATOM 2298 C CA . GLY B 1 98 ? -3 5.352 -2.943 1 97.81 98 GLY B CA 1
ATOM 2299 C C . GLY B 1 98 ? -1.993 6.121 -2.111 1 97.81 98 GLY B C 1
ATOM 2300 O O . GLY B 1 98 ? -1.131 6.812 -2.654 1 97.81 98 GLY B O 1
ATOM 2301 N N . THR B 1 99 ? -2.113 6.023 -0.794 1 98.56 99 THR B N 1
ATOM 2302 C CA . THR B 1 99 ? -1.157 6.668 0.099 1 98.56 99 THR B CA 1
ATOM 2303 C C . THR B 1 99 ? 0.24 6.086 -0.091 1 98.56 99 THR B C 1
ATOM 2305 O O . THR B 1 99 ? 1.213 6.828 -0.241 1 98.56 99 THR B O 1
ATOM 2308 N N . LYS B 1 100 ? 0.327 4.746 -0.1 1 98.56 100 LYS B N 1
ATOM 2309 C CA . LYS B 1 100 ? 1.613 4.074 -0.255 1 98.56 100 LYS B CA 1
ATOM 2310 C C . LYS B 1 100 ? 2.24 4.391 -1.608 1 98.56 100 LYS B C 1
ATOM 2312 O O . LYS B 1 100 ? 3.457 4.566 -1.708 1 98.56 100 LYS B O 1
ATOM 2317 N N . ASN B 1 101 ? 1.371 4.406 -2.627 1 98.44 101 ASN B N 1
ATOM 2318 C CA . ASN B 1 101 ? 1.839 4.766 -3.961 1 98.44 101 ASN B CA 1
ATOM 2319 C C . ASN B 1 101 ? 2.508 6.137 -3.969 1 98.44 101 ASN B C 1
ATOM 2321 O O . ASN B 1 101 ? 3.594 6.301 -4.527 1 98.44 101 ASN B O 1
ATOM 2325 N N . ALA B 1 102 ? 1.88 7.121 -3.32 1 98.62 102 ALA B N 1
ATOM 2326 C CA . ALA B 1 102 ? 2.418 8.477 -3.275 1 98.62 102 ALA B CA 1
ATOM 2327 C C . ALA B 1 102 ? 3.766 8.508 -2.561 1 98.62 102 ALA B C 1
ATOM 2329 O O . ALA B 1 102 ? 4.688 9.203 -2.994 1 98.62 102 ALA B O 1
ATOM 2330 N N . VAL B 1 103 ? 3.881 7.773 -1.484 1 98.38 103 VAL B N 1
ATOM 2331 C CA . VAL B 1 103 ? 5.125 7.707 -0.727 1 98.38 103 VAL B CA 1
ATOM 2332 C C . VAL B 1 103 ? 6.207 7.035 -1.568 1 98.38 103 VAL B C 1
ATOM 2334 O O . VAL B 1 103 ? 7.348 7.5 -1.613 1 98.38 103 VAL B O 1
ATOM 2337 N N . ASP B 1 104 ? 5.867 5.984 -2.318 1 97.56 104 ASP B N 1
ATOM 2338 C CA . ASP B 1 104 ? 6.801 5.191 -3.111 1 97.56 104 ASP B CA 1
ATOM 2339 C C . ASP B 1 104 ? 7.297 5.977 -4.324 1 97.56 104 ASP B C 1
ATOM 2341 O O . ASP B 1 104 ? 8.297 5.609 -4.941 1 97.56 104 ASP B O 1
ATOM 2345 N N . TYR B 1 105 ? 6.625 7.043 -4.668 1 98.06 105 TYR B N 1
ATOM 2346 C CA . TYR B 1 105 ? 6.996 7.844 -5.828 1 98.06 105 TYR B CA 1
ATOM 2347 C C . TYR B 1 105 ? 8.359 8.5 -5.625 1 98.06 105 TYR B C 1
ATOM 2349 O O . TYR B 1 105 ? 9.016 8.883 -6.594 1 98.06 105 TYR B O 1
ATOM 2357 N N . LEU B 1 106 ? 8.695 8.68 -4.355 1 98.19 106 LEU B N 1
ATOM 2358 C CA . LEU B 1 106 ? 9.859 9.5 -4.031 1 98.19 106 LEU B CA 1
ATOM 2359 C C . LEU B 1 106 ? 10.82 8.734 -3.127 1 98.19 106 LEU B C 1
ATOM 2361 O O . LEU B 1 106 ? 10.445 7.73 -2.52 1 98.19 106 LEU B O 1
ATOM 2365 N N . TYR B 1 107 ? 12.016 9.203 -3.02 1 97.62 107 TYR B N 1
ATOM 2366 C CA . TYR B 1 107 ? 12.984 8.664 -2.062 1 97.62 107 TYR B CA 1
ATOM 2367 C C . TYR B 1 107 ? 13.867 9.773 -1.504 1 97.62 107 TYR B C 1
ATOM 2369 O O . TYR B 1 107 ? 13.82 10.07 -0.307 1 97.62 107 TYR B O 1
ATOM 2377 N N . ASN B 1 108 ? 14.555 10.516 -2.344 1 97.69 108 ASN B N 1
ATOM 2378 C CA . ASN B 1 108 ? 15.594 11.438 -1.922 1 97.69 108 ASN B CA 1
ATOM 2379 C C . ASN B 1 108 ? 15.008 12.711 -1.31 1 97.69 108 ASN B C 1
ATOM 2381 O O . ASN B 1 108 ? 15.727 13.5 -0.702 1 97.69 108 ASN B O 1
ATOM 2385 N N . GLU B 1 109 ? 13.703 12.938 -1.387 1 98.06 109 GLU B N 1
ATOM 2386 C CA . GLU B 1 109 ? 13.031 14.086 -0.793 1 98.06 109 GLU B CA 1
ATOM 2387 C C . GLU B 1 109 ? 12.859 13.906 0.712 1 98.06 109 GLU B C 1
ATOM 2389 O O . GLU B 1 109 ? 12.656 14.883 1.438 1 98.06 109 GLU B O 1
ATOM 2394 N N . TRP B 1 110 ? 13 12.664 1.274 1 97.81 110 TRP B N 1
ATOM 2395 C CA . TRP B 1 110 ? 12.484 12.32 2.598 1 97.81 110 TRP B CA 1
ATOM 2396 C C . TRP B 1 110 ? 13.602 12.367 3.641 1 97.81 110 TRP B C 1
ATOM 2398 O O . TRP B 1 110 ? 13.414 12.906 4.734 1 97.81 110 TRP B O 1
ATOM 2408 N N . PRO B 1 111 ? 14.859 11.898 3.344 1 97.31 111 PRO B N 1
ATOM 2409 C CA . PRO B 1 111 ? 15.844 11.633 4.398 1 97.31 111 PRO B CA 1
ATOM 2410 C C . PRO B 1 111 ? 16.109 12.852 5.273 1 97.31 111 PRO B C 1
ATOM 2412 O O . PRO B 1 111 ? 16.281 13.961 4.762 1 97.31 111 PRO B O 1
ATOM 2415 N N . GLY B 1 112 ? 16.016 12.492 6.566 1 97.56 112 GLY B N 1
ATOM 2416 C CA . GLY B 1 112 ? 16.422 13.461 7.582 1 97.56 112 GLY B CA 1
ATOM 2417 C C . GLY B 1 112 ? 15.281 14.367 8.016 1 97.56 112 GLY B C 1
ATOM 2418 O O . GLY B 1 112 ? 15.414 15.109 8.992 1 97.56 112 GLY B O 1
ATOM 2419 N N . LYS B 1 113 ? 14.18 14.414 7.332 1 98.12 113 LYS B N 1
ATOM 2420 C CA . LYS B 1 113 ? 13.078 15.312 7.652 1 98.12 113 LYS B CA 1
ATOM 2421 C C . LYS B 1 113 ? 12.125 14.672 8.656 1 98.12 113 LYS B C 1
ATOM 2423 O O . LYS B 1 113 ? 11.844 13.477 8.578 1 98.12 113 LYS B O 1
ATOM 2428 N N . PRO B 1 114 ? 11.609 15.422 9.602 1 98.56 114 PRO B N 1
ATOM 2429 C CA . PRO B 1 114 ? 10.695 14.875 10.602 1 98.56 114 PRO B CA 1
ATOM 2430 C C . PRO B 1 114 ? 9.281 14.664 10.055 1 98.56 114 PRO B C 1
ATOM 2432 O O . PRO B 1 114 ? 8.852 15.383 9.148 1 98.56 114 PRO B O 1
ATOM 2435 N N . VAL B 1 115 ? 8.594 13.688 10.664 1 98.81 115 VAL B N 1
ATOM 2436 C CA . VAL B 1 115 ? 7.223 13.398 10.242 1 98.81 115 VAL B CA 1
ATOM 2437 C C . VAL B 1 115 ? 6.426 12.844 11.422 1 98.81 115 VAL B C 1
ATOM 2439 O O . VAL B 1 115 ? 6.941 12.047 12.211 1 98.81 115 VAL B O 1
ATOM 2442 N N . ALA B 1 116 ? 5.262 13.328 11.602 1 98.81 116 ALA B N 1
ATOM 2443 C CA . ALA B 1 116 ? 4.262 12.719 12.469 1 98.81 116 ALA B CA 1
ATOM 2444 C C . ALA B 1 116 ? 3.197 11.992 11.656 1 98.81 116 ALA B C 1
ATOM 2446 O O . ALA B 1 116 ? 2.861 12.414 10.547 1 98.81 116 ALA B O 1
ATOM 2447 N N . ILE B 1 117 ? 2.648 10.914 12.219 1 98.94 117 ILE B N 1
ATOM 2448 C CA . ILE B 1 117 ? 1.628 10.141 11.523 1 98.94 117 ILE B CA 1
ATOM 2449 C C . ILE B 1 117 ? 0.351 10.102 12.359 1 98.94 117 ILE B C 1
ATOM 2451 O O . ILE B 1 117 ? 0.383 9.742 13.539 1 98.94 117 ILE B O 1
ATOM 2455 N N . ILE B 1 118 ? -0.694 10.508 11.797 1 98.94 118 ILE B N 1
ATOM 2456 C CA . ILE B 1 118 ? -2.051 10.43 12.328 1 98.94 118 ILE B CA 1
ATOM 2457 C C . ILE B 1 118 ? -2.9 9.531 11.438 1 98.94 118 ILE B C 1
ATOM 2459 O O . ILE B 1 118 ? -2.986 9.742 10.227 1 98.94 118 ILE B O 1
ATOM 2463 N N . SER B 1 119 ? -3.461 8.484 12.016 1 98.94 119 SER B N 1
ATOM 2464 C CA . SER B 1 119 ? -4.262 7.559 11.211 1 98.94 119 SER B CA 1
ATOM 2465 C C . SER B 1 119 ? -5.703 7.512 11.703 1 98.94 119 SER B C 1
ATOM 2467 O O . SER B 1 119 ? -5.988 7.871 12.852 1 98.94 119 SER B O 1
ATOM 2469 N N . TYR B 1 120 ? -6.578 7.145 10.82 1 98.81 120 TYR B N 1
ATOM 2470 C CA . TYR B 1 120 ? -7.984 7.023 11.18 1 98.81 120 TYR B CA 1
ATOM 2471 C C . TYR B 1 120 ? -8.609 5.805 10.516 1 98.81 120 TYR B C 1
ATOM 2473 O O . TYR B 1 120 ? -8.109 5.309 9.508 1 98.81 120 TYR B O 1
ATOM 2481 N N . GLY B 1 121 ? -9.648 5.34 11.031 1 97.19 121 GLY B N 1
ATOM 2482 C CA . GLY B 1 121 ? -10.438 4.188 10.633 1 97.19 121 GLY B CA 1
ATOM 2483 C C . GLY B 1 121 ? -11.336 3.666 11.742 1 97.19 121 GLY B C 1
ATOM 2484 O O . GLY B 1 121 ? -11.484 4.316 12.773 1 97.19 121 GLY B O 1
ATOM 2485 N N . THR B 1 122 ? -11.938 2.518 11.492 1 94.88 122 THR B N 1
ATOM 2486 C CA . THR B 1 122 ? -12.867 1.942 12.461 1 94.88 122 THR B CA 1
ATOM 2487 C C . THR B 1 122 ? -12.188 1.765 13.812 1 94.88 122 THR B C 1
ATOM 2489 O O . THR B 1 122 ? -12.781 2.08 14.852 1 94.88 122 THR B O 1
ATOM 2492 N N . GLN B 1 123 ? -10.93 1.361 13.867 1 95.5 123 GLN B N 1
ATOM 2493 C CA . GLN B 1 123 ? -10.195 1.18 15.109 1 95.5 123 GLN B CA 1
ATOM 2494 C C . GLN B 1 123 ? -9.023 2.15 15.211 1 95.5 123 GLN B C 1
ATOM 2496 O O . GLN B 1 123 ? -8.031 1.873 15.891 1 95.5 123 GLN B O 1
ATOM 2501 N N . GLY B 1 124 ? -9.055 3.17 14.406 1 98.19 124 GLY B N 1
ATOM 2502 C CA . GLY B 1 124 ? -8.055 4.227 14.508 1 98.19 124 GLY B CA 1
ATOM 2503 C C . GLY B 1 124 ? -6.941 4.094 13.492 1 98.19 124 GLY B C 1
ATOM 2504 O O . GLY B 1 124 ? -6.082 4.973 13.383 1 98.19 124 GLY B O 1
ATOM 2505 N N . GLY B 1 125 ? -6.906 2.982 12.82 1 98.19 125 GLY B N 1
ATOM 2506 C CA . GLY B 1 125 ? -5.93 2.82 11.75 1 98.19 125 GLY B CA 1
ATOM 2507 C C . GLY B 1 125 ? -4.543 2.471 12.266 1 98.19 125 GLY B C 1
ATOM 2508 O O . GLY B 1 125 ? -3.543 2.988 11.766 1 98.19 125 GLY B O 1
ATOM 2509 N N . ASN B 1 126 ? -4.477 1.589 13.289 1 98.12 126 ASN B N 1
ATOM 2510 C CA . ASN B 1 126 ? -3.215 1.275 13.953 1 98.12 126 ASN B CA 1
ATOM 2511 C C . ASN B 1 126 ? -2.25 0.555 13.016 1 98.12 126 ASN B C 1
ATOM 2513 O O . ASN B 1 126 ? -1.049 0.832 13.023 1 98.12 126 ASN B O 1
ATOM 2517 N N . ARG B 1 127 ? -2.695 -0.383 12.18 1 98.12 127 ARG B N 1
ATOM 2518 C CA . ARG B 1 127 ? -1.823 -1.123 11.273 1 98.12 127 ARG B CA 1
ATOM 2519 C C . ARG B 1 127 ? -1.259 -0.21 10.195 1 98.12 127 ARG B C 1
ATOM 2521 O O . ARG B 1 127 ? -0.067 -0.27 9.883 1 98.12 127 ARG B O 1
ATOM 2528 N N . ALA B 1 128 ? -2.129 0.64 9.641 1 98.56 128 ALA B N 1
ATOM 2529 C CA . ALA B 1 128 ? -1.668 1.597 8.641 1 98.56 128 ALA B CA 1
ATOM 2530 C C . ALA B 1 128 ? -0.607 2.529 9.219 1 98.56 128 ALA B C 1
ATOM 2532 O O . ALA B 1 128 ? 0.405 2.807 8.57 1 98.56 128 ALA B O 1
ATOM 2533 N N . ASN B 1 129 ? -0.832 3.033 10.438 1 98.81 129 ASN B N 1
ATOM 2534 C CA . ASN B 1 129 ? 0.109 3.906 11.133 1 98.81 129 ASN B CA 1
ATOM 2535 C C . ASN B 1 129 ? 1.469 3.236 11.305 1 98.81 129 ASN B C 1
ATOM 2537 O O . ASN B 1 129 ? 2.498 3.807 10.938 1 98.81 129 ASN B O 1
ATOM 2541 N N . ALA B 1 130 ? 1.434 2.037 11.766 1 98.38 130 ALA B N 1
ATOM 2542 C CA . ALA B 1 130 ? 2.664 1.294 12.031 1 98.38 130 ALA B CA 1
ATOM 2543 C C . ALA B 1 130 ? 3.42 1.012 10.734 1 98.38 130 ALA B C 1
ATOM 2545 O O . ALA B 1 130 ? 4.641 1.176 10.672 1 98.38 130 ALA B O 1
ATOM 2546 N N . GLN B 1 131 ? 2.713 0.565 9.742 1 98.5 131 GLN B N 1
ATOM 2547 C CA . GLN B 1 131 ? 3.32 0.222 8.461 1 98.5 131 GLN B CA 1
ATOM 2548 C C . GLN B 1 131 ? 3.998 1.435 7.832 1 98.5 131 GLN B C 1
ATOM 2550 O O . GLN B 1 131 ? 5.141 1.347 7.379 1 98.5 131 GLN B O 1
ATOM 2555 N N . LEU B 1 132 ? 3.311 2.557 7.836 1 98.69 132 LEU B N 1
ATOM 2556 C CA . LEU B 1 132 ? 3.906 3.752 7.254 1 98.69 132 LEU B CA 1
ATOM 2557 C C . LEU B 1 132 ? 5.09 4.23 8.086 1 98.69 132 LEU B C 1
ATOM 2559 O O . LEU B 1 132 ? 6.129 4.602 7.535 1 98.69 132 LEU B O 1
ATOM 2563 N N . SER B 1 133 ? 4.938 4.242 9.398 1 98.56 133 SER B N 1
ATOM 2564 C CA . SER B 1 133 ? 6.02 4.656 10.281 1 98.56 133 SER B CA 1
ATOM 2565 C C . SER B 1 133 ? 7.285 3.848 10.023 1 98.56 133 SER B C 1
ATOM 2567 O O . SER B 1 133 ? 8.375 4.414 9.906 1 98.56 133 SER B O 1
ATOM 2569 N N . GLU B 1 134 ? 7.086 2.584 9.898 1 97.62 134 GLU B N 1
ATOM 2570 C CA . GLU B 1 134 ? 8.227 1.707 9.672 1 97.62 134 GLU B CA 1
ATOM 2571 C C . GLU B 1 134 ? 8.883 2.002 8.328 1 97.62 134 GLU B C 1
ATOM 2573 O O . GLU B 1 134 ? 10.109 2.102 8.234 1 97.62 134 GLU B O 1
ATOM 2578 N N . SER B 1 135 ? 8.102 2.096 7.297 1 97.75 135 SER B N 1
ATOM 2579 C CA . SER B 1 135 ? 8.617 2.412 5.969 1 97.75 135 SER B CA 1
ATOM 2580 C C . SER B 1 135 ? 9.406 3.717 5.977 1 97.75 135 SER B C 1
ATOM 2582 O O . SER B 1 135 ? 10.531 3.77 5.492 1 97.75 135 SER B O 1
ATOM 2584 N N . LEU B 1 136 ? 8.844 4.766 6.598 1 98.31 136 LEU B N 1
ATOM 2585 C CA . LEU B 1 136 ? 9.43 6.102 6.578 1 98.31 136 LEU B CA 1
ATOM 2586 C C . LEU B 1 136 ? 10.695 6.152 7.43 1 98.31 136 LEU B C 1
ATOM 2588 O O . LEU B 1 136 ? 11.656 6.848 7.086 1 98.31 136 LEU B O 1
ATOM 2592 N N . GLU B 1 137 ? 10.688 5.434 8.5 1 97.75 137 GLU B N 1
ATOM 2593 C CA . GLU B 1 137 ? 11.82 5.48 9.414 1 97.75 137 GLU B CA 1
ATOM 2594 C C . GLU B 1 137 ? 12.969 4.602 8.922 1 97.75 137 GLU B C 1
ATOM 2596 O O . GLU B 1 137 ? 14.102 5.07 8.781 1 97.75 137 GLU B O 1
ATOM 2601 N N . LEU B 1 138 ? 12.734 3.385 8.578 1 95.06 138 LEU B N 1
ATOM 2602 C CA . LEU B 1 138 ? 13.773 2.381 8.391 1 95.06 138 LEU B CA 1
ATOM 2603 C C . LEU B 1 138 ? 14.352 2.461 6.98 1 95.06 138 LEU B C 1
ATOM 2605 O O . LEU B 1 138 ? 15.555 2.252 6.785 1 95.06 138 LEU B O 1
ATOM 2609 N N . VAL B 1 139 ? 13.492 2.793 6.023 1 94.25 139 VAL B N 1
ATOM 2610 C CA . VAL B 1 139 ? 13.953 2.734 4.641 1 94.25 139 VAL B CA 1
ATOM 2611 C C . VAL B 1 139 ? 14.141 4.148 4.094 1 94.25 139 VAL B C 1
ATOM 2613 O O . VAL B 1 139 ? 15.188 4.473 3.529 1 94.25 139 VAL B O 1
ATOM 2616 N N . MET B 1 140 ? 13.227 4.988 4.387 1 96.06 140 MET B N 1
ATOM 2617 C CA . MET B 1 140 ? 13.266 6.328 3.814 1 96.06 140 MET B CA 1
ATOM 2618 C C . MET B 1 140 ? 14.094 7.27 4.68 1 96.06 140 MET B C 1
ATOM 2620 O O . MET B 1 140 ? 14.305 8.43 4.324 1 96.06 140 MET B O 1
ATOM 2624 N N . LYS B 1 141 ? 14.5 6.875 5.902 1 97.31 141 LYS B N 1
ATOM 2625 C CA . LYS B 1 141 ? 15.445 7.547 6.789 1 97.31 141 LYS B CA 1
ATOM 2626 C C . LYS B 1 141 ? 14.883 8.883 7.281 1 97.31 141 LYS B C 1
ATOM 2628 O O . LYS B 1 141 ? 15.617 9.867 7.375 1 97.31 141 LYS B O 1
ATOM 2633 N N . MET B 1 142 ? 13.586 8.93 7.434 1 98.38 142 MET B N 1
ATOM 2634 C CA . MET B 1 142 ? 12.969 10.094 8.062 1 98.38 142 MET B CA 1
ATOM 2635 C C . MET B 1 142 ? 13.078 10.016 9.586 1 98.38 142 MET B C 1
ATOM 2637 O O . MET B 1 142 ? 13.391 8.953 10.133 1 98.38 142 MET B O 1
ATOM 2641 N N . LYS B 1 143 ? 12.883 11.164 10.25 1 98.56 143 LYS B N 1
ATOM 2642 C CA . LYS B 1 143 ? 12.742 11.219 11.703 1 98.56 143 LYS B CA 1
ATOM 2643 C C . LYS B 1 143 ? 11.273 11.156 12.117 1 98.56 143 LYS B C 1
ATOM 2645 O O . LYS B 1 143 ? 10.578 12.172 12.102 1 98.56 143 LYS B O 1
ATOM 2650 N N . VAL B 1 144 ? 10.82 9.969 12.492 1 98.75 144 VAL B N 1
ATOM 2651 C CA . VAL B 1 144 ? 9.406 9.758 12.781 1 98.75 144 VAL B CA 1
ATOM 2652 C C . VAL B 1 144 ? 9.117 10.117 14.234 1 98.75 144 VAL B C 1
ATOM 2654 O O . VAL B 1 144 ? 9.773 9.617 15.148 1 98.75 144 VAL B O 1
ATOM 2657 N N . ALA B 1 145 ? 8.203 11.039 14.398 1 98.69 145 ALA B N 1
ATOM 2658 C CA . ALA B 1 145 ? 7.773 11.383 15.75 1 98.69 145 ALA B CA 1
ATOM 2659 C C . ALA B 1 145 ? 7.289 10.148 16.5 1 98.69 145 ALA B C 1
ATOM 2661 O O . ALA B 1 145 ? 6.555 9.328 15.945 1 98.69 145 ALA B O 1
ATOM 2662 N N . PRO B 1 146 ? 7.668 9.969 17.766 1 98.38 146 PRO B N 1
ATOM 2663 C CA . PRO B 1 146 ? 7.324 8.766 18.531 1 98.38 146 PRO B CA 1
ATOM 2664 C C . PRO B 1 146 ? 5.824 8.648 18.797 1 98.38 146 PRO B C 1
ATOM 2666 O O . PRO B 1 146 ? 5.293 7.539 18.859 1 98.38 146 PRO B O 1
ATOM 2669 N N . THR B 1 147 ? 5.133 9.742 18.969 1 98.38 147 THR B N 1
ATOM 2670 C CA . THR B 1 147 ? 3.699 9.695 19.234 1 98.38 147 THR B CA 1
ATOM 2671 C C . THR B 1 147 ? 2.924 9.328 17.969 1 98.38 147 THR B C 1
ATOM 2673 O O . THR B 1 147 ? 3.012 10.031 16.953 1 98.38 147 THR B O 1
ATOM 2676 N N . LYS B 1 148 ? 2.252 8.266 18.031 1 98.06 148 LYS B N 1
ATOM 2677 C CA . LYS B 1 148 ? 1.325 7.836 16.984 1 98.06 148 LYS B CA 1
ATOM 2678 C C . LYS B 1 148 ? -0.116 8.164 17.359 1 98.06 148 LYS B C 1
ATOM 2680 O O . LYS B 1 148 ? -0.61 7.727 18.406 1 98.06 148 LYS B O 1
ATOM 2685 N N . VAL B 1 149 ? -0.738 8.945 16.562 1 98.81 149 VAL B N 1
ATOM 2686 C CA . VAL B 1 149 ? -2.098 9.367 16.891 1 98.81 149 VAL B CA 1
ATOM 2687 C C . VAL B 1 149 ? -3.1 8.508 16.125 1 98.81 149 VAL B C 1
ATOM 2689 O O . VAL B 1 149 ? -3.018 8.391 14.898 1 98.81 149 VAL B O 1
ATOM 2692 N N . LEU B 1 150 ? -3.965 7.863 16.828 1 98.81 150 LEU B N 1
ATOM 2693 C CA . LEU B 1 150 ? -5.004 7.02 16.25 1 98.81 150 LEU B CA 1
ATOM 2694 C C . LEU B 1 150 ? -6.387 7.633 16.469 1 98.81 150 LEU B C 1
ATOM 2696 O O . LEU B 1 150 ? -6.746 7.973 17.594 1 98.81 150 LEU B O 1
ATOM 2700 N N . LEU B 1 151 ? -7.164 7.797 15.398 1 98.88 151 LEU B N 1
ATOM 2701 C CA . LEU B 1 151 ? -8.492 8.398 15.461 1 98.88 151 LEU B CA 1
ATOM 2702 C C . LEU B 1 151 ? -9.562 7.395 15.055 1 98.88 151 LEU B C 1
ATOM 2704 O O . LEU B 1 151 ? -9.914 7.293 13.875 1 98.88 151 LEU B O 1
ATOM 2708 N N . PRO B 1 152 ? -10.117 6.629 16.016 1 98.69 152 PRO B N 1
ATOM 2709 C CA . PRO B 1 152 ? -11.172 5.66 15.711 1 98.69 152 PRO B CA 1
ATOM 2710 C C . PRO B 1 152 ? -12.523 6.324 15.461 1 98.69 152 PRO B C 1
ATOM 2712 O O . PRO B 1 152 ? -12.867 7.309 16.125 1 98.69 152 PRO B O 1
ATOM 2715 N N . PHE B 1 153 ? -13.258 5.805 14.555 1 98.12 153 PHE B N 1
ATOM 2716 C CA . PHE B 1 153 ? -14.625 6.273 14.383 1 98.12 153 PHE B CA 1
ATOM 2717 C C . PHE B 1 153 ? -15.539 5.703 15.461 1 98.12 153 PHE B C 1
ATOM 2719 O O . PHE B 1 153 ? -15.383 4.547 15.859 1 98.12 153 PHE B O 1
ATOM 2726 N N . ALA B 1 154 ? -16.453 6.527 15.836 1 97.44 154 ALA B N 1
ATOM 2727 C CA . ALA B 1 154 ? -17.5 5.988 16.688 1 97.44 154 ALA B CA 1
ATOM 2728 C C . ALA B 1 154 ? -18.312 4.918 15.969 1 97.44 154 ALA B C 1
ATOM 2730 O O . ALA B 1 154 ? -18.625 5.066 14.789 1 97.44 154 ALA B O 1
ATOM 2731 N N . ALA B 1 155 ? -18.656 3.895 16.703 1 93.88 155 ALA B N 1
ATOM 2732 C CA . ALA B 1 155 ? -19.375 2.77 16.109 1 93.88 155 ALA B CA 1
ATOM 2733 C C . ALA B 1 155 ? -20.75 3.203 15.609 1 93.88 155 ALA B C 1
ATOM 2735 O O . ALA B 1 155 ? -21.297 4.223 16.047 1 93.88 155 ALA B O 1
ATOM 2736 N N . GLY B 1 156 ? -21.25 2.439 14.672 1 93.12 156 GLY B N 1
ATOM 2737 C CA . GLY B 1 156 ? -22.609 2.666 14.195 1 93.12 156 GLY B CA 1
ATOM 2738 C C . GLY B 1 156 ? -22.672 3.619 13.016 1 93.12 156 GLY B C 1
ATOM 2739 O O . GLY B 1 156 ? -21.984 3.418 12.008 1 93.12 156 GLY B O 1
ATOM 2740 N N . THR B 1 157 ? -23.406 4.738 13.188 1 93.44 157 THR B N 1
ATOM 2741 C CA . THR B 1 157 ? -23.734 5.621 12.07 1 93.44 157 THR B CA 1
ATOM 2742 C C . THR B 1 157 ? -22.5 6.363 11.586 1 93.44 157 THR B C 1
ATOM 2744 O O . THR B 1 157 ? -22.359 6.625 10.391 1 93.44 157 THR B O 1
ATOM 2747 N N . ASP B 1 158 ? -21.578 6.68 12.398 1 96.25 158 ASP B N 1
ATOM 2748 C CA . ASP B 1 158 ? -20.391 7.441 12.016 1 96.25 158 ASP B CA 1
ATOM 2749 C C . ASP B 1 158 ? -19.5 6.637 11.078 1 96.25 158 ASP B C 1
ATOM 2751 O O . ASP B 1 158 ? -18.922 7.184 10.133 1 96.25 158 ASP B O 1
ATOM 2755 N N . VAL B 1 159 ? -19.422 5.355 11.336 1 93.75 159 VAL B N 1
ATOM 2756 C CA . VAL B 1 159 ? -18.594 4.508 10.477 1 93.75 159 VAL B CA 1
ATOM 2757 C C . VAL B 1 159 ? -19.219 4.449 9.078 1 93.75 159 VAL B C 1
ATOM 2759 O O . VAL B 1 159 ? -18.516 4.633 8.078 1 93.75 159 VAL B O 1
ATOM 2762 N N . PHE B 1 160 ? -20.484 4.301 9.086 1 91.5 160 PHE B N 1
ATOM 2763 C CA . PHE B 1 160 ? -21.203 4.188 7.824 1 91.5 160 PHE B CA 1
ATOM 2764 C C . PHE B 1 160 ? -21.094 5.473 7.02 1 91.5 160 PHE B C 1
ATOM 2766 O O . PHE B 1 160 ? -20.781 5.438 5.824 1 91.5 160 PHE B O 1
ATOM 2773 N N . SER B 1 161 ? -21.312 6.598 7.668 1 94.75 161 SER B N 1
ATOM 2774 C CA . SER B 1 161 ? -21.234 7.891 6.996 1 94.75 161 SER B CA 1
ATOM 2775 C C . SER B 1 161 ? -19.828 8.164 6.492 1 94.75 161 SER B C 1
ATOM 2777 O O . SER B 1 161 ? -19.641 8.703 5.398 1 94.75 161 SER B O 1
ATOM 2779 N N . ALA B 1 162 ? -18.844 7.816 7.285 1 95 162 ALA B N 1
ATOM 2780 C CA . ALA B 1 162 ? -17.453 8.016 6.895 1 95 162 ALA B CA 1
ATOM 2781 C C . ALA B 1 162 ? -17.109 7.211 5.637 1 95 162 ALA B C 1
ATOM 2783 O O . ALA B 1 162 ? -16.547 7.746 4.688 1 95 162 ALA B O 1
ATOM 2784 N N . ILE B 1 163 ? -17.516 5.965 5.598 1 89.06 163 ILE B N 1
ATOM 2785 C CA . ILE B 1 163 ? -17.109 5.012 4.57 1 89.06 163 ILE B CA 1
ATOM 2786 C C . ILE B 1 163 ? -17.922 5.242 3.297 1 89.06 163 ILE B C 1
ATOM 2788 O O . ILE B 1 163 ? -17.375 5.203 2.191 1 89.06 163 ILE B O 1
ATOM 2792 N N . ASN B 1 164 ? -19.172 5.574 3.418 1 88.56 164 ASN B N 1
ATOM 2793 C CA . ASN B 1 164 ? -20.047 5.625 2.252 1 88.56 164 ASN B CA 1
ATOM 2794 C C . ASN B 1 164 ? -20.219 7.051 1.729 1 88.56 164 ASN B C 1
ATOM 2796 O O . ASN B 1 164 ? -20.281 7.266 0.519 1 88.56 164 ASN B O 1
ATOM 2800 N N . ASP B 1 165 ? -20.234 8 2.668 1 92.75 165 ASP B N 1
ATOM 2801 C CA . ASP B 1 165 ? -20.578 9.367 2.271 1 92.75 165 ASP B CA 1
ATOM 2802 C C . ASP B 1 165 ? -19.344 10.281 2.34 1 92.75 165 ASP B C 1
ATOM 2804 O O . ASP B 1 165 ? -19.375 11.391 1.805 1 92.75 165 ASP B O 1
ATOM 2808 N N . GLY B 1 166 ? -18.328 9.836 3.014 1 96.06 166 GLY B N 1
ATOM 2809 C CA . GLY B 1 166 ? -17.156 10.664 3.188 1 96.06 166 GLY B CA 1
ATOM 2810 C C . GLY B 1 166 ? -17.375 11.828 4.137 1 96.06 166 GLY B C 1
ATOM 2811 O O . GLY B 1 166 ? -16.859 12.93 3.908 1 96.06 166 GLY B O 1
ATOM 2812 N N . VAL B 1 167 ? -18.172 11.539 5.156 1 97.19 167 VAL B N 1
ATOM 2813 C CA . VAL B 1 167 ? -18.516 12.578 6.117 1 97.19 167 VAL B CA 1
ATOM 2814 C C . VAL B 1 167 ? -18.109 12.141 7.523 1 97.19 167 VAL B C 1
ATOM 2816 O O . VAL B 1 167 ? -18.391 11.008 7.93 1 97.19 167 VAL B O 1
ATOM 2819 N N . LEU B 1 168 ? -17.469 12.992 8.234 1 98.19 168 LEU B N 1
ATOM 2820 C CA . LEU B 1 168 ? -17.078 12.734 9.617 1 98.19 168 LEU B CA 1
ATOM 2821 C C . LEU B 1 168 ? -18.219 13.016 10.57 1 98.19 168 LEU B C 1
ATOM 2823 O O . LEU B 1 168 ? -18.75 14.133 10.609 1 98.19 168 LEU B O 1
ATOM 2827 N N . GLY B 1 169 ? -18.594 12.062 11.328 1 97.56 169 GLY B N 1
ATOM 2828 C CA . GLY B 1 169 ? -19.719 12.195 12.25 1 97.56 169 GLY B CA 1
ATOM 2829 C C . GLY B 1 169 ? -19.344 12.93 13.523 1 97.56 169 GLY B C 1
ATOM 2830 O O . GLY B 1 169 ? -18.188 12.922 13.945 1 97.56 169 GLY B O 1
ATOM 2831 N N . GLU B 1 170 ? -20.328 13.469 14.211 1 97.06 170 GLU B N 1
ATOM 2832 C CA . GLU B 1 170 ? -20.141 14.266 15.422 1 97.06 170 GLU B CA 1
ATOM 2833 C C . GLU B 1 170 ? -19.719 13.383 16.594 1 97.06 170 GLU B C 1
ATOM 2835 O O . GLU B 1 170 ? -18.938 13.82 17.453 1 97.06 170 GLU B O 1
ATOM 2840 N N . GLU B 1 171 ? -20.234 12.219 16.609 1 98.12 171 GLU B N 1
ATOM 2841 C CA . GLU B 1 171 ? -19.906 11.336 17.719 1 98.12 171 GLU B CA 1
ATOM 2842 C C . GLU B 1 171 ? -18.422 10.961 17.703 1 98.12 171 GLU B C 1
ATOM 2844 O O . GLU B 1 171 ? -17.797 10.828 18.766 1 98.12 171 GLU B O 1
ATOM 2849 N N . SER B 1 172 ? -17.859 10.75 16.578 1 98.62 172 SER B N 1
ATOM 2850 C CA . SER B 1 172 ? -16.422 10.492 16.453 1 98.62 172 SER B CA 1
ATOM 2851 C C . SER B 1 172 ? -15.602 11.672 16.953 1 98.62 172 SER B C 1
ATOM 2853 O O . SER B 1 172 ? -14.68 11.492 17.766 1 98.62 172 SER B O 1
ATOM 2855 N N . GLN B 1 173 ? -15.961 12.852 16.562 1 97.94 173 GLN B N 1
ATOM 2856 C CA . GLN B 1 173 ? -15.234 14.055 16.969 1 97.94 173 GLN B CA 1
ATOM 2857 C C . GLN B 1 173 ? -15.297 14.25 18.469 1 97.94 173 GLN B C 1
ATOM 2859 O O . GLN B 1 173 ? -14.289 14.57 19.109 1 97.94 173 GLN B O 1
ATOM 2864 N N . LYS B 1 174 ? -16.516 14.047 18.984 1 97.5 174 LYS B N 1
ATOM 2865 C CA . LYS B 1 174 ? -16.688 14.156 20.422 1 97.5 174 LYS B CA 1
ATOM 2866 C C . LYS B 1 174 ? -15.828 13.133 21.172 1 97.5 174 LYS B C 1
ATOM 2868 O O . LYS B 1 174 ? -15.172 13.461 22.156 1 97.5 174 LYS B O 1
ATOM 2873 N N . ALA B 1 175 ? -15.859 11.898 20.656 1 98.19 175 ALA B N 1
ATOM 2874 C CA . ALA B 1 175 ? -15.078 10.828 21.281 1 98.19 175 ALA B CA 1
ATOM 2875 C C . ALA B 1 175 ? -13.586 11.141 21.234 1 98.19 175 ALA B C 1
ATOM 2877 O O . ALA B 1 175 ? -12.859 10.867 22.188 1 98.19 175 ALA B O 1
ATOM 2878 N N . TRP B 1 176 ? -13.078 11.688 20.141 1 98.5 176 TRP B N 1
ATOM 2879 C CA . TRP B 1 176 ? -11.672 12.07 20.016 1 98.5 176 TRP B CA 1
ATOM 2880 C C . TRP B 1 176 ? -11.297 13.117 21.062 1 98.5 176 TRP B C 1
ATOM 2882 O O . TRP B 1 176 ? -10.266 12.992 21.719 1 98.5 176 TRP B O 1
ATOM 2892 N N . ALA B 1 177 ? -12.156 14.125 21.156 1 96.69 177 ALA B N 1
ATOM 2893 C CA . ALA B 1 177 ? -11.898 15.195 22.109 1 96.69 177 ALA B CA 1
ATOM 2894 C C . ALA B 1 177 ? -11.852 14.656 23.531 1 96.69 177 ALA B C 1
ATOM 2896 O O . ALA B 1 177 ? -10.945 15 24.312 1 96.69 177 ALA B O 1
ATOM 2897 N N . GLU B 1 178 ? -12.789 13.797 23.844 1 97.94 178 GLU B N 1
ATOM 2898 C CA . GLU B 1 178 ? -12.891 13.242 25.188 1 97.94 178 GLU B CA 1
ATOM 2899 C C . GLU B 1 178 ? -11.719 12.312 25.484 1 97.94 178 GLU B C 1
ATOM 2901 O O . GLU B 1 178 ? -11.289 12.195 26.641 1 97.94 178 GLU B O 1
ATOM 2906 N N . ALA B 1 179 ? -11.211 11.703 24.484 1 98.12 179 ALA B N 1
ATOM 2907 C CA . ALA B 1 179 ? -10.125 10.734 24.656 1 98.12 179 ALA B CA 1
ATOM 2908 C C . ALA B 1 179 ? -8.766 11.43 24.656 1 98.12 179 ALA B C 1
ATOM 2910 O O . ALA B 1 179 ? -7.727 10.766 24.672 1 98.12 179 ALA B O 1
ATOM 2911 N N . GLY B 1 180 ? -8.727 12.727 24.531 1 98 180 GLY B N 1
ATOM 2912 C CA . GLY B 1 180 ? -7.48 13.477 24.609 1 98 180 GLY B CA 1
ATOM 2913 C C . GLY B 1 180 ? -6.695 13.477 23.312 1 98 180 GLY B C 1
ATOM 2914 O O . GLY B 1 180 ? -5.473 13.633 23.328 1 98 180 GLY B O 1
ATOM 2915 N N . LYS B 1 181 ? -7.383 13.234 22.219 1 98.62 181 LYS B N 1
ATOM 2916 C CA . LYS B 1 181 ? -6.684 13.148 20.938 1 98.62 181 LYS B CA 1
ATOM 2917 C C . LYS B 1 181 ? -6.125 14.508 20.531 1 98.62 181 LYS B C 1
ATOM 2919 O O . LYS B 1 181 ? -5.125 14.586 19.812 1 98.62 181 LYS B O 1
ATOM 2924 N N . LYS B 1 182 ? -6.75 15.609 20.984 1 98.06 182 LYS B N 1
ATOM 2925 C CA . LYS B 1 182 ? -6.195 16.938 20.719 1 98.06 182 LYS B CA 1
ATOM 2926 C C . LYS B 1 182 ? -4.805 17.078 21.328 1 98.06 182 LYS B C 1
ATOM 2928 O O . LYS B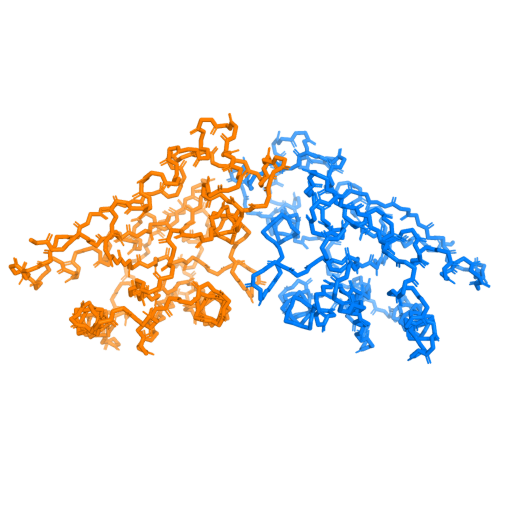 1 182 ? -3.881 17.562 20.672 1 98.06 182 LYS B O 1
ATOM 2933 N N . GLU B 1 183 ? -4.684 16.656 22.5 1 97.88 183 GLU B N 1
ATOM 2934 C CA . GLU B 1 183 ? -3.395 16.719 23.188 1 97.88 183 GLU B CA 1
ATOM 2935 C C . GLU B 1 183 ? -2.365 15.82 22.5 1 97.88 183 GLU B C 1
ATOM 2937 O O . GLU B 1 183 ? -1.189 16.172 22.406 1 97.88 183 GLU B O 1
ATOM 2942 N N . ASP B 1 184 ? -2.807 14.656 22.062 1 98.5 184 ASP B N 1
ATOM 2943 C CA . ASP B 1 184 ? -1.912 13.75 21.344 1 98.5 184 ASP B CA 1
ATOM 2944 C C . ASP B 1 184 ? -1.379 14.391 20.062 1 98.5 184 ASP B C 1
ATOM 2946 O O . ASP B 1 184 ? -0.195 14.266 19.75 1 98.5 184 ASP B O 1
ATOM 2950 N N . ILE B 1 185 ? -2.254 15.062 19.328 1 98.44 185 ILE B N 1
ATOM 2951 C CA . ILE B 1 185 ? -1.883 15.727 18.078 1 98.44 185 ILE B CA 1
ATOM 2952 C C . ILE B 1 185 ? -0.864 16.828 18.359 1 98.44 185 ILE B C 1
ATOM 2954 O O . ILE B 1 185 ? 0.149 16.938 17.672 1 98.44 185 ILE B O 1
ATOM 2958 N N . LEU B 1 186 ? -1.1 17.625 19.359 1 97.5 186 LEU B N 1
ATOM 2959 C CA . LEU B 1 186 ? -0.196 18.719 19.719 1 97.5 186 LEU B CA 1
ATOM 2960 C C . LEU B 1 186 ? 1.142 18.172 20.203 1 97.5 186 LEU B C 1
ATOM 2962 O O . LEU B 1 186 ? 2.191 18.766 19.938 1 97.5 186 LEU B O 1
ATOM 2966 N N . LYS B 1 187 ? 1.056 17.109 20.922 1 97.88 187 LYS B N 1
ATOM 2967 C CA . LYS B 1 187 ? 2.291 16.453 21.344 1 97.88 187 LYS B CA 1
ATOM 2968 C C . LYS B 1 187 ? 3.111 16 20.141 1 97.88 187 LYS B C 1
ATOM 2970 O O . LYS B 1 187 ? 4.328 16.188 20.109 1 97.88 187 LYS B O 1
ATOM 2975 N N . ALA B 1 188 ? 2.477 15.391 19.188 1 97.81 188 ALA B N 1
ATOM 2976 C CA . ALA B 1 188 ? 3.148 14.961 17.953 1 97.81 188 ALA B CA 1
ATOM 2977 C C . ALA B 1 188 ? 3.787 16.141 17.234 1 97.81 188 ALA B C 1
ATOM 2979 O O . ALA B 1 188 ? 4.902 16.031 16.719 1 97.81 188 ALA B O 1
ATOM 2980 N N . LEU B 1 189 ? 3.066 17.25 17.203 1 96.69 189 LEU B N 1
ATOM 2981 C CA . LEU B 1 189 ? 3.615 18.469 16.594 1 96.69 189 LEU B CA 1
ATOM 2982 C C . LEU B 1 189 ? 4.863 18.922 17.344 1 96.69 189 LEU B C 1
ATOM 2984 O O . LEU B 1 189 ? 5.859 19.297 16.719 1 96.69 189 LEU B O 1
ATOM 2988 N N . ASP B 1 190 ? 4.801 18.922 18.672 1 96.31 190 ASP B N 1
ATOM 2989 C CA . ASP B 1 190 ? 5.953 19.328 19.484 1 96.31 190 ASP B CA 1
ATOM 2990 C C . ASP B 1 190 ? 7.16 18.438 19.188 1 96.31 190 ASP B C 1
ATOM 2992 O O . ASP B 1 190 ? 8.297 18.922 19.141 1 96.31 190 ASP B O 1
ATOM 2996 N N . GLU B 1 191 ? 6.898 17.25 18.984 1 97.56 191 GLU B N 1
ATOM 2997 C CA . GLU B 1 191 ? 7.977 16.328 18.672 1 97.56 191 GLU B CA 1
ATOM 2998 C C . GLU B 1 191 ? 8.578 16.609 17.297 1 97.56 191 GLU B C 1
ATOM 3000 O O . GLU B 1 191 ? 9.789 16.531 17.125 1 97.56 191 GLU B O 1
ATOM 3005 N N . VAL B 1 192 ? 7.727 16.922 16.328 1 96.81 192 VAL B N 1
ATOM 3006 C CA . VAL B 1 192 ? 8.219 17.312 15.008 1 96.81 192 VAL B CA 1
ATOM 3007 C C . VAL B 1 192 ? 9.109 18.547 15.141 1 96.81 192 VAL B C 1
ATOM 3009 O O . VAL B 1 192 ? 10.188 18.609 14.539 1 96.81 192 VAL B O 1
ATOM 3012 N N . LYS B 1 193 ? 8.711 19.484 15.938 1 95.31 193 LYS B N 1
ATOM 3013 C CA . LYS B 1 193 ? 9.477 20.703 16.172 1 95.31 193 LYS B CA 1
ATOM 3014 C C . LYS B 1 193 ? 10.844 20.375 16.766 1 95.31 193 LYS B C 1
ATOM 3016 O O . LYS B 1 193 ? 11.859 20.938 16.344 1 95.31 193 LYS B O 1
ATOM 3021 N N . GLU B 1 194 ? 10.805 19.531 17.734 1 96 194 GLU B N 1
ATOM 3022 C CA . GLU B 1 194 ? 12.055 19.141 18.375 1 96 194 GLU B CA 1
ATOM 3023 C C . GLU B 1 194 ? 12.984 18.438 17.391 1 96 194 GLU B C 1
ATOM 3025 O O . GLU B 1 194 ? 14.195 18.672 17.391 1 96 194 GLU B O 1
ATOM 3030 N N . LEU B 1 195 ? 12.438 17.625 16.547 1 97.31 195 LEU B N 1
ATOM 3031 C CA . LEU B 1 195 ? 13.211 16.859 15.578 1 97.31 195 LEU B CA 1
ATOM 3032 C C . LEU B 1 195 ? 13.797 17.797 14.516 1 97.31 195 LEU B C 1
ATOM 3034 O O . LEU B 1 195 ? 14.891 17.531 13.992 1 97.31 195 LEU B O 1
ATOM 3038 N N . LEU B 1 196 ? 13.086 18.875 14.203 1 95.62 196 LEU B N 1
ATOM 3039 C CA . LEU B 1 196 ? 13.555 19.859 13.242 1 95.62 196 LEU B CA 1
ATOM 3040 C C . LEU B 1 196 ? 14.852 20.516 13.719 1 95.62 196 LEU B C 1
ATOM 3042 O O . LEU B 1 196 ? 15.688 20.906 12.898 1 95.62 196 LEU B O 1
ATOM 3046 N N . LYS B 1 197 ? 14.961 20.609 15.008 1 93.38 197 LYS B N 1
ATOM 3047 C CA . LYS B 1 197 ? 16.109 21.297 15.594 1 93.38 197 LYS B CA 1
ATOM 3048 C C . LYS B 1 197 ? 17.344 20.391 15.609 1 93.38 197 LYS B C 1
ATOM 3050 O O . LYS B 1 197 ? 18.453 20.859 15.805 1 93.38 197 LYS B O 1
ATOM 3055 N N . GLN B 1 198 ? 17.094 19.203 15.375 1 91.31 198 GLN B N 1
ATOM 3056 C CA . GLN B 1 198 ? 18.203 18.25 15.367 1 91.31 198 GLN B CA 1
ATOM 3057 C C . GLN B 1 198 ? 18.922 18.266 14.023 1 91.31 198 GLN B C 1
ATOM 3059 O O . GLN B 1 198 ? 18.297 18.438 12.977 1 91.31 198 GLN B O 1
ATOM 3064 N N . PRO B 1 199 ? 20.188 18.172 14.109 1 78.56 199 PRO B N 1
ATOM 3065 C CA . PRO B 1 199 ? 20.953 18.109 12.859 1 78.56 199 PRO B CA 1
ATOM 3066 C C . PRO B 1 199 ? 20.578 16.891 12.008 1 78.56 199 PRO B C 1
ATOM 3068 O O . PRO B 1 199 ? 20.141 15.875 12.539 1 78.56 199 PRO B O 1
ATOM 3071 N N . LYS B 1 200 ? 20.641 17.156 10.812 1 73.12 200 LYS B N 1
ATOM 3072 C CA . LYS B 1 200 ? 20.406 16.062 9.867 1 73.12 200 LYS B CA 1
ATOM 3073 C C . LYS B 1 200 ? 21.594 15.109 9.82 1 73.12 200 LYS B C 1
ATOM 3075 O O . LYS B 1 200 ? 22.75 15.539 9.766 1 73.12 200 LYS B O 1
ATOM 3080 N N . GLU B 1 201 ? 21.516 13.969 10.211 1 59.78 201 GLU B N 1
ATOM 3081 C CA . GLU B 1 201 ? 22.625 13.031 10.141 1 59.78 201 GLU B CA 1
ATOM 3082 C C . GLU B 1 201 ? 23.125 12.859 8.703 1 59.78 201 GLU B C 1
ATOM 3084 O O . GLU B 1 201 ? 22.328 12.969 7.762 1 59.78 201 GLU B O 1
#

InterPro domains:
  IPR005025 NADPH-dependent FMN reductase-like domain [PF03358] (3-154)
  IPR029039 Flavoprotein-like superfamily [G3DSA:3.40.50.360] (2-178)
  IPR029039 Flavoprotein-like superfamily [SSF52218] (1-160)
  IPR050712 NAD(P)H-dependent reductase [PTHR30543] (3-153)

Nearest PDB structures (foldseek):
  1t0i-assembly1_A  TM=8.540E-01  e=1.861E-16  Saccharomyces cerevisiae
  1t0i-assembly1_B  TM=8.782E-01  e=4.255E-15  Saccharomyces cerevisiae
  2fzv-assembly1_D  TM=6.269E-01  e=1.237E-09  Shigella flexneri 2a str. 2457T
  2z98-assembly1_A-2  TM=5.635E-01  e=7.232E-08  Escherichia coli
  5mji-assembly1_A  TM=6.381E-01  e=1.675E-05  Streptomyces davaonensis JCM 4913

Sequence (402 aa):
MAKIALILGSVRSPRVGNDVTGWVHDVLKSRPSDDLQIEPLVIADFNLPVYDEPVMPAMVPAMKQFTKEHSKRWSAAIASYQGYIFVIPEYNGGIAGGTKNAVDYLYNEWPGKPVAIISYGTQGGNRANAQLSESLELVMKMKVAPTKVLLPFAAGTDVFSAINDGVLGEESQKAWAEAGKKEDILKALDEVKELLKQPKEMAKIALILGSVRSPRVGNDVTGWVHDVLKSRPSDDLQIEPLVIADFNLPVYDEPVMPAMVPAMKQFTKEHSKRWSAAIASYQGYIFVIPEYNGGIAGGTKNAVDYLYNEWPGKPVAIISYGTQGGNRANAQLSESLELVMKMKVAPTKVLLPFAAGTDVFSAINDGVLGEESQKAWAEAGKKEDILKALDEVKELLKQPKE

Secondary structure (DSSP, 8-state):
-EEEEEEE----SS-THHHHHHHHHHHHHTS--TTEEEEEEEGGGG---S---SS-GGGTTTT----SHHHHHHHHHHHT-SEEEEEEEEETTEE-HHHHHHHHT-STTSTT-EEEEEEEETT--HHHHHHHHHIIIIIS--EEEEEEEEEEPPTTHHHHIIIII----HHHHHHHHHTTHHHHHHHHHHHHHHHHTS---/-EEEEEEE----SS-THHHHHHHHHHHHHTS--TTEEEEEEEGGGG---S---SS-GGGTTTT----SHHHHHHHHHHHT-SEEEEEEEEETTEE-HHHHHHHHT-STTSTT-EEEEEEEETT--HHHHHHHHHIIIIIS--EEEEEEEEEEPPTTHHHHIIIII----HHHHHHHHHTTHHHHHHHHHHHHHHHHTS---